Protein AF-0000000068180148 (afdb_homodimer)

Organism: Echinococcus granulosus (NCBI:txid6210)

InterPro domains:
  IPR002638 Quinolinate phosphoribosyl transferase, C-terminal [PF01729] (108-275)
  IPR013785 Aldolase-type TIM barrel [G3DSA:3.20.20.70] (124-267)
  IPR022412 Quinolinate phosphoribosyl transferase, N-terminal [PF02749] (31-106)
  IPR027277 Nicotinate-nucleotide pyrophosphorylase/Putative pyrophosphorylase ModD [PTHR32179] (8-281)
  IPR036068 Nicotinate phosphoribosyltransferase-like, C-terminal [SSF51690] (108-275)
  IPR037128 Quinolinate phosphoribosyl transferase, N-terminal domain superfamily [G3DSA:3.90.1170.20] (30-275)

Nearest PDB structures (foldseek):
  5ayy-assembly1_C  TM=9.003E-01  e=1.060E-29  Homo sapiens
  4kwv-assembly1_F  TM=8.923E-01  e=3.154E-29  Homo sapiens
  4i9a-assembly1_A  TM=8.970E-01  e=5.779E-29  Sus scrofa
  2b7n-assembly1_A  TM=8.563E-01  e=5.736E-23  Helicobacter pylori
  1x1o-assemb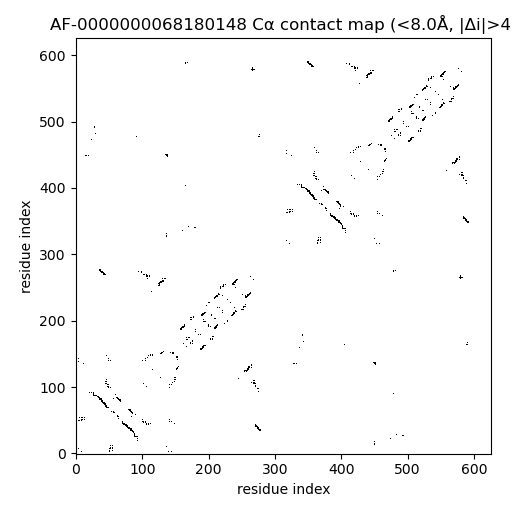ly1_A  TM=8.245E-01  e=3.754E-23  Thermus thermophilus HB8

Radius of gyration: 26.86 Å; Cα contacts (8 Å, |Δi|>4): 1124; chains: 2; bounding box: 80×76×71 Å

Secondary structure (DSSP, 8-state):
-----HHHHHHHHHHHHHHHHTTS-------S-EEEEEEEE-S-EE---HHHHHHHHHHHT-EEEESS-TTPEEPSS-EEEEEEEEEHHHHHHTHHHHHHHHHHHHHHHHHHHHHHHHHHTS---SEE---S---TTTHHHHHHHHHHTTPPPS--TTEEEE-HHHHHHTTSHHHHHHHHHHHH-TT-EEEEEESSHHHHHHHHHTT-SEEEEES--HHHHHHHHHHHHHH-TT-EEEEEE---TTTGGGG--TT-SEEEETHHHHBPPPPPEEEEE----------------------GGGGGGGHHHHTT-/-----HHHHHHHHHHHHHHHHTTS-------S-EEEEEEEE-S-EE---HHHHHHHHHHHT-EEEESS-TTPEEPSS-EEEEEEEEEHHHHHHTHHHHHHHHHHHHHHHHHHHHHHHHHHTS---SEE---S---TTTHHHHHHHHHHTTPPPS--TTEEEE-HHHHHHTTSHHHHHHHHHHHH-TT-EEEEEESSHHHHHHHHHHT-SEEEEES--HHHHHHHHHHHHHH-TT-EEEEEE---TTTGGGG--TT-SEEEETHHHHBPPPPPEEEEE----------------------GGGTHHHHHHHTT-

Structure (mmCIF, N/CA/C/O backbone):
data_AF-0000000068180148-model_v1
#
loop_
_entity.id
_entity.type
_entity.pdbx_description
1 polymer 'Quinolinate phosphoribosyltransferase'
#
loop_
_atom_site.group_PDB
_atom_site.id
_atom_site.type_symbol
_atom_site.label_atom_id
_atom_site.label_alt_id
_atom_site.label_comp_id
_atom_site.label_asym_id
_atom_site.label_entity_id
_atom_site.label_seq_id
_atom_site.pdbx_PDB_ins_code
_atom_site.Cartn_x
_atom_site.Cartn_y
_atom_site.Cartn_z
_atom_site.occupancy
_atom_site.B_iso_or_equiv
_atom_site.auth_seq_id
_atom_site.auth_comp_id
_atom_site.auth_asym_id
_atom_site.auth_atom_id
_atom_site.pdbx_PDB_model_num
ATOM 1 N N . MET A 1 1 ? -16.594 -16.625 0.988 1 28.77 1 MET A N 1
ATOM 2 C CA . MET A 1 1 ? -17.062 -15.328 1.458 1 28.77 1 MET A CA 1
ATOM 3 C C . MET A 1 1 ? -16.078 -14.727 2.465 1 28.77 1 MET A C 1
ATOM 5 O O . MET A 1 1 ? -15.93 -15.25 3.57 1 28.77 1 MET A O 1
ATOM 9 N N . HIS A 1 2 ? -15.008 -14.328 2.004 1 41.16 2 HIS A N 1
ATOM 10 C CA . HIS A 1 2 ? -13.922 -13.906 2.887 1 41.16 2 HIS A CA 1
ATOM 11 C C . HIS A 1 2 ? -14.391 -12.82 3.852 1 41.16 2 HIS A C 1
ATOM 13 O O . HIS A 1 2 ? -14.414 -11.641 3.5 1 41.16 2 HIS A O 1
ATOM 19 N N . SER A 1 3 ? -15.477 -13.25 4.66 1 44.41 3 SER A N 1
ATOM 20 C CA . SER A 1 3 ? -15.961 -12.375 5.719 1 44.41 3 SER A CA 1
ATOM 21 C C . SER A 1 3 ? -14.828 -11.953 6.648 1 44.41 3 SER A C 1
ATOM 23 O O . SER A 1 3 ? -14.008 -12.781 7.043 1 44.41 3 SER A O 1
ATOM 25 N N . VAL A 1 4 ? -14.477 -10.758 6.52 1 52.22 4 VAL A N 1
ATOM 26 C CA . VAL A 1 4 ? -13.547 -10.227 7.512 1 52.22 4 VAL A CA 1
ATOM 27 C C . VAL A 1 4 ? -14.102 -10.453 8.914 1 52.22 4 VAL A C 1
ATOM 29 O O . VAL A 1 4 ? -15.172 -9.93 9.258 1 52.22 4 VAL A O 1
ATOM 32 N N . SER A 1 5 ? -13.516 -11.477 9.578 1 56.56 5 SER A N 1
ATOM 33 C CA . SER A 1 5 ? -13.953 -11.711 10.945 1 56.56 5 SER A CA 1
ATOM 34 C C . SER A 1 5 ? -13.758 -10.477 11.812 1 56.56 5 SER A C 1
ATOM 36 O O . SER A 1 5 ? -12.789 -9.727 11.625 1 56.56 5 SER A O 1
ATOM 38 N N . ARG A 1 6 ? -14.711 -10.125 12.562 1 57.47 6 ARG A N 1
ATOM 39 C CA . ARG A 1 6 ? -14.617 -9.023 13.516 1 57.47 6 ARG A CA 1
ATOM 40 C C . ARG A 1 6 ? -13.344 -9.125 14.344 1 57.47 6 ARG A C 1
ATOM 42 O O . ARG A 1 6 ? -12.688 -8.117 14.609 1 57.47 6 ARG A O 1
ATOM 49 N N . ARG A 1 7 ? -12.977 -10.352 14.672 1 51.38 7 ARG A N 1
ATOM 50 C CA . ARG A 1 7 ? -11.789 -10.586 15.484 1 51.38 7 ARG A CA 1
ATOM 51 C C . ARG A 1 7 ? -10.523 -10.18 14.742 1 51.38 7 ARG A C 1
ATOM 53 O O . ARG A 1 7 ? -9.648 -9.516 15.305 1 51.38 7 ARG A O 1
ATOM 60 N N . SER A 1 8 ? -10.492 -10.57 13.547 1 57.91 8 SER A N 1
ATOM 61 C CA . SER A 1 8 ? -9.32 -10.234 12.742 1 57.91 8 SER A CA 1
ATOM 62 C C . SER A 1 8 ? -9.195 -8.727 12.547 1 57.91 8 SER A C 1
ATOM 64 O O . SER A 1 8 ? -8.102 -8.172 12.641 1 57.91 8 SER A O 1
ATOM 66 N N . ALA A 1 9 ? -10.227 -8.125 12.336 1 61.62 9 ALA A N 1
ATOM 67 C CA . ALA A 1 9 ? -10.227 -6.676 12.164 1 61.62 9 ALA A CA 1
ATOM 68 C C . ALA A 1 9 ? -9.789 -5.973 13.453 1 61.62 9 ALA A C 1
ATOM 70 O O . ALA A 1 9 ? -9.008 -5.02 13.406 1 61.62 9 ALA A O 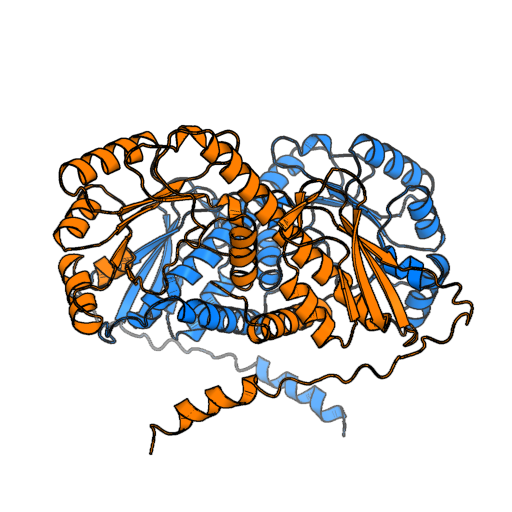1
ATOM 71 N N . LYS A 1 10 ? -10.273 -6.453 14.5 1 61.66 10 LYS A N 1
ATOM 72 C CA . LYS A 1 10 ? -9.938 -5.855 15.789 1 61.66 10 LYS A CA 1
ATOM 73 C C . LYS A 1 10 ? -8.438 -5.965 16.062 1 61.66 10 LYS A C 1
ATOM 75 O O . LYS A 1 10 ? -7.82 -5.016 16.547 1 61.66 10 LYS A O 1
ATOM 80 N N . LEU A 1 11 ? -7.875 -7.121 15.742 1 62.56 11 LEU A N 1
ATOM 81 C CA . LEU A 1 11 ? -6.449 -7.332 15.977 1 62.56 11 LEU A CA 1
ATOM 82 C C . LEU A 1 11 ? -5.617 -6.395 15.109 1 62.56 11 LEU A C 1
ATOM 84 O O . LEU A 1 11 ? -4.633 -5.82 15.57 1 62.56 11 LEU A O 1
ATOM 88 N N . LEU A 1 12 ? -6.047 -6.27 13.992 1 65.69 12 LEU A N 1
ATOM 89 C CA . LEU A 1 12 ? -5.332 -5.398 13.062 1 65.69 12 LEU A CA 1
ATOM 90 C C . LEU A 1 12 ? -5.379 -3.949 13.539 1 65.69 12 LEU A C 1
ATOM 92 O O . LEU A 1 12 ? -4.34 -3.295 13.648 1 65.69 12 LEU A O 1
ATOM 96 N N . VAL A 1 13 ? -6.527 -3.529 13.836 1 63.94 13 VAL A N 1
ATOM 97 C CA . VAL A 1 13 ? -6.715 -2.123 14.172 1 63.94 13 VAL A CA 1
ATOM 98 C C . VAL A 1 13 ? -5.965 -1.796 15.461 1 63.94 13 VAL A C 1
ATOM 100 O O . VAL A 1 13 ? -5.371 -0.722 15.586 1 63.94 13 VAL A O 1
ATOM 103 N N . SER A 1 14 ? -5.988 -2.717 16.328 1 65.06 14 SER A N 1
ATOM 104 C CA . SER A 1 14 ? -5.246 -2.516 17.562 1 65.06 14 SER A CA 1
ATOM 105 C C . SER A 1 14 ? -3.752 -2.363 17.297 1 65.06 14 SER A C 1
ATOM 107 O O . SER A 1 14 ? -3.096 -1.499 17.891 1 65.06 14 SER A O 1
ATOM 109 N N . SER A 1 15 ? -3.283 -3.223 16.406 1 68.12 15 SER A N 1
ATOM 110 C CA . SER A 1 15 ? -1.87 -3.158 16.047 1 68.12 15 SER A CA 1
ATOM 111 C C . SER A 1 15 ? -1.536 -1.847 15.344 1 68.12 15 SER A C 1
ATOM 113 O O . SER A 1 15 ? -0.503 -1.233 15.617 1 68.12 15 SER A O 1
ATOM 115 N N . TRP A 1 16 ? -2.439 -1.418 14.578 1 69.5 16 TRP A N 1
ATOM 116 C CA . TRP A 1 16 ? -2.215 -0.183 13.836 1 69.5 16 TRP A CA 1
ATOM 117 C C . TRP A 1 16 ? -2.234 1.024 14.766 1 69.5 16 TRP A C 1
ATOM 119 O O . TRP A 1 16 ? -1.429 1.946 14.617 1 69.5 16 TRP A O 1
ATOM 129 N N . LEU A 1 17 ? -3.205 1.048 15.625 1 61.81 17 LEU A N 1
ATOM 130 C CA . LEU A 1 17 ? -3.322 2.146 16.578 1 61.81 17 LEU A CA 1
ATOM 131 C C . LEU A 1 17 ? -2.055 2.275 17.422 1 61.81 17 LEU A C 1
ATOM 133 O O . LEU A 1 17 ? -1.61 3.389 17.719 1 61.81 17 LEU A O 1
ATOM 137 N N . SER A 1 18 ? -1.496 1.146 17.781 1 61.34 18 SER A N 1
ATOM 138 C CA . SER A 1 18 ? -0.261 1.151 18.562 1 61.34 18 SER A CA 1
ATOM 139 C C . SER A 1 18 ? 0.893 1.747 17.766 1 61.34 18 SER A C 1
ATOM 141 O O . SER A 1 18 ? 1.741 2.449 18.312 1 61.34 18 SER A O 1
ATOM 143 N N . GLU A 1 19 ? 0.891 1.524 16.516 1 61.91 19 GLU A N 1
ATOM 144 C CA . GLU A 1 19 ? 1.896 2.082 15.617 1 61.91 19 GLU A CA 1
ATOM 145 C C . GLU A 1 19 ? 1.751 3.596 15.5 1 61.91 19 GLU A C 1
ATOM 147 O O . GLU A 1 19 ? 2.746 4.324 15.508 1 61.91 19 GLU A O 1
ATOM 152 N N . GLU A 1 20 ? 0.456 4.078 15.359 1 57.66 20 GLU A N 1
ATOM 153 C CA . GLU A 1 20 ? 0.168 5.496 15.172 1 57.66 20 GLU A CA 1
ATOM 154 C C . GLU A 1 20 ? 0.479 6.293 16.438 1 57.66 20 GLU A C 1
ATOM 156 O O . GLU A 1 20 ? 0.904 7.445 16.359 1 57.66 20 GLU A O 1
ATOM 161 N N . SER A 1 21 ? 0.155 5.809 17.531 1 52.34 21 SER A N 1
ATOM 162 C CA . SER A 1 21 ? 0.35 6.504 18.797 1 52.34 21 SER A CA 1
ATOM 163 C C . SER A 1 21 ? 1.815 6.863 19.016 1 52.34 21 SER A C 1
ATOM 165 O O . SER A 1 21 ? 2.129 7.797 19.75 1 52.34 21 SER A O 1
ATOM 167 N N . SER A 1 22 ? 2.607 6.141 18.344 1 47.41 22 SER A N 1
ATOM 168 C CA . SER A 1 22 ? 4.023 6.449 18.5 1 47.41 22 SER A CA 1
ATOM 169 C C . SER A 1 22 ? 4.375 7.781 17.828 1 47.41 22 SER A C 1
ATOM 171 O O . SER A 1 22 ? 5.406 8.383 18.141 1 47.41 22 SER A O 1
ATOM 173 N N . TYR A 1 23 ? 3.52 8.195 17 1 46.44 23 TYR A N 1
ATOM 174 C CA . TYR A 1 23 ? 3.871 9.367 16.203 1 46.44 23 TYR A CA 1
ATOM 175 C C . TYR A 1 23 ? 3.127 10.609 16.688 1 46.44 23 TYR A C 1
ATOM 177 O O . TYR A 1 23 ? 3.441 11.727 16.297 1 46.44 23 TYR A O 1
ATOM 185 N N . SER A 1 24 ? 2.029 10.422 17.312 1 48.5 24 SER A N 1
ATOM 186 C CA . SER A 1 24 ? 1.194 11.578 17.625 1 48.5 24 SER A CA 1
ATOM 187 C C . SER A 1 24 ? 1.222 11.883 19.125 1 48.5 24 SER A C 1
ATOM 189 O O . SER A 1 24 ? 1.42 10.992 19.938 1 48.5 24 SER A O 1
ATOM 191 N N . LEU A 1 25 ? 1.755 13.055 19.516 1 44.69 25 LEU A N 1
ATOM 192 C CA . LEU A 1 25 ? 1.568 13.477 20.891 1 44.69 25 LEU A CA 1
ATOM 193 C C . LEU A 1 25 ? 0.153 13.164 21.375 1 44.69 25 LEU A C 1
ATOM 195 O O . LEU A 1 25 ? -0.81 13.328 20.625 1 44.69 25 LEU A O 1
ATOM 199 N N . PRO A 1 26 ? 0.18 12.336 22.453 1 41.97 26 PRO A N 1
ATOM 200 C CA . PRO A 1 26 ? -1.104 12.086 23.109 1 41.97 26 PRO A CA 1
ATOM 201 C C . PRO A 1 26 ? -2.014 13.312 23.109 1 41.97 26 PRO A C 1
ATOM 203 O O . PRO A 1 26 ? -1.528 14.445 23.078 1 41.97 26 PRO A O 1
ATOM 206 N N . GLY A 1 27 ? -3.264 13.102 22.469 1 45.19 27 GLY A N 1
ATOM 207 C CA . GLY A 1 27 ? -4.344 14.047 22.703 1 45.19 27 GLY A CA 1
ATOM 208 C C . GLY A 1 27 ? -4.16 14.875 23.953 1 45.19 27 GLY A C 1
ATOM 209 O O . GLY A 1 27 ? -3.861 14.328 25.031 1 45.19 27 GLY A O 1
ATOM 210 N N . TYR A 1 28 ? -3.539 16.016 23.766 1 46.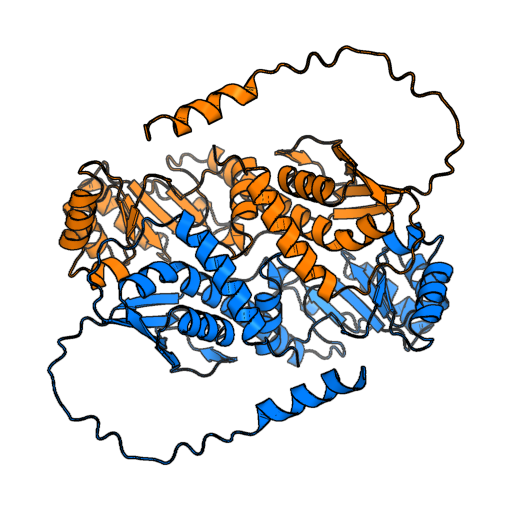84 28 TYR A N 1
ATOM 211 C CA . TYR A 1 28 ? -3.662 16.922 24.891 1 46.84 28 TYR A CA 1
ATOM 212 C C . TYR A 1 28 ? -4.945 16.672 25.672 1 46.84 28 TYR A C 1
ATOM 214 O O . TYR A 1 28 ? -5.875 16.031 25.156 1 46.84 28 TYR A O 1
ATOM 222 N N . ASP A 1 29 ? -4.793 16.922 26.906 1 50.12 29 ASP A N 1
ATOM 223 C CA . ASP A 1 29 ? -5.879 16.859 27.875 1 50.12 29 ASP A CA 1
ATOM 224 C C . ASP A 1 29 ? -7.176 17.406 27.297 1 50.12 29 ASP A C 1
ATOM 226 O O . ASP A 1 29 ? -7.586 18.531 27.609 1 50.12 29 ASP A O 1
ATOM 230 N N . LEU A 1 30 ? -7.406 17.047 25.984 1 53.75 30 LEU A N 1
ATOM 231 C CA . LEU A 1 30 ? -8.766 17.438 25.625 1 53.75 30 LEU A CA 1
ATOM 232 C C . LEU A 1 30 ? -9.781 16.812 26.578 1 53.75 30 LEU A C 1
ATOM 234 O O . LEU A 1 30 ? -9.625 15.672 27 1 53.75 30 LEU A O 1
ATOM 238 N N . GLU A 1 31 ? -10.25 17.625 27.359 1 54.91 31 GLU A N 1
ATOM 239 C CA . GLU A 1 31 ? -11.281 17.203 28.312 1 54.91 31 GLU A CA 1
ATOM 240 C C . GLU A 1 31 ? -12.086 16.031 27.75 1 54.91 31 GLU A C 1
ATOM 242 O O . GLU A 1 31 ? -12.281 15.922 26.547 1 54.91 31 GLU A O 1
ATOM 247 N N . SER A 1 32 ? -12.109 14.961 28.5 1 60.25 32 SER A N 1
ATOM 248 C CA . SER A 1 32 ? -12.844 13.719 28.297 1 60.25 32 SER A CA 1
ATOM 249 C C . SER A 1 32 ? -14.281 13.992 27.859 1 60.25 32 SER A C 1
ATOM 251 O O . SER A 1 32 ? -15.156 13.141 28.031 1 60.25 32 SER A O 1
ATOM 253 N N . SER A 1 33 ? -14.555 15.156 27.141 1 76.31 33 SER A N 1
ATOM 254 C CA . SER A 1 33 ? -15.914 15.375 26.656 1 76.31 33 SER A CA 1
ATOM 255 C C . SER A 1 33 ? -16.188 14.555 25.391 1 76.31 33 SER A C 1
ATOM 257 O O . SER A 1 33 ? -15.258 14.125 24.703 1 76.31 33 SER A O 1
ATOM 259 N N . LYS A 1 34 ? -17.469 14.148 25.375 1 85.44 34 LYS A N 1
ATOM 260 C CA . LYS A 1 34 ? -17.906 13.43 24.188 1 85.44 34 LYS A CA 1
ATOM 261 C C . LYS A 1 34 ? -18.156 14.391 23.031 1 85.44 34 LYS A C 1
ATOM 263 O O . LYS A 1 34 ? -18.656 15.5 23.234 1 85.44 34 LYS A O 1
ATOM 268 N N . THR A 1 35 ? -17.734 14.008 21.906 1 87.12 35 THR A N 1
ATOM 269 C CA . THR A 1 35 ? -18 14.797 20.703 1 87.12 35 THR A CA 1
ATOM 270 C C . THR A 1 35 ? -18.344 13.891 19.516 1 87.12 35 THR A C 1
ATOM 272 O O . THR A 1 35 ? -18.375 12.664 19.656 1 87.12 35 THR A O 1
ATOM 275 N N . VAL A 1 36 ? -18.781 14.547 18.453 1 92.06 36 VAL A N 1
ATOM 276 C CA . VAL A 1 36 ? -19.156 13.812 17.234 1 92.06 36 VAL A CA 1
ATOM 277 C C . VAL A 1 36 ? -18.188 14.141 16.109 1 92.06 36 VAL A C 1
ATOM 279 O O . VAL A 1 36 ? -18 15.312 15.766 1 92.06 36 VAL A O 1
ATOM 282 N N . LEU A 1 37 ? -17.578 13.117 15.609 1 92.12 37 LEU A N 1
ATOM 283 C CA . LEU A 1 37 ? -16.719 13.219 14.43 1 92.12 37 LEU A CA 1
ATOM 284 C C . LEU A 1 37 ? -17.5 12.875 13.164 1 92.12 37 LEU A C 1
ATOM 286 O O . LEU A 1 37 ? -18.109 11.812 13.078 1 92.12 37 LEU A O 1
ATOM 290 N N . VAL A 1 38 ? -17.469 13.773 12.266 1 94.12 38 VAL A N 1
ATOM 291 C CA . VAL A 1 38 ? -18.141 13.57 10.992 1 94.12 38 VAL A CA 1
ATOM 292 C C . VAL A 1 38 ? -17.109 13.203 9.914 1 94.12 38 VAL A C 1
ATOM 294 O O . VAL A 1 38 ? -16.094 13.875 9.773 1 94.12 38 VAL A O 1
ATOM 297 N N . ILE A 1 39 ? -17.438 12.172 9.195 1 94.94 39 ILE A N 1
ATOM 298 C CA . ILE A 1 39 ? -16.578 11.695 8.109 1 94.94 39 ILE A CA 1
ATOM 299 C C . ILE A 1 39 ? -17.25 11.977 6.77 1 94.94 39 ILE A C 1
ATOM 301 O O . ILE A 1 39 ? -18.344 11.5 6.504 1 94.94 39 ILE A O 1
ATOM 305 N N . THR A 1 40 ? -16.516 12.68 5.945 1 94.69 40 THR A N 1
ATOM 306 C CA . THR A 1 40 ? -17.062 13.117 4.668 1 94.69 40 THR A CA 1
ATOM 307 C C . THR A 1 40 ? -16.156 12.703 3.514 1 94.69 40 THR A C 1
ATOM 309 O O . THR A 1 40 ? -14.938 12.852 3.592 1 94.69 40 THR A O 1
ATOM 312 N N . MET A 1 41 ? -16.766 12.156 2.52 1 93.44 41 MET A N 1
ATOM 313 C CA . MET A 1 41 ? -16.031 11.836 1.294 1 93.44 41 MET A CA 1
ATOM 314 C C . MET A 1 41 ? -16.188 12.953 0.262 1 93.44 41 MET A C 1
ATOM 316 O O . MET A 1 41 ? -17.312 13.383 -0.027 1 93.44 41 MET A O 1
ATOM 320 N N . LYS A 1 42 ? -15.078 13.344 -0.322 1 87.62 42 LYS A N 1
ATOM 321 C CA . LYS A 1 42 ? -15.094 14.5 -1.215 1 87.62 42 LYS A CA 1
ATOM 322 C C . LYS A 1 42 ? -15 14.07 -2.676 1 87.62 42 LYS A C 1
ATOM 324 O O . LYS A 1 42 ? -15.438 14.789 -3.572 1 87.62 42 LYS A O 1
ATOM 329 N N . THR A 1 43 ? -14.414 13.008 -2.943 1 87.25 43 THR A N 1
ATOM 330 C CA . THR A 1 43 ? -14.172 12.531 -4.301 1 87.25 43 THR A CA 1
ATOM 331 C C . THR A 1 43 ? -15.133 11.398 -4.656 1 87.25 43 THR A C 1
ATOM 333 O O . THR A 1 43 ? -15.516 10.609 -3.795 1 87.25 43 THR A O 1
ATOM 336 N N . SER A 1 44 ? -15.516 11.391 -5.891 1 93.12 44 SER A N 1
ATOM 337 C CA . SER A 1 44 ? -16.391 10.312 -6.359 1 93.12 44 SER A CA 1
ATOM 338 C C . SER A 1 44 ? -15.703 8.953 -6.242 1 93.12 44 SER A C 1
ATOM 340 O O . SER A 1 44 ? -14.508 8.828 -6.52 1 93.12 44 SER A O 1
ATOM 342 N N . GLY A 1 45 ? -16.531 7.996 -5.758 1 95.56 45 GLY A N 1
ATOM 343 C CA . GLY A 1 45 ? -15.992 6.648 -5.66 1 95.56 45 GLY A CA 1
ATOM 344 C C . GLY A 1 45 ? -16.844 5.715 -4.832 1 95.56 45 GLY A C 1
ATOM 345 O O . GLY A 1 45 ? -17.984 6.059 -4.465 1 95.56 45 GLY A O 1
ATOM 346 N N . VAL A 1 46 ? -16.375 4.516 -4.648 1 96.62 46 VAL A N 1
ATOM 347 C CA . VAL A 1 46 ? -17.062 3.467 -3.906 1 96.62 46 VAL A CA 1
ATOM 348 C C . VAL A 1 46 ? -16.609 3.486 -2.447 1 96.62 46 VAL A C 1
ATOM 350 O O . VAL A 1 46 ? -15.414 3.516 -2.162 1 96.62 46 VAL A O 1
ATOM 353 N N . LEU A 1 47 ? -17.562 3.529 -1.538 1 96.44 47 LEU A N 1
ATOM 354 C CA . LEU A 1 47 ? -17.219 3.447 -0.124 1 96.44 47 LEU A CA 1
ATOM 355 C C . LEU A 1 47 ? -16.844 2.018 0.265 1 96.44 47 LEU A C 1
ATOM 357 O O . LEU A 1 47 ? -17.609 1.084 -0.008 1 96.44 47 LEU A O 1
ATOM 361 N N . ALA A 1 48 ? -15.703 1.85 0.874 1 94.88 48 ALA A N 1
ATOM 362 C CA . ALA A 1 48 ? -15.266 0.551 1.378 1 94.88 48 ALA A CA 1
ATOM 363 C C . ALA A 1 48 ? -14.445 0.706 2.658 1 94.88 48 ALA A C 1
ATOM 365 O O . ALA A 1 48 ? -13.883 1.772 2.918 1 94.88 48 ALA A O 1
ATOM 366 N N . GLY A 1 49 ? -14.422 -0.389 3.471 1 93 49 GLY A N 1
ATOM 367 C CA . GLY A 1 49 ? -13.633 -0.396 4.695 1 93 49 GLY A CA 1
ATOM 368 C C . GLY A 1 49 ? -14.484 -0.317 5.949 1 93 49 GLY A C 1
ATOM 369 O O . GLY A 1 49 ? -13.961 -0.169 7.055 1 93 49 GLY A O 1
ATOM 370 N N . VAL A 1 50 ? -15.719 -0.435 5.824 1 90.88 50 VAL A N 1
ATOM 371 C CA . VAL A 1 50 ? -16.719 -0.243 6.875 1 90.88 50 VAL A CA 1
ATOM 372 C C . VAL A 1 50 ? -16.438 -1.198 8.031 1 90.88 50 VAL A C 1
ATOM 374 O O . VAL A 1 50 ? -16.391 -0.781 9.195 1 90.88 50 VAL A O 1
ATOM 377 N N . PRO A 1 51 ? -16.172 -2.51 7.77 1 87.25 51 PRO A N 1
ATOM 378 C CA . PRO A 1 51 ? -15.953 -3.43 8.891 1 87.25 51 PRO A CA 1
ATOM 379 C C . PRO A 1 51 ? -14.75 -3.055 9.75 1 87.25 51 PRO A C 1
ATOM 381 O O . PRO A 1 51 ? -14.758 -3.273 10.961 1 87.25 51 PRO A O 1
ATOM 384 N N . PHE A 1 52 ? -13.773 -2.494 9.148 1 88.44 52 PHE A N 1
ATOM 385 C CA . PHE A 1 52 ? -12.562 -2.135 9.875 1 88.44 52 PHE A CA 1
ATOM 386 C C . PHE A 1 52 ? -12.797 -0.914 10.75 1 88.44 52 PHE A C 1
ATOM 388 O O . PHE A 1 52 ? -12.273 -0.834 11.867 1 88.44 52 PHE A O 1
ATOM 395 N N . LEU A 1 53 ? -13.516 0.032 10.211 1 91.5 53 LEU A N 1
ATOM 396 C CA . LEU A 1 53 ? -13.852 1.187 11.031 1 91.5 53 LEU A CA 1
ATOM 397 C C . LEU A 1 53 ? -14.812 0.794 12.156 1 91.5 53 LEU A C 1
ATOM 399 O O . LEU A 1 53 ? -14.758 1.354 13.25 1 91.5 53 LEU A O 1
ATOM 403 N N . ASP A 1 54 ? -15.734 -0.132 11.859 1 88.31 54 ASP A N 1
ATOM 404 C CA . ASP A 1 54 ? -16.594 -0.669 12.914 1 88.31 54 ASP A CA 1
ATOM 405 C C . ASP A 1 54 ? -15.758 -1.267 14.039 1 88.31 54 ASP A C 1
ATOM 407 O O . ASP A 1 54 ? -16.031 -1.016 15.219 1 88.31 54 ASP A O 1
ATOM 411 N N . ALA A 1 55 ? -14.812 -2.025 13.664 1 85.38 55 ALA A N 1
ATOM 412 C CA . ALA A 1 55 ? -13.93 -2.646 14.648 1 85.38 55 ALA A CA 1
ATOM 413 C C . ALA A 1 55 ? -13.164 -1.591 15.445 1 85.38 55 ALA A C 1
ATOM 415 O O . ALA A 1 55 ? -12.969 -1.739 16.656 1 85.38 55 ALA A O 1
ATOM 416 N N . LEU A 1 56 ? -12.727 -0.569 14.742 1 87.38 56 LEU A N 1
ATOM 417 C CA . LEU A 1 56 ? -12.023 0.521 15.414 1 87.38 56 LEU A CA 1
ATOM 418 C C . LEU A 1 56 ? -12.922 1.213 16.422 1 87.38 56 LEU A C 1
ATOM 420 O O . LEU A 1 56 ? -12.508 1.476 17.562 1 87.38 56 LEU A O 1
ATOM 424 N N . ALA A 1 57 ? -14.102 1.517 16.016 1 89.12 57 ALA A N 1
ATOM 425 C CA . ALA A 1 57 ? -15.07 2.146 16.906 1 89.12 57 ALA A CA 1
ATOM 426 C C . ALA A 1 57 ? -15.312 1.287 18.141 1 89.12 57 ALA A C 1
ATOM 428 O O . ALA A 1 57 ? -15.336 1.797 19.266 1 89.12 57 ALA A O 1
ATOM 429 N N . GLU A 1 58 ? -15.492 0.049 17.906 1 84.75 58 GLU A N 1
ATOM 430 C CA . GLU A 1 58 ? -15.695 -0.881 19.016 1 84.75 58 GLU A CA 1
ATOM 431 C C . GLU A 1 58 ? -14.5 -0.877 19.969 1 84.75 58 GLU A C 1
ATOM 433 O O . GLU A 1 58 ? -14.672 -0.834 21.188 1 84.75 58 GLU A O 1
ATOM 438 N N . HIS A 1 59 ? -13.352 -0.898 19.438 1 81.88 59 HIS A N 1
ATOM 439 C CA . HIS A 1 59 ? -12.125 -0.906 20.219 1 81.88 59 HIS A CA 1
ATOM 440 C C . HIS A 1 59 ? -12.023 0.348 21.094 1 81.88 59 HIS A C 1
ATOM 442 O O . HIS A 1 59 ? -11.555 0.286 22.219 1 81.88 59 HIS A O 1
ATOM 448 N N . LEU A 1 60 ? -12.469 1.421 20.562 1 82.44 60 LEU A N 1
ATOM 449 C CA . LEU A 1 60 ? -12.336 2.709 21.234 1 82.44 60 LEU A CA 1
ATOM 450 C C . LEU A 1 60 ? -13.531 2.973 22.141 1 82.44 60 LEU A C 1
ATOM 452 O O . LEU A 1 60 ? -13.531 3.945 22.891 1 82.44 60 LEU A O 1
ATOM 456 N N . GLY A 1 61 ? -14.461 2.113 22.078 1 86.81 61 GLY A N 1
ATOM 457 C CA . GLY A 1 61 ? -15.688 2.357 22.828 1 86.81 61 GLY A CA 1
ATOM 458 C C . GLY A 1 61 ? -16.516 3.484 22.234 1 86.81 61 GLY A C 1
ATOM 459 O O . GLY A 1 61 ? -17.219 4.195 22.969 1 86.81 61 GLY A O 1
ATOM 460 N N . CYS A 1 62 ? -16.422 3.701 20.984 1 89.88 62 CYS A N 1
ATOM 461 C CA . CYS A 1 62 ? -17.172 4.727 20.281 1 89.88 62 CYS A CA 1
ATOM 462 C C . CYS A 1 62 ? -18.359 4.113 19.547 1 89.88 62 CYS A C 1
ATOM 464 O O . CYS A 1 62 ? -18.406 2.902 19.328 1 89.88 62 CYS A O 1
ATOM 466 N N . ALA A 1 63 ? -19.312 4.988 19.281 1 94.19 63 ALA A N 1
ATOM 467 C CA . ALA A 1 63 ? -20.438 4.598 18.438 1 94.19 63 ALA A CA 1
ATOM 468 C C . ALA A 1 63 ? -20.281 5.16 17.031 1 94.19 63 ALA A C 1
ATOM 470 O O . ALA A 1 63 ? -19.875 6.312 16.844 1 94.19 63 ALA A O 1
ATOM 471 N N . ILE A 1 64 ? -20.594 4.34 16.047 1 95.5 64 ILE A N 1
ATOM 472 C CA . ILE A 1 64 ? -20.484 4.805 14.672 1 95.5 64 ILE A CA 1
ATOM 473 C C . ILE A 1 64 ? -21.812 4.602 13.945 1 95.5 64 ILE A C 1
ATOM 475 O O . ILE A 1 64 ? -22.453 3.566 14.109 1 95.5 64 ILE A O 1
ATOM 479 N N . GLU A 1 65 ? -22.203 5.617 13.273 1 97.06 65 GLU A N 1
ATOM 480 C CA . GLU A 1 65 ? -23.391 5.582 12.414 1 97.06 65 GLU A CA 1
ATOM 481 C C . GLU A 1 65 ? -23.016 5.824 10.953 1 97.06 65 GLU A C 1
ATOM 483 O O . GLU A 1 65 ? -22.438 6.859 10.617 1 97.06 65 GLU A O 1
ATOM 488 N N . TRP A 1 66 ? -23.359 4.863 10.133 1 96.44 66 TRP A N 1
ATOM 489 C CA . TRP A 1 66 ? -23.109 5 8.703 1 96.44 66 TRP A CA 1
ATOM 490 C C . TRP A 1 66 ? -24.312 5.621 7.992 1 96.44 66 TRP A C 1
ATOM 492 O O . TRP A 1 66 ? -25.453 5.23 8.234 1 96.44 66 TRP A O 1
ATOM 502 N N . HIS A 1 67 ? -24.078 6.52 7.117 1 97.5 67 HIS A N 1
ATOM 503 C CA . HIS A 1 67 ? -25.125 7.23 6.387 1 97.5 67 HIS A CA 1
ATOM 504 C C . HIS A 1 67 ? -25.188 6.773 4.934 1 97.5 67 HIS A C 1
ATOM 506 O O . HIS A 1 67 ? -26.078 7.191 4.188 1 97.5 67 HIS A O 1
ATOM 512 N N . VAL A 1 68 ? -24.234 6.059 4.508 1 95.94 68 VAL A N 1
ATOM 513 C CA . VAL A 1 68 ? -24.141 5.477 3.172 1 95.94 68 VAL A CA 1
ATOM 514 C C . VAL A 1 68 ? -23.844 3.98 3.277 1 95.94 68 VAL A C 1
ATOM 516 O O . VAL A 1 68 ? -23.141 3.545 4.195 1 95.94 68 VAL A O 1
ATOM 519 N N . LYS A 1 69 ? -24.406 3.223 2.371 1 93.62 69 LYS A N 1
ATOM 520 C CA . LYS A 1 69 ? -24.156 1.786 2.352 1 93.62 69 LYS A CA 1
ATOM 521 C C . LYS A 1 69 ? -22.812 1.478 1.694 1 93.62 69 LYS A C 1
ATOM 523 O O . LYS A 1 69 ? -22.453 2.094 0.69 1 93.62 69 LYS A O 1
ATOM 528 N N . GLU A 1 70 ? -22.156 0.626 2.27 1 93.94 70 GLU A N 1
ATOM 529 C CA . GLU A 1 70 ? -20.906 0.203 1.665 1 93.94 70 GLU A CA 1
ATOM 530 C C . GLU A 1 70 ? -21.125 -0.35 0.26 1 93.94 70 GLU A C 1
ATOM 532 O O . GLU A 1 70 ? -22.094 -1.061 0.014 1 93.94 70 GLU A O 1
ATOM 537 N N . GLY A 1 71 ? -20.141 -0.115 -0.61 1 94 71 GLY A N 1
ATOM 538 C CA . GLY A 1 71 ? -20.234 -0.59 -1.98 1 94 71 GLY A CA 1
ATOM 539 C C . GLY A 1 71 ? -20.969 0.376 -2.896 1 94 71 GLY A C 1
ATOM 540 O O . GLY A 1 71 ? -20.969 0.206 -4.117 1 94 71 GLY A O 1
ATOM 541 N N . GLU A 1 72 ? -21.531 1.383 -2.34 1 92.25 72 GLU A N 1
ATOM 542 C CA . GLU A 1 72 ? -22.25 2.387 -3.123 1 92.25 72 GLU A CA 1
ATOM 543 C C . GLU A 1 72 ? -21.266 3.344 -3.809 1 92.25 72 GLU A C 1
ATOM 545 O O . GLU A 1 72 ? -20.281 3.76 -3.211 1 92.25 72 GLU A O 1
ATOM 550 N N . MET A 1 73 ? -21.562 3.604 -5.066 1 93.88 73 MET A N 1
ATOM 551 C CA . MET A 1 73 ? -20.828 4.641 -5.793 1 93.88 73 MET A CA 1
ATOM 552 C C . MET A 1 73 ? -21.344 6.027 -5.422 1 93.88 73 MET A C 1
ATOM 554 O O . MET A 1 73 ? -22.531 6.324 -5.617 1 93.88 73 MET A O 1
ATOM 558 N N . LEU A 1 74 ? -20.469 6.816 -4.914 1 94.5 74 LEU A N 1
ATOM 559 C CA . LEU A 1 74 ? -20.844 8.156 -4.484 1 94.5 74 LEU A CA 1
ATOM 560 C C . LEU A 1 74 ? -20.406 9.203 -5.5 1 94.5 74 LEU A C 1
ATOM 562 O O . LEU A 1 74 ? -19.328 9.07 -6.109 1 94.5 74 LEU A O 1
ATOM 566 N N . PRO A 1 75 ? -21.188 10.18 -5.66 1 92 75 PRO A N 1
ATOM 567 C CA . PRO A 1 75 ? -20.844 11.242 -6.609 1 92 75 PRO A CA 1
ATOM 568 C C . PRO A 1 75 ? -19.766 12.195 -6.07 1 92 75 PRO A C 1
ATOM 570 O O . PRO A 1 75 ? -19.375 12.094 -4.906 1 92 75 PRO A O 1
ATOM 573 N N . ASN A 1 76 ? -19.297 12.938 -7.082 1 88.44 76 ASN A N 1
ATOM 574 C CA . ASN A 1 76 ? -18.391 13.992 -6.664 1 88.44 76 ASN A CA 1
ATOM 575 C C . ASN A 1 76 ? -19.078 15.023 -5.777 1 88.44 76 ASN A C 1
ATOM 577 O O . ASN A 1 76 ? -20.234 15.359 -6.012 1 88.44 76 ASN A O 1
ATOM 581 N N . GLY A 1 77 ? -18.438 15.438 -4.781 1 84.31 77 GLY A N 1
ATOM 582 C CA . GLY A 1 77 ? -18.984 16.391 -3.824 1 84.31 77 GLY A CA 1
ATOM 583 C C . GLY A 1 77 ? -18.875 15.914 -2.387 1 84.31 77 GLY A C 1
ATOM 584 O O . GLY A 1 77 ? -18.5 14.773 -2.131 1 84.31 77 GLY A O 1
ATOM 585 N N . SER A 1 78 ? -19.141 16.719 -1.489 1 88.19 78 SER A N 1
ATOM 586 C CA . SER A 1 78 ? -19.062 16.406 -0.067 1 88.19 78 SER A CA 1
ATOM 587 C C . SER A 1 78 ? -20.25 15.57 0.381 1 88.19 78 SER A C 1
ATOM 589 O O . SER A 1 78 ? -21.375 16.062 0.44 1 88.19 78 SER A O 1
ATOM 591 N N . VAL A 1 79 ? -20.016 14.297 0.605 1 94.56 79 VAL A N 1
ATOM 592 C CA . VAL A 1 79 ? -21.047 13.391 1.085 1 94.56 79 VAL A CA 1
ATOM 593 C C . VAL A 1 79 ? -20.688 12.891 2.48 1 94.56 79 VAL A C 1
ATOM 595 O O . VAL A 1 79 ? -19.625 12.305 2.68 1 94.56 79 VAL A O 1
ATOM 598 N N . ARG A 1 80 ? -21.578 13.156 3.367 1 96 80 ARG A N 1
ATOM 599 C CA . ARG A 1 80 ? -21.422 12.594 4.703 1 96 80 ARG A CA 1
ATOM 600 C C . ARG A 1 80 ? -21.609 11.078 4.684 1 96 80 ARG A C 1
ATOM 602 O O . ARG A 1 80 ? -22.703 10.586 4.426 1 96 80 ARG A O 1
ATOM 609 N N . VAL A 1 81 ? -20.5 10.359 5.059 1 97.06 81 VAL A N 1
ATOM 610 C CA . VAL A 1 81 ? -20.609 8.914 4.914 1 97.06 81 VAL A CA 1
ATOM 611 C C . VAL A 1 81 ? -20.812 8.273 6.285 1 97.06 81 VAL A C 1
ATOM 613 O O . VAL A 1 81 ? -21.375 7.18 6.387 1 97.06 81 VAL A O 1
ATOM 616 N N . ALA A 1 82 ? -20.297 8.906 7.316 1 97.25 82 ALA A N 1
ATOM 617 C CA . ALA A 1 82 ? -20.453 8.336 8.656 1 97.25 82 ALA A CA 1
ATOM 618 C C . ALA A 1 82 ? -20.266 9.414 9.727 1 97.25 82 ALA A C 1
ATOM 620 O O . ALA A 1 82 ? -19.75 10.5 9.445 1 97.25 82 ALA A O 1
ATOM 621 N N . SER A 1 83 ? -20.766 9.078 10.906 1 96.88 83 SER A N 1
ATOM 622 C CA . SER A 1 83 ? -20.531 9.844 12.125 1 96.88 83 SER A CA 1
ATOM 623 C C . SER A 1 83 ? -20.109 8.938 13.273 1 96.88 83 SER A C 1
ATOM 625 O O . SER A 1 83 ? -20.656 7.848 13.453 1 96.88 83 SER A O 1
ATOM 627 N N . MET A 1 84 ? -19.125 9.391 13.938 1 94.25 84 MET A N 1
ATOM 628 C CA . MET A 1 84 ? -18.625 8.641 15.086 1 94.25 84 MET A CA 1
ATOM 629 C C . MET A 1 84 ? -18.734 9.469 16.359 1 94.25 84 MET A C 1
ATOM 631 O O . MET A 1 84 ? -18.328 10.633 16.391 1 94.25 84 MET A O 1
ATOM 635 N N . THR A 1 85 ? -19.297 8.867 17.391 1 94.62 85 THR A N 1
ATOM 636 C CA . THR A 1 85 ? -19.469 9.539 18.688 1 94.62 85 THR A CA 1
ATOM 637 C C . THR A 1 85 ? -18.641 8.852 19.766 1 94.62 85 THR A C 1
ATOM 639 O O . THR A 1 85 ? -18.641 7.629 19.875 1 94.62 85 THR A O 1
ATOM 642 N N . GLY A 1 86 ? -17.922 9.656 20.484 1 89.75 86 GLY A N 1
ATOM 643 C CA . GLY A 1 86 ? -17.109 9.125 21.562 1 89.75 86 GLY A CA 1
ATOM 644 C C . GLY A 1 86 ? -16.219 10.172 22.219 1 89.75 86 GLY A C 1
ATOM 645 O O . GLY A 1 86 ? -16.438 11.375 22.031 1 89.75 86 GLY A O 1
ATOM 646 N N . ALA A 1 87 ? -15.328 9.703 23.125 1 84.44 87 ALA A N 1
ATOM 647 C CA . ALA A 1 87 ? -14.406 10.609 23.797 1 84.44 87 ALA A CA 1
ATOM 648 C C . ALA A 1 87 ? -13.555 11.383 22.797 1 84.44 87 ALA A C 1
ATOM 650 O O . ALA A 1 87 ? -12.984 10.797 21.875 1 84.44 87 ALA A O 1
ATOM 651 N N . THR A 1 88 ? -13.469 12.68 22.984 1 80.94 88 THR A N 1
ATOM 652 C CA . THR A 1 88 ? -12.773 13.562 22.047 1 80.94 88 THR A CA 1
ATOM 653 C C . THR A 1 88 ? -11.32 13.117 21.859 1 80.94 88 THR A C 1
ATOM 655 O O . THR A 1 88 ? -10.82 13.078 20.734 1 80.94 88 THR A O 1
ATOM 658 N N . ALA A 1 89 ? -10.711 12.766 22.922 1 76.69 89 ALA A N 1
ATOM 659 C CA . ALA A 1 89 ? -9.312 12.359 22.875 1 76.69 89 ALA A CA 1
ATOM 660 C C . ALA A 1 89 ? -9.133 11.133 21.984 1 76.69 89 ALA A C 1
ATOM 662 O O . ALA A 1 89 ? -8.203 11.07 21.172 1 76.69 89 ALA A O 1
ATOM 663 N N . ASP A 1 90 ? -10.031 10.172 22.094 1 80.75 90 ASP A N 1
ATOM 664 C CA . ASP A 1 90 ? -9.961 8.945 21.312 1 80.75 90 ASP A CA 1
ATOM 665 C C . ASP A 1 90 ? -10.203 9.219 19.828 1 80.75 90 ASP A C 1
ATOM 667 O O . ASP A 1 90 ? -9.531 8.656 18.969 1 80.75 90 ASP A O 1
ATOM 671 N N . LEU A 1 91 ? -11.141 10.062 19.609 1 83.94 91 LEU A N 1
ATOM 672 C CA . LEU A 1 91 ? -11.469 10.398 18.219 1 83.94 91 LEU A CA 1
ATOM 673 C C . LEU A 1 91 ? -10.312 11.117 17.547 1 83.94 91 LEU A C 1
ATOM 675 O O . LEU A 1 91 ? -9.914 10.758 16.438 1 83.94 91 LEU A O 1
ATOM 679 N N . VAL A 1 92 ? -9.734 12 18.219 1 77.75 92 VAL A N 1
ATOM 680 C CA . VAL A 1 92 ? -8.633 12.781 17.672 1 77.75 92 VAL A CA 1
ATOM 681 C C . VAL A 1 92 ? -7.43 11.875 17.406 1 77.75 92 VAL A C 1
ATOM 683 O O . VAL A 1 92 ? -6.793 11.969 16.359 1 77.75 92 VAL A O 1
ATOM 686 N N . HIS A 1 93 ? -7.238 10.992 18.266 1 75.88 93 HIS A N 1
ATOM 687 C CA . HIS A 1 93 ? -6.09 10.094 18.156 1 75.88 93 HIS A CA 1
ATOM 688 C C . HIS A 1 93 ? -6.266 9.109 17 1 75.88 93 HIS A C 1
ATOM 690 O O . HIS A 1 93 ? -5.281 8.586 16.484 1 75.88 93 HIS A O 1
ATOM 696 N N . SER A 1 94 ? -7.438 8.906 16.594 1 83.44 94 SER A N 1
ATOM 697 C CA . SER A 1 94 ? -7.695 7.867 15.594 1 83.44 94 SER A CA 1
ATOM 698 C C . SER A 1 94 ? -7.961 8.469 14.227 1 83.44 94 SER A C 1
ATOM 700 O O . SER A 1 94 ? -8.25 7.75 13.266 1 83.44 94 SER A O 1
ATOM 702 N N . GLU A 1 95 ? -7.863 9.727 14.07 1 84.62 95 GLU A N 1
ATOM 703 C CA . GLU A 1 95 ? -8.227 10.414 12.836 1 84.62 95 GLU A CA 1
ATOM 704 C C . GLU A 1 95 ? -7.402 9.906 11.656 1 84.62 95 GLU A C 1
ATOM 706 O O . GLU A 1 95 ? -7.953 9.57 10.609 1 84.62 95 GLU A O 1
ATOM 711 N N . LEU A 1 96 ? -6.133 9.922 11.906 1 82.69 96 LEU A N 1
ATOM 712 C CA . LEU A 1 96 ? -5.254 9.523 10.812 1 82.69 96 LEU A CA 1
ATOM 713 C C . LEU A 1 96 ? -5.531 8.086 10.383 1 82.69 96 LEU A C 1
ATOM 715 O O . LEU A 1 96 ? -5.555 7.781 9.188 1 82.69 96 LEU A O 1
ATOM 719 N N . LEU A 1 97 ? -5.711 7.25 11.32 1 86.31 97 LEU A N 1
ATOM 720 C CA . LEU A 1 97 ? -5.992 5.852 11.008 1 86.31 97 LEU A CA 1
ATOM 721 C C . LEU A 1 97 ? -7.312 5.719 10.258 1 86.31 97 LEU A C 1
ATOM 723 O O . LEU A 1 97 ? -7.41 4.953 9.297 1 86.31 97 LEU A O 1
ATOM 727 N N . ILE A 1 98 ? -8.336 6.449 10.742 1 89.88 98 ILE A N 1
ATOM 728 C CA . ILE A 1 98 ? -9.633 6.465 10.07 1 89.88 98 ILE A CA 1
ATOM 729 C C . ILE A 1 98 ? -9.461 6.875 8.617 1 89.88 98 ILE A C 1
ATOM 731 O O . ILE A 1 98 ? -9.938 6.188 7.707 1 89.88 98 ILE A O 1
ATOM 735 N N . LYS A 1 99 ? -8.758 7.867 8.453 1 89.81 99 LYS A N 1
ATOM 736 C CA . LYS A 1 99 ? -8.516 8.391 7.109 1 89.81 99 LYS A CA 1
ATOM 737 C C . LYS A 1 99 ? -7.766 7.379 6.25 1 89.81 99 LYS A C 1
ATOM 739 O O . LYS A 1 99 ? -8.141 7.129 5.105 1 89.81 99 LYS A O 1
ATOM 744 N N . ASN A 1 100 ? -6.758 6.82 6.781 1 89.38 100 ASN A N 1
ATOM 745 C CA . ASN A 1 100 ? -5.918 5.891 6.031 1 89.38 100 ASN A CA 1
ATOM 746 C C . ASN A 1 100 ? -6.695 4.645 5.613 1 89.38 100 ASN A C 1
ATOM 748 O O . ASN A 1 100 ? -6.562 4.176 4.48 1 89.38 100 ASN A O 1
ATOM 752 N N . ILE A 1 101 ? -7.445 4.148 6.469 1 90.75 101 ILE A N 1
ATOM 753 C CA . ILE A 1 101 ? -8.219 2.947 6.18 1 90.75 101 ILE A CA 1
ATOM 754 C C . ILE A 1 101 ? -9.227 3.236 5.066 1 90.75 101 ILE A C 1
ATOM 756 O O . ILE A 1 101 ? -9.266 2.529 4.059 1 90.75 101 ILE A O 1
ATOM 760 N N . LEU A 1 102 ? -9.961 4.281 5.234 1 94 102 LEU A N 1
ATOM 761 C CA . LEU A 1 102 ? -11.039 4.57 4.301 1 94 102 LEU A CA 1
ATOM 762 C C . LEU A 1 102 ? -10.484 5.012 2.949 1 94 102 LEU A C 1
ATOM 764 O O . LEU A 1 102 ? -10.984 4.598 1.901 1 94 102 LEU A O 1
ATOM 768 N N . SER A 1 103 ? -9.508 5.848 3.027 1 93.19 103 SER A N 1
ATOM 769 C CA . SER A 1 103 ? -8.922 6.355 1.792 1 93.19 103 SER A CA 1
ATOM 770 C C . SER A 1 103 ? -8.359 5.223 0.938 1 93.19 103 SER A C 1
ATOM 772 O O . SER A 1 103 ? -8.609 5.168 -0.269 1 93.19 103 SER A O 1
ATOM 774 N N . ARG A 1 104 ? -7.723 4.336 1.529 1 92.31 104 ARG A N 1
ATOM 775 C CA . ARG A 1 104 ? -7.105 3.227 0.811 1 92.31 104 ARG A CA 1
ATOM 776 C C . ARG A 1 104 ? -8.156 2.217 0.355 1 92.31 104 ARG A C 1
ATOM 778 O O . ARG A 1 104 ? -8.18 1.828 -0.814 1 92.31 104 ARG A O 1
ATOM 785 N N . ALA A 1 105 ? -8.961 1.818 1.278 1 92.94 105 ALA A N 1
ATOM 786 C CA . ALA A 1 105 ? -9.977 0.825 0.944 1 92.94 105 ALA A CA 1
ATOM 787 C C . ALA A 1 105 ? -10.891 1.326 -0.172 1 92.94 105 ALA A C 1
ATOM 789 O O . ALA A 1 105 ? -11.125 0.617 -1.152 1 92.94 105 ALA A O 1
ATOM 790 N N . SER A 1 106 ? -11.344 2.531 -0.016 1 96 106 SER A N 1
ATOM 791 C CA . SER A 1 106 ? -12.25 3.092 -1.012 1 96 106 SER A CA 1
ATOM 792 C C . SER A 1 106 ? -11.531 3.352 -2.332 1 96 106 SER A C 1
ATOM 794 O O . SER A 1 106 ? -12.125 3.225 -3.404 1 96 106 SER A O 1
ATOM 796 N N . GLY A 1 107 ? -10.258 3.721 -2.213 1 94.88 107 GLY A N 1
ATOM 797 C CA . GLY A 1 107 ? -9.469 3.873 -3.426 1 94.88 107 GLY A CA 1
ATOM 798 C C . GLY A 1 107 ? -9.352 2.592 -4.227 1 94.88 107 GLY A C 1
ATOM 799 O O . GLY A 1 107 ? -9.578 2.59 -5.441 1 94.88 107 GLY A O 1
ATOM 800 N N . ILE A 1 108 ? -9.07 1.568 -3.586 1 95.38 108 ILE A N 1
ATOM 801 C CA . ILE A 1 108 ? -8.938 0.258 -4.215 1 95.38 108 ILE A CA 1
ATOM 802 C C . ILE A 1 108 ? -10.281 -0.167 -4.805 1 95.38 108 ILE A C 1
ATOM 804 O O . ILE A 1 108 ? -10.352 -0.593 -5.961 1 95.38 108 ILE A O 1
ATOM 808 N N . ALA A 1 109 ? -11.336 -0.048 -4.031 1 95.69 109 ALA A N 1
ATOM 809 C CA . ALA A 1 109 ? -12.664 -0.46 -4.473 1 95.69 109 ALA A CA 1
ATOM 810 C C . ALA A 1 109 ? -13.102 0.324 -5.707 1 95.69 109 ALA A C 1
ATOM 812 O O . ALA A 1 109 ? -13.672 -0.243 -6.637 1 95.69 109 ALA A O 1
ATOM 813 N N . THR A 1 110 ? -12.82 1.592 -5.688 1 96.62 110 THR A N 1
ATOM 814 C CA . THR A 1 110 ? -13.195 2.441 -6.812 1 96.62 110 THR A CA 1
ATOM 815 C C . THR A 1 110 ? -12.453 2.014 -8.078 1 96.62 110 THR A C 1
ATOM 817 O O . THR A 1 110 ? -13.07 1.839 -9.133 1 96.62 110 THR A O 1
ATOM 820 N N . PHE A 1 111 ? -11.156 1.861 -7.992 1 96 111 PHE A N 1
ATOM 821 C CA . PHE A 1 111 ? -10.336 1.456 -9.125 1 96 111 PHE A CA 1
ATOM 822 C C . PHE A 1 111 ? -10.781 0.102 -9.664 1 96 111 PHE A C 1
ATOM 824 O O . PHE A 1 111 ? -10.969 -0.061 -10.867 1 96 111 PHE A O 1
ATOM 831 N N . ALA A 1 112 ? -10.992 -0.842 -8.805 1 96 112 ALA A N 1
ATOM 832 C CA . ALA A 1 112 ? -11.445 -2.18 -9.18 1 96 112 ALA A CA 1
ATOM 833 C C . ALA A 1 112 ? -12.812 -2.127 -9.859 1 96 112 ALA A C 1
ATOM 835 O O . ALA A 1 112 ? -13.047 -2.832 -10.844 1 96 112 ALA A O 1
ATOM 836 N N . SER A 1 113 ? -13.68 -1.352 -9.305 1 95.94 113 SER A N 1
ATOM 837 C CA . SER A 1 113 ? -15.016 -1.211 -9.875 1 95.94 113 SER A CA 1
ATOM 838 C C . SER A 1 113 ? -14.953 -0.663 -11.297 1 95.94 113 SER A C 1
ATOM 840 O O . SER A 1 113 ? -15.711 -1.088 -12.172 1 95.94 113 SER A O 1
ATOM 842 N N . ARG A 1 114 ? -14.062 0.24 -11.516 1 95.38 114 ARG A N 1
ATOM 843 C CA . ARG A 1 114 ? -13.891 0.801 -12.852 1 95.38 114 ARG A CA 1
ATOM 844 C C . ARG A 1 114 ? -13.391 -0.258 -13.828 1 95.38 114 ARG A C 1
ATOM 846 O O . ARG A 1 114 ? -13.859 -0.325 -14.969 1 95.38 114 ARG A O 1
ATOM 853 N N . LEU A 1 115 ? -12.461 -1.023 -13.398 1 96.19 115 LEU A N 1
ATOM 854 C CA . LEU A 1 115 ? -11.961 -2.107 -14.242 1 96.19 115 LEU A CA 1
ATOM 855 C C . LEU A 1 115 ? -13.078 -3.1 -14.562 1 96.19 115 LEU A C 1
ATOM 857 O O . LEU A 1 115 ? -13.211 -3.535 -15.711 1 96.19 115 LEU A O 1
ATOM 861 N N . LYS A 1 116 ? -13.836 -3.432 -13.594 1 94.56 116 LYS A N 1
ATOM 862 C CA . LYS A 1 116 ? -14.938 -4.375 -13.781 1 94.56 116 LYS A CA 1
ATOM 863 C C . LYS A 1 116 ? -15.953 -3.844 -14.789 1 94.56 116 LYS A C 1
ATOM 865 O O . LYS A 1 116 ? -16.469 -4.602 -15.609 1 94.56 116 LYS A O 1
ATOM 870 N N . ARG A 1 117 ? -16.266 -2.623 -14.664 1 93.81 117 ARG A N 1
ATOM 871 C CA . ARG A 1 117 ? -17.203 -2.012 -15.594 1 93.81 117 ARG A CA 1
ATOM 872 C C . ARG A 1 117 ? -16.703 -2.102 -17.031 1 93.81 117 ARG A C 1
ATOM 874 O O . ARG A 1 117 ? -17.469 -2.422 -17.953 1 93.81 117 ARG A O 1
ATOM 881 N N . LEU A 1 118 ? -15.453 -1.841 -17.188 1 94.69 118 LEU A N 1
ATOM 882 C CA . LEU A 1 118 ? -14.852 -1.917 -18.516 1 94.69 118 LEU A CA 1
ATOM 883 C C . LEU A 1 118 ? -14.875 -3.348 -19.047 1 94.69 118 LEU A C 1
ATOM 885 O O . LEU A 1 118 ? -15.102 -3.568 -20.234 1 94.69 118 LEU A O 1
ATOM 889 N N . LEU A 1 119 ? -14.664 -4.27 -18.188 1 94.56 119 LEU A N 1
ATOM 890 C CA . LEU A 1 119 ? -14.664 -5.68 -18.562 1 94.56 119 LEU A CA 1
ATOM 891 C C . LEU A 1 119 ? -16.062 -6.129 -18.969 1 94.56 119 LEU A C 1
ATOM 893 O O . LEU A 1 119 ? -16.219 -6.949 -19.875 1 94.56 119 LEU A O 1
ATOM 897 N N . ALA A 1 120 ? -17.031 -5.621 -18.281 1 91.25 120 ALA A N 1
ATOM 898 C CA . ALA A 1 120 ? -18.422 -5.977 -18.594 1 91.25 120 ALA A CA 1
ATOM 899 C C . ALA A 1 120 ? -18.781 -5.566 -20.016 1 91.25 120 ALA A C 1
ATOM 901 O O . ALA A 1 120 ? -19.625 -6.199 -20.656 1 91.25 120 ALA A O 1
ATOM 902 N N . ASP A 1 121 ? -18.047 -4.641 -20.469 1 91.12 121 ASP A N 1
ATOM 903 C CA . ASP A 1 121 ? -18.297 -4.133 -21.812 1 91.12 121 ASP A CA 1
ATOM 904 C C . ASP A 1 121 ? -17.469 -4.883 -22.844 1 91.12 121 ASP A C 1
ATOM 906 O O . ASP A 1 121 ? -17.531 -4.59 -24.047 1 91.12 121 ASP A O 1
ATOM 910 N N . SER A 1 122 ? -16.734 -5.793 -22.344 1 90.69 122 SER A N 1
ATOM 911 C CA . SER A 1 122 ? -15.875 -6.555 -23.234 1 90.69 122 SER A CA 1
ATOM 912 C C . SER A 1 122 ? -16.422 -7.957 -23.469 1 90.69 122 SER A C 1
ATOM 914 O O . SER A 1 122 ? -17.359 -8.391 -22.797 1 90.69 122 SER A O 1
ATOM 916 N N . SER A 1 123 ? -15.945 -8.602 -24.469 1 90.88 123 SER A N 1
ATOM 917 C CA . SER A 1 123 ? -16.359 -9.969 -24.797 1 90.88 123 SER A CA 1
ATOM 918 C C . SER A 1 123 ? -15.391 -10.992 -24.219 1 90.88 123 SER A C 1
ATOM 920 O O . SER A 1 123 ? -15.469 -12.18 -24.531 1 90.88 123 SER A O 1
ATOM 922 N N . TRP A 1 124 ? -14.602 -10.492 -23.375 1 92.94 124 TRP A N 1
ATOM 923 C CA . TRP A 1 124 ? -13.609 -11.383 -22.781 1 92.94 124 TRP A CA 1
ATOM 924 C C . TRP A 1 124 ? -14.266 -12.352 -21.812 1 92.94 124 TRP A C 1
ATOM 926 O O . TRP A 1 124 ? -15.094 -11.945 -20.984 1 92.94 124 TRP A O 1
ATOM 936 N N . GLY A 1 125 ? -13.93 -13.609 -21.906 1 92.62 125 GLY A N 1
ATOM 937 C CA . GLY A 1 125 ? -14.578 -14.664 -21.141 1 92.62 125 GLY A CA 1
ATOM 938 C C . GLY A 1 125 ? -13.898 -14.938 -19.812 1 92.62 125 GLY A C 1
ATOM 939 O O . GLY A 1 125 ? -14.367 -15.766 -19.031 1 92.62 125 GLY A O 1
ATOM 940 N N . GLY A 1 126 ? -12.828 -14.273 -19.484 1 94.12 126 GLY A N 1
ATOM 941 C CA . GLY A 1 126 ? -12.117 -14.508 -18.234 1 94.12 126 GLY A CA 1
ATOM 942 C C . GLY A 1 126 ? -12.641 -13.664 -17.094 1 94.12 126 GLY A C 1
ATOM 943 O O . GLY A 1 126 ? -13.742 -13.117 -17.172 1 94.12 126 GLY A O 1
ATOM 944 N N . GLU A 1 127 ? -11.875 -13.695 -15.992 1 94.19 127 GLU A N 1
ATOM 945 C CA . GLU A 1 127 ? -12.273 -12.961 -14.797 1 94.19 127 GLU A CA 1
ATOM 946 C C . GLU A 1 127 ? -11.109 -12.148 -14.234 1 94.19 127 GLU A C 1
ATOM 948 O O . GLU A 1 127 ? -9.953 -12.586 -14.297 1 94.19 127 GLU A O 1
ATOM 953 N N . LEU A 1 128 ? -11.516 -11 -13.75 1 95.5 128 LEU A N 1
ATOM 954 C CA . LEU A 1 128 ? -10.562 -10.211 -12.977 1 95.5 128 LEU A CA 1
ATOM 955 C C . LEU A 1 128 ? -10.484 -10.711 -11.539 1 95.5 128 LEU A C 1
ATOM 957 O O . LEU A 1 128 ? -11.516 -10.914 -10.891 1 95.5 128 LEU A O 1
ATOM 961 N N . VAL A 1 129 ? -9.242 -10.938 -11.094 1 93.69 129 VAL A N 1
ATOM 962 C CA . VAL A 1 129 ? -9.055 -11.43 -9.734 1 93.69 129 VAL A CA 1
ATOM 963 C C . VAL A 1 129 ? -8.086 -10.523 -8.984 1 93.69 129 VAL A C 1
ATOM 965 O O . VAL A 1 129 ? -7.465 -9.641 -9.578 1 93.69 129 VAL A O 1
ATOM 968 N N . SER A 1 130 ? -8 -10.703 -7.648 1 92 130 SER A N 1
ATOM 969 C CA . SER A 1 130 ? -7.059 -9.914 -6.852 1 92 130 SER A CA 1
ATOM 970 C C . SER A 1 130 ? -5.617 -10.242 -7.219 1 92 130 SER A C 1
ATOM 972 O O . SER A 1 130 ? -5.336 -11.32 -7.75 1 92 130 SER A O 1
ATOM 974 N N . PRO A 1 131 ? -4.758 -9.273 -7 1 91.25 131 PRO A N 1
ATOM 975 C CA . PRO A 1 131 ? -3.346 -9.516 -7.312 1 91.25 131 PRO A CA 1
ATOM 976 C C . PRO A 1 131 ? -2.758 -10.688 -6.527 1 91.25 131 PRO A C 1
ATOM 978 O O . PRO A 1 131 ? -3.271 -11.039 -5.461 1 91.25 131 PRO A O 1
ATOM 981 N N . PHE A 1 132 ? -1.632 -11.172 -7.102 1 84.56 132 PHE A N 1
ATOM 982 C CA . PHE A 1 132 ? -0.974 -12.328 -6.5 1 84.56 132 PHE A CA 1
ATOM 983 C C . PHE A 1 132 ? -0.107 -11.906 -5.32 1 84.56 132 PHE A C 1
ATOM 985 O O . PHE A 1 132 ? 0.4 -12.75 -4.578 1 84.56 132 PHE A O 1
ATOM 992 N N . THR A 1 133 ? 0.051 -10.602 -5.219 1 82.12 133 THR A N 1
ATOM 993 C CA . THR A 1 133 ? 0.821 -10.016 -4.129 1 82.12 133 THR A CA 1
ATOM 994 C C . THR A 1 133 ? -0.026 -9.023 -3.342 1 82.12 133 THR A C 1
ATOM 996 O O . THR A 1 133 ? -1.122 -8.656 -3.771 1 82.12 133 THR A O 1
ATOM 999 N N . HIS A 1 134 ? 0.425 -8.711 -2.178 1 83.94 134 HIS A N 1
ATOM 1000 C CA . HIS A 1 134 ? -0.305 -7.793 -1.31 1 83.94 134 HIS A CA 1
ATOM 1001 C C . HIS A 1 134 ? 0.647 -6.996 -0.425 1 83.94 134 HIS A C 1
ATOM 1003 O O . HIS A 1 134 ? 1.859 -7.227 -0.446 1 83.94 134 HIS A O 1
ATOM 1009 N N . THR A 1 135 ? 0.071 -6.074 0.267 1 86.5 135 THR A N 1
ATOM 1010 C CA . THR A 1 135 ? 0.849 -5.293 1.222 1 86.5 135 THR A CA 1
ATOM 1011 C C . THR A 1 135 ? 0.87 -5.973 2.588 1 86.5 135 THR A C 1
ATOM 1013 O O . THR A 1 135 ? -0.177 -6.16 3.211 1 86.5 135 THR A O 1
ATOM 1016 N N . PRO A 1 136 ? 2.109 -6.301 3.035 1 83.56 136 PRO A N 1
ATOM 1017 C CA . PRO A 1 136 ? 2.17 -6.898 4.371 1 83.56 136 PRO A CA 1
ATOM 1018 C C . PRO A 1 136 ? 1.525 -6.016 5.441 1 83.56 136 PRO A C 1
ATOM 1020 O O . PRO A 1 136 ? 1.77 -4.809 5.477 1 83.56 136 PRO A O 1
ATOM 1023 N N . GLY A 1 137 ? 0.658 -6.668 6.277 1 82.12 137 GLY A N 1
ATOM 1024 C CA . GLY A 1 137 ? -0.012 -5.938 7.344 1 82.12 137 GLY A CA 1
ATOM 1025 C C . GLY A 1 137 ? -1.299 -5.273 6.895 1 82.12 137 GLY A C 1
ATOM 1026 O O . GLY A 1 137 ? -2.061 -4.762 7.719 1 82.12 137 GLY A O 1
ATOM 1027 N N . PHE A 1 138 ? -1.544 -5.32 5.613 1 87.75 138 PHE A N 1
ATOM 1028 C CA . PHE A 1 138 ? -2.695 -4.602 5.086 1 87.75 138 PHE A CA 1
ATOM 1029 C C . PHE A 1 138 ? -3.451 -5.453 4.074 1 87.75 138 PHE A C 1
ATOM 1031 O O . PHE A 1 138 ? -4.359 -4.969 3.4 1 87.75 138 PHE A O 1
ATOM 1038 N N . ALA A 1 139 ? -3.133 -6.688 3.988 1 83.69 139 ALA A N 1
ATOM 1039 C CA . ALA A 1 139 ? -3.654 -7.602 2.977 1 83.69 139 ALA A CA 1
ATOM 1040 C C . ALA A 1 139 ? -5.164 -7.773 3.117 1 83.69 139 ALA A C 1
ATOM 1042 O O . ALA A 1 139 ? -5.891 -7.789 2.121 1 83.69 139 ALA A O 1
ATOM 1043 N N . LEU A 1 140 ? -5.574 -7.898 4.312 1 82.81 140 LEU A N 1
ATOM 1044 C CA . LEU A 1 140 ? -6.988 -8.156 4.551 1 82.81 140 LEU A CA 1
ATOM 1045 C C . LEU A 1 140 ? -7.848 -6.992 4.062 1 82.81 140 LEU A C 1
ATOM 1047 O O . LEU A 1 140 ? -8.906 -7.203 3.477 1 82.81 140 LEU A O 1
ATOM 1051 N N . VAL A 1 141 ? -7.438 -5.773 4.305 1 87.81 141 VAL A N 1
ATOM 1052 C CA . VAL A 1 141 ? -8.164 -4.594 3.854 1 87.81 141 VAL A CA 1
ATOM 1053 C C . VAL A 1 141 ? -8.188 -4.551 2.328 1 87.81 141 VAL A C 1
ATOM 1055 O O . VAL A 1 141 ? -9.227 -4.27 1.726 1 87.81 141 VAL A O 1
ATOM 1058 N N . GLU A 1 142 ? -7.035 -4.84 1.743 1 89.25 142 GLU A N 1
ATOM 1059 C CA . GLU A 1 142 ? -6.934 -4.824 0.287 1 89.25 142 GLU A CA 1
ATOM 1060 C C . GLU A 1 142 ? -7.867 -5.855 -0.341 1 89.25 142 GLU A C 1
ATOM 1062 O O . GLU A 1 142 ? -8.625 -5.535 -1.26 1 89.25 142 GLU A O 1
ATOM 1067 N N . GLU A 1 143 ? -7.82 -7.031 0.161 1 86.06 143 GLU A N 1
ATOM 1068 C CA . GLU A 1 143 ? -8.672 -8.102 -0.354 1 86.06 143 GLU A CA 1
ATOM 1069 C C . GLU A 1 143 ? -10.148 -7.762 -0.177 1 86.06 143 GLU A C 1
ATOM 1071 O O . GLU A 1 143 ? -10.953 -7.973 -1.087 1 86.06 143 GLU A O 1
ATOM 1076 N N . TYR A 1 144 ? -10.484 -7.254 0.935 1 86.81 144 TYR A N 1
ATOM 1077 C CA . TYR A 1 144 ? -11.867 -6.902 1.223 1 86.81 144 TYR A CA 1
ATOM 1078 C C . TYR A 1 144 ? -12.359 -5.809 0.281 1 86.81 144 TYR A C 1
ATOM 1080 O O . TYR A 1 144 ? -13.484 -5.879 -0.229 1 86.81 144 TYR A O 1
ATOM 1088 N N . ALA A 1 145 ? -11.57 -4.797 0.145 1 92.56 145 ALA A N 1
ATOM 1089 C CA . ALA A 1 145 ? -11.938 -3.689 -0.736 1 92.56 145 ALA A CA 1
ATOM 1090 C C . ALA A 1 145 ? -12.234 -4.188 -2.148 1 92.56 145 ALA A C 1
ATOM 1092 O O . ALA A 1 145 ? -13.195 -3.75 -2.779 1 92.56 145 ALA A O 1
ATOM 1093 N N . MET A 1 146 ? -11.422 -5.055 -2.668 1 92.69 146 MET A N 1
ATOM 1094 C CA . MET A 1 146 ? -11.641 -5.633 -3.992 1 92.69 146 MET A CA 1
ATOM 1095 C C . MET A 1 146 ? -12.914 -6.465 -4.02 1 92.69 146 MET A C 1
ATOM 1097 O O . MET A 1 146 ? -13.656 -6.441 -5.008 1 92.69 146 MET A O 1
ATOM 1101 N N . PHE A 1 147 ? -13.164 -7.156 -3.016 1 89.19 147 PHE A N 1
ATOM 1102 C CA . PHE A 1 147 ? -14.391 -7.934 -2.893 1 89.19 147 PHE A CA 1
ATOM 1103 C C . PHE A 1 147 ? -15.617 -7.027 -2.947 1 89.19 147 PHE A C 1
ATOM 1105 O O . PHE A 1 147 ? -16.609 -7.355 -3.604 1 89.19 147 PHE A O 1
ATOM 1112 N N . VAL A 1 148 ? -15.555 -5.938 -2.225 1 91.62 148 VAL A N 1
ATOM 1113 C CA . VAL A 1 148 ? -16.641 -4.961 -2.229 1 91.62 148 VAL A CA 1
ATOM 1114 C C . VAL A 1 148 ? -16.953 -4.531 -3.662 1 91.62 148 VAL A C 1
ATOM 1116 O O . VAL A 1 148 ? -18.109 -4.297 -4.016 1 91.62 148 VAL A O 1
ATOM 1119 N N . ALA A 1 149 ? -15.93 -4.5 -4.48 1 93.94 149 ALA A N 1
ATOM 1120 C CA . ALA A 1 149 ? -16.078 -4.09 -5.875 1 93.94 149 ALA A CA 1
ATOM 1121 C C . ALA A 1 149 ? -16.484 -5.27 -6.754 1 93.94 149 ALA A C 1
ATOM 1123 O O . ALA A 1 149 ? -16.641 -5.121 -7.969 1 93.94 149 ALA A O 1
ATOM 1124 N N . GLY A 1 150 ? -16.562 -6.441 -6.176 1 91.31 150 GLY A N 1
ATOM 1125 C CA . GLY A 1 150 ? -16.969 -7.629 -6.91 1 91.31 150 GLY A CA 1
ATOM 1126 C C . GLY A 1 150 ? -15.805 -8.375 -7.527 1 91.31 150 GLY A C 1
ATOM 1127 O O . GLY A 1 150 ? -15.992 -9.195 -8.43 1 91.31 150 GLY A O 1
ATOM 1128 N N . VAL A 1 151 ? -14.648 -8.07 -7.152 1 92.94 151 VAL A N 1
ATOM 1129 C CA . VAL A 1 151 ? -13.469 -8.773 -7.637 1 92.94 151 VAL A CA 1
ATOM 1130 C C . VAL A 1 151 ? -13.141 -9.938 -6.699 1 92.94 151 VAL A C 1
ATOM 1132 O O . VAL A 1 151 ? -12.836 -9.719 -5.52 1 92.94 151 VAL A O 1
ATOM 1135 N N . PRO A 1 152 ? -13.117 -11.109 -7.227 1 88.88 152 PRO A N 1
ATOM 1136 C CA . PRO A 1 152 ? -12.844 -12.25 -6.359 1 88.88 152 PRO A CA 1
ATOM 1137 C C . PRO A 1 152 ? -11.359 -12.406 -6.039 1 88.88 152 PRO A C 1
ATOM 1139 O O . PRO A 1 152 ? -10.508 -11.859 -6.746 1 88.88 152 PRO A O 1
ATOM 1142 N N . SER A 1 153 ? -11.133 -13.094 -4.969 1 84.81 153 SER A N 1
ATOM 1143 C CA . SER A 1 153 ? -9.766 -13.383 -4.562 1 84.81 153 SER A CA 1
ATOM 1144 C C . SER A 1 153 ? -9.086 -14.328 -5.543 1 84.81 153 SER A C 1
ATOM 1146 O O . SER A 1 153 ? -9.719 -15.25 -6.066 1 84.81 153 SER A O 1
ATOM 1148 N N . SER A 1 154 ? -7.82 -14.086 -5.797 1 81.88 154 SER A N 1
ATOM 1149 C CA . SER A 1 154 ? -7.016 -15.008 -6.586 1 81.88 154 SER A CA 1
ATOM 1150 C C . SER A 1 154 ? -6.66 -16.266 -5.781 1 81.88 154 SER A C 1
ATOM 1152 O O . SER A 1 154 ? -6.23 -17.266 -6.348 1 81.88 154 SER A O 1
ATOM 1154 N N . ARG A 1 155 ? -6.797 -16.109 -4.582 1 66.44 155 ARG A N 1
ATOM 1155 C CA . ARG A 1 155 ? -6.375 -17.172 -3.68 1 66.44 155 ARG A CA 1
ATOM 1156 C C . ARG A 1 155 ? -7.539 -18.109 -3.355 1 66.44 155 ARG A C 1
ATOM 1158 O O . ARG A 1 155 ? -8.609 -17.656 -2.949 1 66.44 155 ARG A O 1
ATOM 1165 N N . ASN A 1 156 ? -7.512 -19.156 -3.998 1 58.34 156 ASN A N 1
ATOM 1166 C CA . ASN A 1 156 ? -8.492 -20.172 -3.613 1 58.34 156 ASN A CA 1
ATOM 1167 C C . ASN A 1 156 ? -8.023 -20.969 -2.398 1 58.34 156 ASN A C 1
ATOM 1169 O O . ASN A 1 156 ? -6.906 -21.484 -2.383 1 58.34 156 ASN A O 1
ATOM 1173 N N . LEU A 1 157 ? -8.758 -20.812 -1.38 1 49.5 157 LEU A N 1
ATOM 1174 C CA . LEU A 1 157 ? -8.422 -21.438 -0.109 1 49.5 157 LEU A CA 1
ATOM 1175 C C . LEU A 1 157 ? -8.047 -22.906 -0.312 1 49.5 157 LEU A C 1
ATOM 1177 O O . LEU A 1 157 ? -7.23 -23.453 0.434 1 49.5 157 LEU A O 1
ATOM 1181 N N . SER A 1 158 ? -8.539 -23.422 -1.287 1 51.5 158 SER A N 1
ATOM 1182 C CA . SER A 1 158 ? -8.297 -24.859 -1.451 1 51.5 158 SER A CA 1
ATOM 1183 C C . SER A 1 158 ? -7.223 -25.125 -2.5 1 51.5 158 SER A C 1
ATOM 1185 O O . SER A 1 158 ? -6.961 -26.266 -2.855 1 51.5 158 SER A O 1
ATOM 1187 N N . SER A 1 159 ? -6.562 -24.062 -2.783 1 67.5 159 SER A N 1
ATOM 1188 C CA . SER A 1 159 ? -5.57 -24.234 -3.838 1 67.5 159 SER A CA 1
ATOM 1189 C C . SER A 1 159 ? -4.156 -24.031 -3.309 1 67.5 159 SER A C 1
ATOM 1191 O O . SER A 1 159 ? -3.947 -23.266 -2.359 1 67.5 159 SER A O 1
ATOM 1193 N N . VAL A 1 160 ? -3.32 -24.953 -3.832 1 72 160 VAL A N 1
ATOM 1194 C CA . VAL A 1 160 ? -1.906 -24.859 -3.49 1 72 160 VAL A CA 1
ATOM 1195 C C . VAL A 1 160 ? -1.159 -24.109 -4.598 1 72 160 VAL A C 1
ATOM 1197 O O . VAL A 1 160 ? -1.271 -24.469 -5.773 1 72 160 VAL A O 1
ATOM 1200 N N . LEU A 1 161 ? -0.529 -23.078 -4.145 1 77.06 161 LEU A N 1
ATOM 1201 C CA . LEU A 1 161 ? 0.322 -22.359 -5.094 1 77.06 161 LEU A CA 1
ATOM 1202 C C . LEU A 1 161 ? 1.759 -22.875 -5.02 1 77.06 161 LEU A C 1
ATOM 1204 O O . LEU A 1 161 ? 2.342 -22.938 -3.938 1 77.06 161 LEU A O 1
ATOM 1208 N N . LEU A 1 162 ? 2.264 -23.281 -6.141 1 78.25 162 LEU A N 1
ATOM 1209 C CA . LEU A 1 162 ? 3.643 -23.75 -6.25 1 78.25 162 LEU A CA 1
ATOM 1210 C C . LEU A 1 162 ? 4.496 -22.734 -7.016 1 78.25 162 LEU A C 1
ATOM 1212 O O . LEU A 1 162 ? 4.484 -22.719 -8.25 1 78.25 162 LEU A O 1
ATOM 1216 N N . PRO A 1 163 ? 5.223 -22.016 -6.227 1 75.94 163 PRO A N 1
ATOM 1217 C CA . PRO A 1 163 ? 6.172 -21.141 -6.93 1 75.94 163 PRO A CA 1
ATOM 1218 C C . PRO A 1 163 ? 7.246 -21.922 -7.68 1 75.94 163 PRO A C 1
ATOM 1220 O O . PRO A 1 163 ? 7.512 -23.078 -7.352 1 75.94 163 PRO A O 1
ATOM 1223 N N . MET A 1 164 ? 7.801 -21.25 -8.625 1 73.5 164 MET A N 1
ATOM 1224 C CA . MET A 1 164 ? 8.852 -21.891 -9.414 1 73.5 164 MET A CA 1
ATOM 1225 C C . MET A 1 164 ? 10.008 -22.328 -8.516 1 73.5 164 MET A C 1
ATOM 1227 O O . MET A 1 164 ? 10.625 -23.375 -8.758 1 73.5 164 MET A O 1
ATOM 1231 N N . SER A 1 165 ? 10.219 -21.578 -7.562 1 72.56 165 SER A N 1
ATOM 1232 C CA . SER A 1 165 ? 11.312 -21.875 -6.652 1 72.56 165 SER A CA 1
ATOM 1233 C C . SER A 1 165 ? 11.07 -23.188 -5.902 1 72.56 165 SER A C 1
ATOM 1235 O O . SER A 1 165 ? 11.992 -23.969 -5.695 1 72.56 165 SER A O 1
ATOM 1237 N N . HIS A 1 166 ? 9.875 -23.344 -5.574 1 74.69 166 HIS A N 1
ATOM 1238 C CA . HIS A 1 166 ? 9.5 -24.594 -4.91 1 74.69 166 HIS A CA 1
ATOM 1239 C C . HIS A 1 166 ? 9.656 -25.781 -5.848 1 74.69 166 HIS A C 1
ATOM 1241 O O . HIS A 1 166 ? 10.102 -26.859 -5.43 1 74.69 166 HIS A O 1
ATOM 1247 N N . VAL A 1 167 ? 9.234 -25.594 -7.035 1 79.31 167 VAL A N 1
ATOM 1248 C CA . VAL A 1 167 ? 9.359 -26.641 -8.047 1 79.31 167 VAL A CA 1
ATOM 1249 C C . VAL A 1 167 ? 10.828 -27.062 -8.18 1 79.31 167 VAL A C 1
ATOM 1251 O O . VAL A 1 167 ? 11.133 -28.25 -8.195 1 79.31 167 VAL A O 1
ATOM 1254 N N . GLU A 1 168 ? 11.633 -26.062 -8.195 1 76.06 168 GLU A N 1
ATOM 1255 C CA . GLU A 1 168 ? 13.062 -26.328 -8.289 1 76.06 168 GLU A CA 1
ATOM 1256 C C . GLU A 1 168 ? 13.57 -27.062 -7.059 1 76.06 168 GLU A C 1
ATOM 1258 O O . GLU A 1 168 ? 14.305 -28.047 -7.18 1 76.06 168 GLU A O 1
ATOM 1263 N N . ALA A 1 169 ? 13.18 -26.703 -5.926 1 73.06 169 ALA A N 1
ATOM 1264 C CA . ALA A 1 169 ? 13.609 -27.297 -4.664 1 73.06 169 ALA A CA 1
ATOM 1265 C C . ALA A 1 169 ? 13.141 -28.75 -4.551 1 73.06 169 ALA A C 1
ATOM 1267 O O . ALA A 1 169 ? 13.805 -29.578 -3.936 1 73.06 169 ALA A O 1
ATOM 1268 N N . ALA A 1 170 ? 12.047 -29.031 -5.219 1 76.38 170 ALA A N 1
ATOM 1269 C CA . ALA A 1 170 ? 11.445 -30.359 -5.133 1 76.38 170 ALA A CA 1
ATOM 1270 C C . ALA A 1 170 ? 12.039 -31.297 -6.172 1 76.38 170 ALA A C 1
ATOM 1272 O O . ALA A 1 170 ? 11.711 -32.5 -6.199 1 76.38 170 ALA A O 1
ATOM 1273 N N . GLY A 1 171 ? 12.914 -30.828 -6.992 1 77.88 171 GLY A N 1
ATOM 1274 C CA . GLY A 1 171 ? 13.516 -31.672 -8.016 1 77.88 171 GLY A CA 1
ATOM 1275 C C . GLY A 1 171 ? 12.688 -31.734 -9.289 1 77.88 171 GLY A C 1
ATOM 1276 O O . GLY A 1 171 ? 12.727 -32.75 -10.008 1 77.88 171 GLY A O 1
ATOM 1277 N N . GLY A 1 172 ? 11.82 -30.781 -9.438 1 84.19 172 GLY A N 1
ATOM 1278 C CA . GLY A 1 172 ? 11.023 -30.719 -10.648 1 84.19 172 GLY A CA 1
ATOM 1279 C C . GLY A 1 172 ? 9.531 -30.641 -10.383 1 84.19 172 GLY A C 1
ATOM 1280 O O . GLY A 1 172 ? 9.078 -30.953 -9.281 1 84.19 172 GLY A O 1
ATOM 1281 N N . VAL A 1 173 ? 8.812 -30.297 -11.422 1 88.94 173 VAL A N 1
ATOM 1282 C CA . VAL A 1 173 ? 7.391 -30 -11.273 1 88.94 173 VAL A CA 1
ATOM 1283 C C . VAL A 1 173 ? 6.602 -31.281 -11.039 1 88.94 173 VAL A C 1
ATOM 1285 O O . VAL A 1 173 ? 5.633 -31.297 -10.281 1 88.94 173 VAL A O 1
ATOM 1288 N N . VAL A 1 174 ? 6.996 -32.375 -11.656 1 88.94 174 VAL A N 1
ATOM 1289 C CA . VAL A 1 174 ? 6.312 -33.656 -11.484 1 88.94 174 VAL A CA 1
ATOM 1290 C C . VAL A 1 174 ? 6.426 -34.125 -10.039 1 88.94 174 VAL A C 1
ATOM 1292 O O . VAL A 1 174 ? 5.426 -34.5 -9.422 1 88.94 174 VAL A O 1
ATOM 1295 N N . ASN A 1 175 ? 7.609 -34.031 -9.57 1 86.81 175 ASN A N 1
ATOM 1296 C CA . ASN A 1 175 ? 7.848 -34.438 -8.188 1 86.81 175 ASN A CA 1
ATOM 1297 C C . ASN A 1 175 ? 7.062 -33.562 -7.215 1 86.81 175 ASN A C 1
ATOM 1299 O O . ASN A 1 175 ? 6.461 -34.062 -6.266 1 86.81 175 ASN A O 1
ATOM 1303 N N . ALA A 1 176 ? 7.148 -32.344 -7.484 1 85.38 176 ALA A N 1
ATOM 1304 C CA . ALA A 1 176 ? 6.473 -31.375 -6.598 1 85.38 176 ALA A CA 1
ATOM 1305 C C . ALA A 1 176 ? 4.973 -31.641 -6.559 1 85.38 176 ALA A C 1
ATOM 1307 O O . ALA A 1 176 ? 4.379 -31.75 -5.48 1 85.38 176 ALA A O 1
ATOM 1308 N N . ILE A 1 177 ? 4.375 -31.797 -7.68 1 88.31 177 ILE A N 1
ATOM 1309 C CA . ILE A 1 177 ? 2.93 -31.984 -7.773 1 88.31 177 ILE A CA 1
ATOM 1310 C C . ILE A 1 177 ? 2.549 -33.344 -7.168 1 88.31 177 ILE A C 1
ATOM 1312 O O . ILE A 1 177 ? 1.577 -33.438 -6.418 1 88.31 177 ILE A O 1
ATOM 1316 N N . SER A 1 178 ? 3.301 -34.312 -7.461 1 87.38 178 SER A N 1
ATOM 1317 C CA . SER A 1 178 ? 3.033 -35.656 -6.926 1 87.38 178 SER A CA 1
ATOM 1318 C C . SER A 1 178 ? 3.076 -35.656 -5.398 1 87.38 178 SER A C 1
ATOM 1320 O O . SER A 1 178 ? 2.225 -36.25 -4.75 1 87.38 178 SER A O 1
ATOM 1322 N N . ALA A 1 179 ? 4.062 -35.031 -4.98 1 81.81 179 ALA A N 1
ATOM 1323 C CA . ALA A 1 179 ? 4.219 -34.969 -3.529 1 81.81 179 ALA A CA 1
ATOM 1324 C C . ALA A 1 179 ? 3.025 -34.281 -2.877 1 81.81 179 ALA A C 1
ATOM 1326 O O . ALA A 1 179 ? 2.533 -34.719 -1.838 1 81.81 179 ALA A O 1
ATOM 1327 N N . ILE A 1 180 ? 2.586 -33.219 -3.457 1 82.12 180 ILE A N 1
ATOM 1328 C CA . ILE A 1 180 ? 1.463 -32.469 -2.918 1 82.12 180 ILE A CA 1
ATOM 1329 C C . ILE A 1 180 ? 0.186 -33.281 -3.008 1 82.12 180 ILE A C 1
ATOM 1331 O O . ILE A 1 180 ? -0.575 -33.375 -2.041 1 82.12 180 ILE A O 1
ATOM 1335 N N . LYS A 1 181 ? 0.004 -33.906 -4.078 1 84.62 181 LYS A N 1
ATOM 1336 C CA . LYS A 1 181 ? -1.213 -34.688 -4.273 1 84.62 181 LYS A CA 1
ATOM 1337 C C . LYS A 1 181 ? -1.229 -35.906 -3.361 1 84.62 181 LYS A C 1
ATOM 1339 O O . LYS A 1 181 ? -2.291 -36.312 -2.9 1 84.62 181 LYS A O 1
ATOM 1344 N N . ALA A 1 182 ? -0.098 -36.469 -3.098 1 83.12 182 ALA A N 1
ATOM 1345 C CA . ALA A 1 182 ? 0.001 -37.594 -2.195 1 83.12 182 ALA A CA 1
ATOM 1346 C C . ALA A 1 182 ? -0.426 -37.219 -0.78 1 83.12 182 ALA A C 1
ATOM 1348 O O . ALA A 1 182 ? -0.985 -38.062 -0.054 1 83.12 182 ALA A O 1
ATOM 1349 N N . LYS A 1 183 ? -0.256 -36.062 -0.49 1 77 183 LYS A N 1
ATOM 1350 C CA . LYS A 1 183 ? -0.526 -35.625 0.873 1 77 183 LYS A CA 1
ATOM 1351 C C . LYS A 1 183 ? -1.887 -34.938 0.967 1 77 183 LYS A C 1
ATOM 1353 O O . LYS A 1 183 ? -2.629 -35.156 1.929 1 77 183 LYS A O 1
ATOM 1358 N N . ALA A 1 184 ? -2.209 -34.156 -0.016 1 76.06 184 ALA A N 1
ATOM 1359 C CA . ALA A 1 184 ? -3.391 -33.312 0.059 1 76.06 184 ALA A CA 1
ATOM 1360 C C . ALA A 1 184 ? -4.562 -33.906 -0.703 1 76.06 184 ALA A C 1
ATOM 1362 O O . ALA A 1 184 ? -5.699 -33.438 -0.589 1 76.06 184 ALA A O 1
ATOM 1363 N N . GLY A 1 185 ? -4.258 -34.938 -1.422 1 78.44 185 GLY A N 1
ATOM 1364 C CA . GLY A 1 185 ? -5.309 -35.562 -2.189 1 78.44 185 GLY A CA 1
ATOM 1365 C C . GLY A 1 185 ? -5.141 -35.406 -3.688 1 78.44 185 GLY A C 1
ATOM 1366 O O . GLY A 1 185 ? -4.652 -34.375 -4.152 1 78.44 185 GLY A O 1
ATOM 1367 N N . LYS A 1 186 ? -5.57 -36.312 -4.359 1 82.69 186 LYS A N 1
ATOM 1368 C CA . LYS A 1 186 ? -5.379 -36.375 -5.805 1 82.69 186 LYS A CA 1
ATOM 1369 C C . LYS A 1 186 ? -6.129 -35.25 -6.516 1 82.69 186 LYS A C 1
ATOM 1371 O O . LYS A 1 186 ? -5.715 -34.812 -7.586 1 82.69 186 LYS A O 1
ATOM 1376 N N . ASN A 1 187 ? -7.16 -34.719 -5.875 1 82.56 187 ASN A N 1
ATOM 1377 C CA . ASN A 1 187 ? -7.996 -33.719 -6.527 1 82.56 187 ASN A CA 1
ATOM 1378 C C . ASN A 1 187 ? -7.652 -32.312 -6.062 1 82.56 187 ASN A C 1
ATOM 1380 O O . ASN A 1 187 ? -8.367 -31.359 -6.367 1 82.56 187 ASN A O 1
ATOM 1384 N N . THR A 1 188 ? -6.539 -32.25 -5.41 1 82.31 188 THR A N 1
ATOM 1385 C CA . THR A 1 188 ? -6.105 -30.938 -4.934 1 82.31 188 THR A CA 1
ATOM 1386 C C . THR A 1 188 ? -5.824 -30 -6.102 1 82.31 188 THR A C 1
ATOM 1388 O O . THR A 1 188 ? -5.191 -30.391 -7.082 1 82.31 188 THR A O 1
ATOM 1391 N N . HIS A 1 189 ? -6.387 -28.828 -6.016 1 86.69 189 HIS A N 1
ATOM 1392 C CA . HIS A 1 189 ? -6.113 -27.812 -7.023 1 86.69 189 HIS A CA 1
ATOM 1393 C C . HIS A 1 189 ? -4.723 -27.219 -6.84 1 86.69 189 HIS A C 1
ATOM 1395 O O . HIS A 1 189 ? -4.426 -26.641 -5.789 1 86.69 189 HIS A O 1
ATOM 1401 N N . ILE A 1 190 ? -3.928 -27.422 -7.84 1 87.06 190 ILE A N 1
ATOM 1402 C CA . ILE A 1 190 ? -2.555 -26.938 -7.762 1 87.06 190 ILE A CA 1
ATOM 1403 C C . ILE A 1 190 ? -2.311 -25.891 -8.844 1 87.06 190 ILE A C 1
ATOM 1405 O O . ILE A 1 190 ? -2.586 -26.141 -10.023 1 87.06 190 ILE A O 1
ATOM 1409 N N . THR A 1 191 ? -1.897 -24.75 -8.398 1 90.62 191 THR A N 1
ATOM 1410 C CA . THR A 1 191 ? -1.465 -23.703 -9.312 1 90.62 191 THR A CA 1
ATOM 1411 C C . THR A 1 191 ? 0.057 -23.609 -9.352 1 90.62 191 THR A C 1
ATOM 1413 O O . THR A 1 191 ? 0.705 -23.531 -8.305 1 90.62 191 THR A O 1
ATOM 1416 N N . VAL A 1 192 ? 0.643 -23.656 -10.555 1 90 192 VAL A N 1
ATOM 1417 C CA . VAL A 1 192 ? 2.094 -23.578 -10.695 1 90 192 VAL A CA 1
ATOM 1418 C C . VAL A 1 192 ? 2.484 -22.25 -11.352 1 90 192 VAL A C 1
ATOM 1420 O O . VAL A 1 192 ? 1.941 -21.891 -12.398 1 90 192 VAL A O 1
ATOM 1423 N N . GLU A 1 193 ? 3.381 -21.562 -10.672 1 90.56 193 GLU A N 1
ATOM 1424 C CA . GLU A 1 193 ? 3.953 -20.375 -11.297 1 90.56 193 GLU A CA 1
ATOM 1425 C C . GLU A 1 193 ? 5.004 -20.75 -12.336 1 90.56 193 GLU A C 1
ATOM 1427 O O . GLU A 1 193 ? 5.902 -21.547 -12.062 1 90.56 193 GLU A O 1
ATOM 1432 N N . CYS A 1 194 ? 4.859 -20.172 -13.547 1 90.94 194 CYS A N 1
ATOM 1433 C CA . CYS A 1 194 ? 5.75 -20.531 -14.648 1 90.94 194 CYS A CA 1
ATOM 1434 C C . CYS A 1 194 ? 6.344 -19.281 -15.289 1 90.94 194 CYS A C 1
ATOM 1436 O O . CYS A 1 194 ? 5.668 -18.25 -15.406 1 90.94 194 CYS A O 1
ATOM 1438 N N . GLY A 1 195 ? 7.574 -19.438 -15.648 1 86 195 GLY A N 1
ATOM 1439 C CA . GLY A 1 195 ? 8.227 -18.344 -16.344 1 86 195 GLY A CA 1
ATOM 1440 C C . GLY A 1 195 ? 8.352 -18.562 -17.828 1 86 195 GLY A C 1
ATOM 1441 O O . GLY A 1 195 ? 8.75 -17.656 -18.562 1 86 195 GLY A O 1
ATOM 1442 N N . SER A 1 196 ? 7.988 -19.797 -18.281 1 90.44 196 SER A N 1
ATOM 1443 C CA . SER A 1 196 ? 8.117 -20.125 -19.703 1 90.44 196 SER A CA 1
ATOM 1444 C C . SER A 1 196 ? 7.02 -21.094 -20.141 1 90.44 196 SER A C 1
ATOM 1446 O O . SER A 1 196 ? 6.332 -21.672 -19.297 1 90.44 196 SER A O 1
ATOM 1448 N N . LEU A 1 197 ? 6.93 -21.094 -21.453 1 95.62 197 LEU A N 1
ATOM 1449 C CA . LEU A 1 197 ? 5.953 -22.016 -22.031 1 95.62 197 LEU A CA 1
ATOM 1450 C C . LEU A 1 197 ? 6.301 -23.469 -21.688 1 95.62 197 LEU A C 1
ATOM 1452 O O . LEU A 1 197 ? 5.414 -24.25 -21.359 1 95.62 197 LEU A O 1
ATOM 1456 N N . ASP A 1 198 ? 7.539 -23.781 -21.766 1 94.5 198 ASP A N 1
ATOM 1457 C CA . ASP A 1 198 ? 7.98 -25.156 -21.484 1 94.5 198 ASP A CA 1
ATOM 1458 C C . ASP A 1 198 ? 7.656 -25.547 -20.047 1 94.5 198 ASP A C 1
ATOM 1460 O O . ASP A 1 198 ? 7.203 -26.656 -19.797 1 94.5 198 ASP A O 1
ATOM 1464 N N . GLU A 1 199 ? 7.871 -24.688 -19.188 1 91.75 199 GLU A N 1
ATOM 1465 C CA . GLU A 1 199 ? 7.539 -24.922 -17.781 1 91.75 199 GLU A CA 1
ATOM 1466 C C . GLU A 1 199 ? 6.039 -25.141 -17.609 1 91.75 199 GLU A C 1
ATOM 1468 O O . GLU A 1 199 ? 5.617 -26 -16.828 1 91.75 199 GLU A O 1
ATOM 1473 N N . ALA A 1 200 ? 5.293 -24.328 -18.297 1 95.75 200 ALA A N 1
ATOM 1474 C CA . ALA A 1 200 ? 3.838 -24.422 -18.203 1 95.75 200 ALA A CA 1
ATOM 1475 C C . ALA A 1 200 ? 3.336 -25.75 -18.766 1 95.75 200 ALA A C 1
ATOM 1477 O O . ALA A 1 200 ? 2.451 -26.375 -18.188 1 95.75 200 ALA A O 1
ATOM 1478 N N . LYS A 1 201 ? 3.906 -26.141 -19.812 1 96.38 201 LYS A N 1
ATOM 1479 C CA . LYS A 1 201 ? 3.543 -27.422 -20.406 1 96.38 201 LYS A CA 1
ATOM 1480 C C . LYS A 1 201 ? 3.877 -28.578 -19.469 1 96.38 201 LYS A C 1
ATOM 1482 O O . LYS A 1 201 ? 3.07 -29.484 -19.281 1 96.38 201 LYS A O 1
ATOM 1487 N N . ALA A 1 202 ? 5.016 -28.484 -18.938 1 94.5 202 ALA A N 1
ATOM 1488 C CA . ALA A 1 202 ? 5.434 -29.516 -18 1 94.5 202 ALA A CA 1
ATOM 1489 C C . ALA A 1 202 ? 4.488 -29.594 -16.797 1 94.5 202 ALA A C 1
ATOM 1491 O O . ALA A 1 202 ? 4.137 -30.672 -16.344 1 94.5 202 ALA A O 1
ATOM 1492 N N . ALA A 1 203 ? 4.113 -28.469 -16.312 1 94.75 203 ALA A N 1
ATOM 1493 C CA . ALA A 1 203 ? 3.191 -28.406 -15.188 1 94.75 203 ALA A CA 1
ATOM 1494 C C . ALA A 1 203 ? 1.839 -29 -15.547 1 94.75 203 ALA A C 1
ATOM 1496 O O . ALA A 1 203 ? 1.271 -29.781 -14.773 1 94.75 203 ALA A O 1
ATOM 1497 N N . ALA A 1 204 ? 1.359 -28.641 -16.656 1 95.88 204 ALA A N 1
ATOM 1498 C CA . ALA A 1 204 ? 0.081 -29.172 -17.125 1 95.88 204 ALA A CA 1
ATOM 1499 C C . ALA A 1 204 ? 0.134 -30.688 -17.266 1 95.88 204 ALA A C 1
ATOM 1501 O O . ALA A 1 204 ? -0.781 -31.391 -16.828 1 95.88 204 ALA A O 1
ATOM 1502 N N . GLU A 1 205 ? 1.198 -31.125 -17.844 1 95 205 GLU A N 1
ATOM 1503 C CA . GLU A 1 205 ? 1.387 -32.562 -18.031 1 95 205 GLU A CA 1
ATOM 1504 C C . GLU A 1 205 ? 1.437 -33.281 -16.688 1 95 205 GLU A C 1
ATOM 1506 O O . GLU A 1 205 ? 0.963 -34.406 -16.578 1 95 205 GLU A O 1
ATOM 1511 N N . ALA A 1 206 ? 1.995 -32.625 -15.734 1 93.56 206 ALA A N 1
ATOM 1512 C CA . ALA A 1 206 ? 2.146 -33.219 -14.406 1 93.56 206 ALA A CA 1
ATOM 1513 C C . ALA A 1 206 ? 0.83 -33.188 -13.633 1 93.56 206 ALA A C 1
ATOM 1515 O O . ALA A 1 206 ? 0.727 -33.75 -12.547 1 93.56 206 ALA A O 1
ATOM 1516 N N . GLY A 1 207 ? -0.172 -32.469 -14.172 1 92.44 207 GLY A N 1
ATOM 1517 C CA . GLY A 1 207 ? -1.494 -32.531 -13.57 1 92.44 207 GLY A CA 1
ATOM 1518 C C . GLY A 1 207 ? -1.849 -31.234 -12.836 1 92.44 207 GLY A C 1
ATOM 1519 O O . GLY A 1 207 ? -2.75 -31.234 -11.992 1 92.44 207 GLY A O 1
ATOM 1520 N N . ALA A 1 208 ? -1.188 -30.203 -13.086 1 93.06 208 ALA A N 1
ATOM 1521 C CA . ALA A 1 208 ? -1.559 -28.906 -12.5 1 93.06 208 ALA A CA 1
ATOM 1522 C C . ALA A 1 208 ? -2.951 -28.484 -12.953 1 93.06 208 ALA A C 1
ATOM 1524 O O . ALA A 1 208 ? -3.322 -28.688 -14.117 1 93.06 208 ALA A O 1
ATOM 1525 N N . SER A 1 209 ? -3.689 -27.891 -12.023 1 92.31 209 SER A N 1
ATOM 1526 C CA . SER A 1 209 ? -5.016 -27.375 -12.344 1 92.31 209 SER A CA 1
ATOM 1527 C C . SER A 1 209 ? -4.93 -26 -13.016 1 92.31 209 SER A C 1
ATOM 1529 O O . SER A 1 209 ? -5.789 -25.656 -13.828 1 92.31 209 SER A O 1
ATOM 1531 N N . SER A 1 210 ? -3.902 -25.266 -12.695 1 94 210 SER A N 1
ATOM 1532 C CA . SER A 1 210 ? -3.719 -23.906 -13.203 1 94 210 SER A CA 1
ATOM 1533 C C . SER A 1 210 ? -2.24 -23.562 -13.328 1 94 210 SER A C 1
ATOM 1535 O O . SER A 1 210 ? -1.405 -24.109 -12.602 1 94 210 SER A O 1
ATOM 1537 N N . VAL A 1 211 ? -1.967 -22.719 -14.297 1 94.69 211 VAL A N 1
ATOM 1538 C CA . VAL A 1 211 ? -0.637 -22.125 -14.422 1 94.69 211 VAL A CA 1
ATOM 1539 C C . VAL A 1 211 ? -0.735 -20.609 -14.344 1 94.69 211 VAL A C 1
ATOM 1541 O O . VAL A 1 211 ? -1.695 -20.016 -14.844 1 94.69 211 VAL A O 1
ATOM 1544 N N . ARG A 1 212 ? 0.252 -20.047 -13.695 1 94 212 ARG A N 1
ATOM 1545 C CA . ARG A 1 212 ? 0.263 -18.609 -13.469 1 94 212 ARG A CA 1
ATOM 1546 C C . ARG A 1 212 ? 1.487 -17.953 -14.109 1 94 212 ARG A C 1
ATOM 1548 O O . ARG A 1 212 ? 2.611 -18.422 -13.93 1 94 212 ARG A O 1
ATOM 1555 N N . PHE A 1 213 ? 1.194 -16.938 -14.898 1 92.69 213 PHE A N 1
ATOM 1556 C CA . PHE A 1 213 ? 2.264 -16.172 -15.531 1 92.69 213 PHE A CA 1
ATOM 1557 C C . PHE A 1 213 ? 2.328 -14.758 -14.953 1 92.69 213 PHE A C 1
ATOM 1559 O O . PHE A 1 213 ? 1.295 -14.125 -14.734 1 92.69 213 PHE A O 1
ATOM 1566 N N . GLU A 1 214 ? 3.631 -14.422 -14.641 1 87.12 214 GLU A N 1
ATOM 1567 C CA . GLU A 1 214 ? 3.852 -13.039 -14.211 1 87.12 214 GLU A CA 1
ATOM 1568 C C . G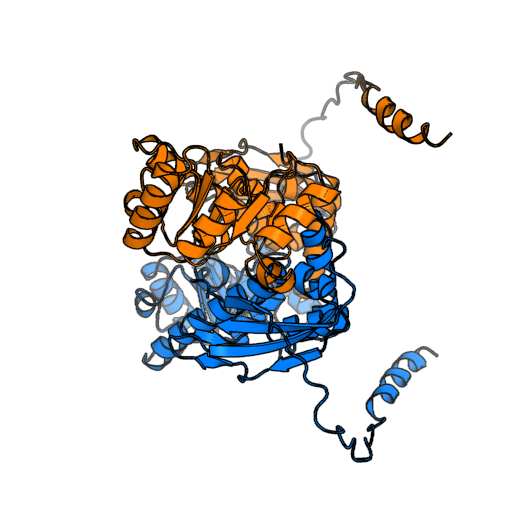LU A 1 214 ? 4.82 -12.32 -15.141 1 87.12 214 GLU A C 1
ATOM 1570 O O . GLU A 1 214 ? 5.785 -12.914 -15.625 1 87.12 214 GLU A O 1
ATOM 1575 N N . SER A 1 215 ? 4.539 -11.133 -15.594 1 79.31 215 SER A N 1
ATOM 1576 C CA . SER A 1 215 ? 5.453 -10.227 -16.281 1 79.31 215 SER A CA 1
ATOM 1577 C C . SER A 1 215 ? 5.656 -10.633 -17.734 1 79.31 215 SER A C 1
ATOM 1579 O O . SER A 1 215 ? 6.75 -10.477 -18.281 1 79.31 215 SER A O 1
ATOM 1581 N N . LEU A 1 216 ? 4.727 -11.344 -18.281 1 87.38 216 LEU A N 1
ATOM 1582 C CA . LEU A 1 216 ? 4.77 -11.617 -19.703 1 87.38 216 LEU A CA 1
ATOM 1583 C C . LEU A 1 216 ? 4.211 -10.445 -20.5 1 87.38 216 LEU A C 1
ATOM 1585 O O . LEU A 1 216 ? 3.303 -9.75 -20.031 1 87.38 216 LEU A O 1
ATOM 1589 N N . THR A 1 217 ? 4.773 -10.273 -21.672 1 89.81 217 THR A N 1
ATOM 1590 C CA . THR A 1 217 ? 4.156 -9.328 -22.594 1 89.81 217 THR A CA 1
ATOM 1591 C C . THR A 1 217 ? 2.814 -9.859 -23.094 1 89.81 217 THR A C 1
ATOM 1593 O O . THR A 1 217 ? 2.547 -11.062 -23.016 1 89.81 217 THR A O 1
ATOM 1596 N N . VAL A 1 218 ? 2.047 -8.953 -23.625 1 93.56 218 VAL A N 1
ATOM 1597 C CA . VAL A 1 218 ? 0.745 -9.328 -24.172 1 93.56 218 VAL A CA 1
ATOM 1598 C C . VAL A 1 218 ? 0.924 -10.352 -25.281 1 93.56 218 VAL A C 1
ATOM 1600 O O . VAL A 1 218 ? 0.165 -11.32 -25.375 1 93.56 218 VAL A O 1
ATOM 1603 N N . LYS A 1 219 ? 1.905 -10.141 -26.094 1 94.44 219 LYS A N 1
ATOM 1604 C CA . LYS A 1 219 ? 2.195 -11.047 -27.203 1 94.44 219 LYS A CA 1
ATOM 1605 C C . LYS A 1 219 ? 2.572 -12.438 -26.688 1 94.44 219 LYS A C 1
ATOM 1607 O O . LYS A 1 219 ? 2.055 -13.445 -27.172 1 94.44 219 LYS A O 1
ATOM 1612 N N . GLU A 1 220 ? 3.445 -12.477 -25.75 1 94.75 220 GLU A N 1
ATOM 1613 C CA . GLU A 1 220 ? 3.848 -13.75 -25.156 1 94.75 220 GLU A CA 1
ATOM 1614 C C . GLU A 1 220 ? 2.664 -14.453 -24.5 1 94.75 220 GLU A C 1
ATOM 1616 O O . GLU A 1 220 ? 2.479 -15.656 -24.656 1 94.75 220 GLU A O 1
ATOM 1621 N N . LEU A 1 221 ? 1.932 -13.703 -23.828 1 94.69 221 LEU A N 1
ATOM 1622 C CA . LEU A 1 221 ? 0.775 -14.25 -23.125 1 94.69 221 LEU A CA 1
ATOM 1623 C C . LEU A 1 221 ? -0.212 -14.867 -24.109 1 94.69 221 LEU A C 1
ATOM 1625 O O . LEU A 1 221 ? -0.744 -15.953 -23.859 1 94.69 221 LEU A O 1
ATOM 1629 N N . GLY A 1 222 ? -0.442 -14.188 -25.141 1 95.75 222 GLY A N 1
ATOM 1630 C CA . GLY A 1 222 ? -1.313 -14.711 -26.188 1 95.75 222 GLY A CA 1
ATOM 1631 C C . GLY A 1 222 ? -0.809 -16.016 -26.781 1 95.75 222 GLY A C 1
ATOM 1632 O O . GLY A 1 222 ? -1.563 -16.969 -26.922 1 95.75 222 GLY A O 1
ATOM 1633 N N . SER A 1 223 ? 0.409 -16.031 -27.078 1 96.81 223 SER A N 1
ATOM 1634 C CA . SER A 1 223 ? 1.021 -17.203 -27.688 1 96.81 223 SER A CA 1
ATOM 1635 C C . SER A 1 223 ? 1.031 -18.391 -26.719 1 96.81 223 SER A C 1
ATOM 1637 O O . SER A 1 223 ? 0.664 -19.5 -27.094 1 96.81 223 SER A O 1
ATOM 1639 N N . PHE A 1 224 ? 1.462 -18.109 -25.516 1 97.12 224 PHE A N 1
ATOM 1640 C CA . PHE A 1 224 ? 1.553 -19.172 -24.516 1 97.12 224 PHE A CA 1
ATOM 1641 C C . PHE A 1 224 ? 0.177 -19.75 -24.219 1 97.12 224 PHE A C 1
ATOM 1643 O O . PHE A 1 224 ? 0.01 -20.969 -24.188 1 97.12 224 PHE A O 1
ATOM 1650 N N . SER A 1 225 ? -0.769 -18.875 -24.031 1 97.25 225 SER A N 1
ATOM 1651 C CA . SER A 1 225 ? -2.098 -19.344 -23.641 1 97.25 225 SER A CA 1
ATOM 1652 C C . SER A 1 225 ? -2.754 -20.156 -24.75 1 97.25 225 SER A C 1
ATOM 1654 O O . SER A 1 225 ? -3.385 -21.172 -24.5 1 97.25 225 SER A O 1
ATOM 1656 N N . ALA A 1 226 ? -2.623 -19.703 -25.953 1 97.31 226 ALA A N 1
ATOM 1657 C CA . ALA A 1 226 ? -3.176 -20.438 -27.094 1 97.31 226 ALA A CA 1
ATOM 1658 C C . ALA A 1 226 ? -2.553 -21.828 -27.203 1 97.31 226 ALA A C 1
ATOM 1660 O O . ALA A 1 226 ? -3.26 -22.812 -27.406 1 97.31 226 ALA A O 1
ATOM 1661 N N . ALA A 1 227 ? -1.295 -21.844 -27.094 1 97.69 227 ALA A N 1
ATOM 1662 C CA . ALA A 1 227 ? -0.573 -23.109 -27.188 1 97.69 227 ALA A CA 1
ATOM 1663 C C . ALA A 1 227 ? -1.013 -24.078 -26.094 1 97.69 227 ALA A C 1
ATOM 1665 O O . ALA A 1 227 ? -1.22 -25.266 -26.344 1 97.69 227 ALA A O 1
ATOM 1666 N N . LEU A 1 228 ? -1.122 -23.609 -24.969 1 97.81 228 LEU A N 1
ATOM 1667 C CA . LEU A 1 228 ? -1.487 -24.438 -23.812 1 97.81 228 LEU A CA 1
ATOM 1668 C C . LEU A 1 228 ? -2.918 -24.938 -23.953 1 97.81 228 LEU A C 1
ATOM 1670 O O . LEU A 1 228 ? -3.178 -26.141 -23.766 1 97.81 228 LEU A O 1
ATOM 1674 N N . LYS A 1 229 ? -3.838 -24.094 -24.312 1 96.88 229 LYS A N 1
ATOM 1675 C CA . LYS A 1 229 ? -5.25 -24.469 -24.375 1 96.88 229 LYS A CA 1
ATOM 1676 C C . LYS A 1 229 ? -5.508 -25.438 -25.516 1 96.88 229 LYS A C 1
ATOM 1678 O O . LYS A 1 229 ? -6.426 -26.266 -25.453 1 96.88 229 LYS A O 1
ATOM 1683 N N . SER A 1 230 ? -4.715 -25.344 -26.531 1 96.94 230 SER A N 1
ATOM 1684 C CA . SER A 1 230 ? -4.875 -26.25 -27.656 1 96.94 230 SER A CA 1
ATOM 1685 C C . SER A 1 230 ? -4.625 -27.703 -27.25 1 96.94 230 SER A C 1
ATOM 1687 O O . SER A 1 230 ? -5.168 -28.625 -27.875 1 96.94 230 SER A O 1
ATOM 1689 N N . VAL A 1 231 ? -3.877 -27.906 -26.281 1 96.75 231 VAL A N 1
ATOM 1690 C CA . VAL A 1 231 ? -3.527 -29.25 -25.844 1 96.75 231 VAL A CA 1
ATOM 1691 C C . VAL A 1 231 ? -4.266 -29.578 -24.547 1 96.75 231 VAL A C 1
ATOM 1693 O O . VAL A 1 231 ? -4.754 -30.688 -24.359 1 96.75 231 VAL A O 1
ATOM 1696 N N . TYR A 1 232 ? -4.277 -28.594 -23.641 1 96.56 232 TYR A N 1
ATOM 1697 C CA . TYR A 1 232 ? -4.891 -28.75 -22.328 1 96.56 232 TYR A CA 1
ATOM 1698 C C . TYR A 1 232 ? -6.074 -27.797 -22.156 1 96.56 232 TYR A C 1
ATOM 1700 O O . TYR A 1 232 ? -5.977 -26.797 -21.453 1 96.56 232 TYR A O 1
ATOM 1708 N N . SER A 1 233 ? -7.207 -28.141 -22.578 1 94.69 233 SER A N 1
ATOM 1709 C CA . SER A 1 233 ? -8.367 -27.25 -22.672 1 94.69 233 SER A CA 1
ATOM 1710 C C . SER A 1 233 ? -8.906 -26.906 -21.281 1 94.69 233 SER A C 1
ATOM 1712 O O . SER A 1 233 ? -9.492 -25.844 -21.094 1 94.69 233 SER A O 1
ATOM 1714 N N . SER A 1 234 ? -8.672 -27.734 -20.391 1 94.75 234 SER A N 1
ATOM 1715 C CA . SER A 1 234 ? -9.234 -27.531 -19.062 1 94.75 234 SER A CA 1
ATOM 1716 C C . SER A 1 234 ? -8.273 -26.766 -18.156 1 94.75 234 SER A C 1
ATOM 1718 O O . SER A 1 234 ? -8.633 -26.375 -17.047 1 94.75 234 SER A O 1
ATOM 1720 N N . LEU A 1 235 ? -7.109 -26.578 -18.594 1 95.75 235 LEU A N 1
ATOM 1721 C CA . LEU A 1 235 ? -6.102 -25.875 -17.812 1 95.75 235 LEU A CA 1
ATOM 1722 C C . LEU A 1 235 ? -6.508 -24.422 -17.578 1 95.75 235 LEU A C 1
ATOM 1724 O O . LEU A 1 235 ? -6.879 -23.719 -18.531 1 95.75 235 LEU A O 1
ATOM 1728 N N . ILE A 1 236 ? -6.516 -24.016 -16.375 1 95.06 236 ILE A N 1
ATOM 1729 C CA . ILE A 1 236 ? -6.793 -22.609 -16.062 1 95.06 236 ILE A CA 1
ATOM 1730 C C . ILE A 1 236 ? -5.516 -21.781 -16.219 1 95.06 236 ILE A C 1
ATOM 1732 O O . ILE A 1 236 ? -4.469 -22.141 -15.688 1 95.06 236 ILE A O 1
ATOM 1736 N N . ILE A 1 237 ? -5.594 -20.719 -16.938 1 96.5 237 ILE A N 1
ATOM 1737 C CA . ILE A 1 237 ? -4.438 -19.859 -17.172 1 96.5 237 ILE A CA 1
ATOM 1738 C C . ILE A 1 237 ? -4.645 -18.516 -16.469 1 96.5 237 ILE A C 1
ATOM 1740 O O . ILE A 1 237 ? -5.59 -17.781 -16.797 1 96.5 237 ILE A O 1
ATOM 1744 N N . GLU A 1 238 ? -3.775 -18.203 -15.562 1 95.31 238 GLU A N 1
ATOM 1745 C CA . GLU A 1 238 ? -3.775 -16.953 -14.82 1 95.31 238 GLU A CA 1
ATOM 1746 C C . GLU A 1 238 ? -2.6 -16.062 -15.227 1 95.31 238 GLU A C 1
ATOM 1748 O O . GLU A 1 238 ? -1.505 -16.562 -15.492 1 95.31 238 GLU A O 1
ATOM 1753 N N . ALA A 1 239 ? -2.832 -14.797 -15.203 1 94.88 239 ALA A N 1
ATOM 1754 C CA . ALA A 1 239 ? -1.746 -13.898 -15.578 1 94.88 239 ALA A CA 1
ATOM 1755 C C . ALA A 1 239 ? -1.84 -12.57 -14.82 1 94.88 239 ALA A C 1
ATOM 1757 O O . ALA A 1 239 ? -2.938 -12.102 -14.523 1 94.88 239 ALA A O 1
ATOM 1758 N N . SER A 1 240 ? -0.712 -12.078 -14.508 1 93.06 240 SER A N 1
ATOM 1759 C CA . SER A 1 240 ? -0.595 -10.734 -13.953 1 93.06 240 SER A CA 1
ATOM 1760 C C . SER A 1 240 ? 0.039 -9.773 -14.945 1 93.06 240 SER A C 1
ATOM 1762 O O . SER A 1 240 ? 1.072 -10.078 -15.547 1 93.06 240 SER A O 1
ATOM 1764 N N . GLY A 1 241 ? -0.62 -8.641 -15.188 1 89.25 241 GLY A N 1
ATOM 1765 C CA . GLY A 1 241 ? -0.106 -7.594 -16.062 1 89.25 241 GLY A CA 1
ATOM 1766 C C . GLY A 1 241 ? -0.127 -6.219 -15.422 1 89.25 241 GLY A C 1
ATOM 1767 O O . GLY A 1 241 ? -0.75 -6.027 -14.375 1 89.25 241 GLY A O 1
ATOM 1768 N N . ASN A 1 242 ? 0.654 -5.359 -15.977 1 87.81 242 ASN A N 1
ATOM 1769 C CA . ASN A 1 242 ? 0.655 -3.963 -15.555 1 87.81 242 ASN A CA 1
ATOM 1770 C C . ASN A 1 242 ? -0.304 -3.119 -16.391 1 87.81 242 ASN A C 1
ATOM 1772 O O . ASN A 1 242 ? 0.1 -2.508 -17.375 1 87.81 242 ASN A O 1
ATOM 1776 N N . PHE A 1 243 ? -1.506 -3.061 -15.969 1 91.38 243 PHE A N 1
ATOM 1777 C CA . PHE A 1 243 ? -2.5 -2.322 -16.734 1 91.38 243 PHE A CA 1
ATOM 1778 C C . PHE A 1 243 ? -3.418 -1.53 -15.82 1 91.38 243 PHE A C 1
ATOM 1780 O O . PHE A 1 243 ? -3.479 -1.795 -14.617 1 91.38 243 PHE A O 1
ATOM 1787 N N . ASP A 1 244 ? -3.982 -0.525 -16.391 1 92.5 244 ASP A N 1
ATOM 1788 C CA . ASP A 1 244 ? -5.047 0.261 -15.773 1 92.5 244 ASP A CA 1
ATOM 1789 C C . ASP A 1 244 ? -6.23 0.422 -16.719 1 92.5 244 ASP A C 1
ATOM 1791 O O . ASP A 1 244 ? -6.387 -0.354 -17.672 1 92.5 244 ASP A O 1
ATOM 1795 N N . GLU A 1 245 ? -7.098 1.368 -16.453 1 93.19 245 GLU A N 1
ATOM 1796 C CA . GLU A 1 245 ? -8.312 1.55 -17.25 1 93.19 245 GLU A CA 1
ATOM 1797 C C . GLU A 1 245 ? -7.977 1.85 -18.703 1 93.19 245 GLU A C 1
ATOM 1799 O O . GLU A 1 245 ? -8.711 1.454 -19.609 1 93.19 245 GLU A O 1
ATOM 1804 N N . THR A 1 246 ? -6.871 2.406 -18.891 1 92.06 246 THR A N 1
ATOM 1805 C CA . THR A 1 246 ? -6.531 2.871 -20.234 1 92.06 246 THR A CA 1
ATOM 1806 C C . THR A 1 246 ? -5.906 1.749 -21.062 1 92.06 246 THR A C 1
ATOM 1808 O O . THR A 1 246 ? -5.957 1.77 -22.297 1 92.06 246 THR A O 1
ATOM 1811 N N . THR A 1 247 ? -5.355 0.761 -20.422 1 93.06 247 THR A N 1
ATOM 1812 C CA . THR A 1 247 ? -4.598 -0.241 -21.172 1 93.06 247 THR A CA 1
ATOM 1813 C C . THR A 1 247 ? -5.184 -1.633 -20.953 1 93.06 247 THR A C 1
ATOM 1815 O O . THR A 1 247 ? -4.723 -2.607 -21.547 1 93.06 247 THR A O 1
ATOM 1818 N N . LEU A 1 248 ? -6.203 -1.746 -20.234 1 94.5 248 LEU A N 1
ATOM 1819 C CA . LEU A 1 248 ? -6.809 -3.021 -19.859 1 94.5 248 LEU A CA 1
ATOM 1820 C C . LEU A 1 248 ? -7.148 -3.838 -21.109 1 94.5 248 LEU A C 1
ATOM 1822 O O . LEU A 1 248 ? -6.887 -5.043 -21.156 1 94.5 248 LEU A O 1
ATOM 1826 N N . ARG A 1 249 ? -7.664 -3.262 -22.094 1 93 249 ARG A N 1
ATOM 1827 C CA . ARG A 1 249 ? -8.172 -3.953 -23.281 1 93 249 ARG A CA 1
ATOM 1828 C C . ARG A 1 249 ? -7.062 -4.727 -23.984 1 93 249 ARG A C 1
ATOM 1830 O O . ARG A 1 249 ? -7.305 -5.797 -24.547 1 93 249 ARG A O 1
ATOM 1837 N N . GLN A 1 250 ? -5.887 -4.207 -23.875 1 92.44 250 GLN A N 1
ATOM 1838 C CA . GLN A 1 250 ? -4.742 -4.848 -24.516 1 92.44 250 GLN A CA 1
ATOM 1839 C C . GLN A 1 250 ? -4.41 -6.176 -23.844 1 92.44 250 GLN A C 1
ATOM 1841 O O . GLN A 1 250 ? -3.785 -7.047 -24.453 1 92.44 250 GLN A O 1
ATOM 1846 N N . PHE A 1 251 ? -4.879 -6.348 -22.703 1 92.56 251 PHE A N 1
ATOM 1847 C CA . PHE A 1 251 ? -4.492 -7.52 -21.938 1 92.56 251 PHE A CA 1
ATOM 1848 C C . PHE A 1 251 ? -5.582 -8.586 -21.984 1 92.56 251 PHE A C 1
ATOM 1850 O O . PHE A 1 251 ? -5.418 -9.672 -21.422 1 92.56 251 PHE A O 1
ATOM 1857 N N . LEU A 1 252 ? -6.641 -8.258 -22.625 1 94.56 252 LEU A N 1
ATOM 1858 C CA . LEU A 1 252 ? -7.746 -9.203 -22.703 1 94.56 252 LEU A CA 1
ATOM 1859 C C . LEU A 1 252 ? -7.492 -10.25 -23.781 1 94.56 252 LEU A C 1
ATOM 1861 O O . LEU A 1 252 ? -8.164 -10.258 -24.812 1 94.56 252 LEU A O 1
ATOM 1865 N N . VAL A 1 253 ? -6.711 -11.18 -23.438 1 93.06 253 VAL A N 1
ATOM 1866 C CA . VAL A 1 253 ? -6.309 -12.258 -24.344 1 93.06 253 VAL A CA 1
ATOM 1867 C C . VAL A 1 253 ? -7.297 -13.414 -24.234 1 93.06 253 VAL A C 1
ATOM 1869 O O . VAL A 1 253 ? -7.633 -13.852 -23.125 1 93.06 253 VAL A O 1
ATOM 1872 N N . PRO A 1 254 ? -7.891 -13.969 -25.234 1 90.38 254 PRO A N 1
ATOM 1873 C CA . PRO A 1 254 ? -8.992 -14.938 -25.219 1 90.38 254 PRO A CA 1
ATOM 1874 C C . PRO A 1 254 ? -8.688 -16.172 -24.359 1 90.38 254 PRO A C 1
ATOM 1876 O O . PRO A 1 254 ? -9.586 -16.688 -23.688 1 90.38 254 PRO A O 1
ATOM 1879 N N . ASN A 1 255 ? -7.48 -16.688 -24.312 1 95.06 255 ASN A N 1
ATOM 1880 C CA . ASN A 1 255 ? -7.172 -17.953 -23.672 1 95.06 255 ASN A CA 1
ATOM 1881 C C . ASN A 1 255 ? -6.668 -17.75 -22.234 1 95.06 255 ASN A C 1
ATOM 1883 O O . ASN A 1 255 ? -6.277 -18.719 -21.578 1 95.06 255 ASN A O 1
ATOM 1887 N N . VAL A 1 256 ? -6.871 -16.641 -21.766 1 96 256 VAL A N 1
ATOM 1888 C CA . VAL A 1 256 ? -6.523 -16.344 -20.391 1 96 256 VAL A CA 1
ATOM 1889 C C . VAL A 1 256 ? -7.781 -16.359 -19.516 1 96 256 VAL A C 1
ATOM 1891 O O . VAL A 1 256 ? -8.766 -15.695 -19.828 1 96 256 VAL A O 1
ATOM 1894 N N . ASP A 1 257 ? -7.742 -17.125 -18.453 1 95.81 257 ASP A N 1
ATOM 1895 C CA . ASP A 1 257 ? -8.945 -17.359 -17.656 1 95.81 257 ASP A CA 1
ATOM 1896 C C . ASP A 1 257 ? -9.039 -16.359 -16.5 1 95.81 257 ASP A C 1
ATOM 1898 O O . ASP A 1 257 ? -10.141 -16.031 -16.047 1 95.81 257 ASP A O 1
ATOM 1902 N N . ALA A 1 258 ? -7.977 -15.953 -15.961 1 95.31 258 ALA A N 1
ATOM 1903 C CA . ALA A 1 258 ? -7.918 -15 -14.852 1 95.31 258 ALA A CA 1
ATOM 1904 C C . ALA A 1 258 ? -6.816 -13.969 -15.07 1 95.31 258 ALA A C 1
ATOM 1906 O O . ALA A 1 258 ? -5.68 -14.32 -15.398 1 95.31 258 ALA A O 1
ATOM 1907 N N . LEU A 1 259 ? -7.191 -12.773 -14.906 1 95.62 259 LEU A N 1
ATOM 1908 C CA . LEU A 1 259 ? -6.266 -11.664 -15.094 1 95.62 259 LEU A CA 1
ATOM 1909 C C . LEU A 1 259 ? -6.234 -10.766 -13.867 1 95.62 259 LEU A C 1
ATOM 1911 O O . LEU A 1 259 ? -7.266 -10.539 -13.227 1 95.62 259 LEU A O 1
ATOM 1915 N N . THR A 1 260 ? -5.043 -10.258 -13.555 1 95.31 260 THR A N 1
ATOM 1916 C CA . THR A 1 260 ? -4.922 -9.32 -12.445 1 95.31 260 THR A CA 1
ATOM 1917 C C . THR A 1 260 ? -3.879 -8.25 -12.758 1 95.31 260 THR A C 1
ATOM 1919 O O . THR A 1 260 ? -3.119 -8.375 -13.719 1 95.31 260 THR A O 1
ATOM 1922 N N . THR A 1 261 ? -3.967 -7.172 -12.008 1 94 261 THR A N 1
ATOM 1923 C CA . THR A 1 261 ? -2.967 -6.113 -12.102 1 94 261 THR A CA 1
ATOM 1924 C C . THR A 1 261 ? -2.484 -5.711 -10.711 1 94 261 THR A C 1
ATOM 1926 O O . THR A 1 261 ? -3.281 -5.617 -9.773 1 94 261 THR A O 1
ATOM 1929 N N . ARG A 1 262 ? -1.236 -5.438 -10.609 1 90.06 262 ARG A N 1
ATOM 1930 C CA . ARG A 1 262 ? -0.646 -5.023 -9.344 1 90.06 262 ARG A CA 1
ATOM 1931 C C . ARG A 1 262 ? -1.095 -3.613 -8.961 1 90.06 262 ARG A C 1
ATOM 1933 O O . ARG A 1 262 ? -0.952 -3.199 -7.812 1 90.06 262 ARG A O 1
ATOM 1940 N N . LYS A 1 263 ? -1.643 -2.908 -9.859 1 90.75 263 LYS A N 1
ATOM 1941 C CA . LYS A 1 263 ? -2.084 -1.542 -9.594 1 90.75 263 LYS A CA 1
ATOM 1942 C C . LYS A 1 263 ? -3.246 -1.52 -8.602 1 90.75 263 LYS A C 1
ATOM 1944 O O . LYS A 1 263 ? -3.574 -0.47 -8.047 1 90.75 263 LYS A O 1
ATOM 1949 N N . MET A 1 264 ? -3.822 -2.646 -8.375 1 91.88 264 MET A N 1
ATOM 1950 C CA . MET A 1 264 ? -4.91 -2.709 -7.402 1 91.88 264 MET A CA 1
ATOM 1951 C C . MET A 1 264 ? -4.371 -2.707 -5.977 1 91.88 264 MET A C 1
ATOM 1953 O O . MET A 1 264 ? -5.133 -2.559 -5.02 1 91.88 264 MET A O 1
ATOM 1957 N N . PHE A 1 265 ? -3.082 -2.799 -5.809 1 87.25 265 PHE A N 1
ATOM 1958 C CA . PHE A 1 265 ? -2.559 -2.639 -4.457 1 87.25 265 PHE A CA 1
ATOM 1959 C C . PHE A 1 265 ? -1.533 -1.512 -4.406 1 87.25 265 PHE A C 1
ATOM 1961 O O . PHE A 1 265 ? -1.196 -1.021 -3.326 1 87.25 265 PHE A O 1
ATOM 1968 N N . SER A 1 266 ? -1.008 -1.062 -5.52 1 84.81 266 SER A N 1
ATOM 1969 C CA . SER A 1 266 ? 0.048 -0.056 -5.465 1 84.81 266 SER A CA 1
ATOM 1970 C C . SER A 1 266 ? -0.167 1.028 -6.516 1 84.81 266 SER A C 1
ATOM 1972 O O . SER A 1 266 ? 0.688 1.896 -6.703 1 84.81 266 SER A O 1
ATOM 1974 N N . GLY A 1 267 ? -1.137 1.14 -7.164 1 82.88 267 GLY A N 1
ATOM 1975 C CA . GLY A 1 267 ? -1.271 2.08 -8.266 1 82.88 267 GLY A CA 1
ATOM 1976 C C . GLY A 1 267 ? -2.66 2.684 -8.367 1 82.88 267 GLY A C 1
ATOM 1977 O O . GLY A 1 267 ? -3.07 3.129 -9.445 1 82.88 267 GLY A O 1
ATOM 1978 N N . TYR A 1 268 ? -3.385 2.689 -7.395 1 82.31 268 TYR A N 1
ATOM 1979 C CA . TYR A 1 268 ? -4.738 3.234 -7.395 1 82.31 268 TYR A CA 1
ATOM 1980 C C . TYR A 1 268 ? -4.762 4.648 -6.824 1 82.31 268 TYR A C 1
ATOM 1982 O O . TYR A 1 268 ? -3.941 4.992 -5.969 1 82.31 268 TYR A O 1
ATOM 1990 N N . PRO A 1 269 ? -5.645 5.43 -7.355 1 80.56 269 PRO A N 1
ATOM 1991 C CA . PRO A 1 269 ? -5.812 6.734 -6.711 1 80.56 269 PRO A CA 1
ATOM 1992 C C . PRO A 1 269 ? -6.5 6.641 -5.352 1 80.56 269 PRO A C 1
ATOM 1994 O O . PRO A 1 269 ? -7.465 5.891 -5.195 1 80.56 269 PRO A O 1
ATOM 1997 N N . VAL A 1 270 ? -5.969 7.32 -4.457 1 82.38 270 VAL A N 1
ATOM 1998 C CA . VAL A 1 270 ? -6.598 7.324 -3.141 1 82.38 270 VAL A CA 1
ATOM 1999 C C . VAL A 1 270 ? -7.715 8.367 -3.105 1 82.38 270 VAL A C 1
ATOM 2001 O O . VAL A 1 270 ? -7.672 9.359 -3.842 1 82.38 270 VAL A O 1
ATOM 2004 N N . LEU A 1 271 ? -8.68 8.047 -2.275 1 88.38 271 LEU A N 1
ATOM 2005 C CA . LEU A 1 271 ? -9.805 8.961 -2.15 1 88.38 271 LEU A CA 1
ATOM 2006 C C . LEU A 1 271 ? -9.656 9.844 -0.917 1 88.38 271 LEU A C 1
ATOM 2008 O O . LEU A 1 271 ? -9.172 9.391 0.123 1 88.38 271 LEU A O 1
ATOM 2012 N N . ASP A 1 272 ? -10.18 11.023 -1.021 1 85.69 272 ASP A N 1
ATOM 2013 C CA . ASP A 1 272 ? -10.023 12 0.05 1 85.69 272 ASP A CA 1
ATOM 2014 C C . ASP A 1 272 ? -11.211 11.969 1.005 1 85.69 272 ASP A C 1
ATOM 2016 O O . ASP A 1 272 ? -12.359 12.078 0.575 1 85.69 272 ASP A O 1
ATOM 2020 N N . PHE A 1 273 ? -10.867 11.805 2.182 1 90.12 273 PHE A N 1
ATOM 2021 C CA . PHE A 1 273 ? -11.852 11.922 3.254 1 90.12 273 PHE A CA 1
ATOM 2022 C C . PHE A 1 273 ? -11.516 13.102 4.164 1 90.12 273 PHE A C 1
ATOM 2024 O O . PHE A 1 273 ? -10.352 13.344 4.477 1 90.12 273 PHE A O 1
ATOM 2031 N N . ILE A 1 274 ? -12.539 13.773 4.527 1 87.06 274 ILE A N 1
ATOM 2032 C CA . ILE A 1 274 ? -12.391 14.891 5.453 1 87.06 274 ILE A CA 1
ATOM 2033 C C . ILE A 1 274 ? -13.07 14.555 6.781 1 87.06 274 ILE A C 1
ATOM 2035 O O . ILE A 1 274 ? -14.18 14.031 6.797 1 87.06 274 ILE A O 1
ATOM 2039 N N . LEU A 1 275 ? -12.359 14.812 7.781 1 88.44 275 LEU A N 1
ATOM 2040 C CA . LEU A 1 275 ? -12.891 14.633 9.125 1 88.44 275 LEU A CA 1
ATOM 2041 C C . LEU A 1 275 ? -13.141 15.977 9.797 1 88.44 275 LEU A C 1
ATOM 2043 O O . LEU A 1 275 ? -12.289 16.875 9.742 1 88.44 275 LEU A O 1
ATOM 2047 N N . SER A 1 276 ? -14.32 16.062 10.352 1 87.06 276 SER A N 1
ATOM 2048 C CA . SER A 1 276 ? -14.672 17.297 11.039 1 87.06 276 SER A CA 1
ATOM 2049 C C . SER A 1 276 ? -15.469 17.016 12.305 1 87.06 276 SER A C 1
ATOM 2051 O O . SER A 1 276 ? -16.062 15.945 12.445 1 87.06 276 SER A O 1
ATOM 2053 N N . TYR A 1 277 ? -15.438 17.953 13.258 1 86 277 TYR A N 1
ATOM 2054 C CA . TYR A 1 277 ? -16.156 17.781 14.508 1 86 277 TYR A CA 1
ATOM 2055 C C . TYR A 1 277 ? -17.406 18.656 14.547 1 86 277 TYR A C 1
ATOM 2057 O O . TYR A 1 277 ? -17.391 19.797 14.086 1 86 277 TYR A O 1
ATOM 2065 N N . GLU A 1 278 ? -18.547 18.078 15.023 1 80.12 278 GLU A N 1
ATOM 2066 C CA . GLU A 1 278 ? -19.75 18.859 15.242 1 80.12 278 GLU A CA 1
ATOM 2067 C C . GLU A 1 278 ? -19.641 19.719 16.5 1 80.12 278 GLU A C 1
ATOM 2069 O O . GLU A 1 278 ? -19.125 19.266 17.516 1 80.12 278 GLU A O 1
ATOM 2074 N N . THR A 1 279 ? -19.578 21.062 16.5 1 63.19 279 THR A N 1
ATOM 2075 C CA . THR A 1 279 ? -19.594 21.969 17.656 1 63.19 279 THR A CA 1
ATOM 2076 C C . THR A 1 279 ? -20.953 21.953 18.344 1 63.19 279 THR A C 1
ATOM 2078 O O . THR A 1 279 ? -21.969 22.203 17.703 1 63.19 279 THR A O 1
ATOM 2081 N N . GLY A 1 280 ? -21.438 21 19.047 1 47.25 280 GLY A N 1
ATOM 2082 C CA . GLY A 1 280 ? -22.703 21 19.766 1 47.25 280 GLY A CA 1
ATOM 2083 C C . GLY A 1 280 ? -22.984 22.297 20.484 1 47.25 280 GLY A C 1
ATOM 2084 O O . GLY A 1 280 ? -22.125 22.797 21.234 1 47.25 280 GLY A O 1
ATOM 2085 N N . SER A 1 281 ? -23.609 23.406 20.078 1 38.91 281 SER A N 1
ATOM 2086 C CA . SER A 1 281 ? -24.578 23.906 21.047 1 38.91 281 SER A CA 1
ATOM 2087 C C . SER A 1 281 ? -25.5 22.781 21.531 1 38.91 281 SER A C 1
ATOM 2089 O O . SER A 1 281 ? -26.359 22.328 20.797 1 38.91 281 SER A O 1
ATOM 2091 N N . LEU A 1 282 ? -25.078 21.734 22.156 1 36.09 282 LEU A N 1
ATOM 2092 C CA . LEU A 1 282 ? -26.047 20.875 22.828 1 36.09 282 LEU A CA 1
ATOM 2093 C C . LEU A 1 282 ? -27.109 21.703 23.547 1 36.09 282 LEU A C 1
ATOM 2095 O O . LEU A 1 282 ? -26.812 22.359 24.547 1 36.09 282 LEU A O 1
ATOM 2099 N N . THR A 1 283 ? -28.031 22.375 22.969 1 31.8 283 THR A N 1
ATOM 2100 C CA . THR A 1 283 ? -29.25 22.516 23.75 1 31.8 283 THR A CA 1
ATOM 2101 C C . THR A 1 283 ? -29.75 21.172 24.234 1 31.8 283 THR A C 1
ATOM 2103 O O . THR A 1 283 ? -29.766 20.203 23.469 1 31.8 283 THR A O 1
ATOM 2106 N N . PRO A 1 284 ? -30.047 20.938 25.625 1 33.12 284 PRO A N 1
ATOM 2107 C CA . PRO A 1 284 ? -30.688 19.797 26.281 1 33.12 284 PRO A CA 1
ATOM 2108 C C . PRO A 1 284 ? -31.984 19.375 25.594 1 33.12 284 PRO A C 1
ATOM 2110 O O . PRO A 1 284 ? -32.812 18.672 26.203 1 33.12 284 PRO A O 1
ATOM 2113 N N . SER A 1 285 ? -32.344 19.578 24.438 1 29.91 285 SER A N 1
ATOM 2114 C CA . SER A 1 285 ? -33.781 19.312 24.203 1 29.91 285 SER A CA 1
ATOM 2115 C C . SER A 1 285 ? -34.156 17.938 24.719 1 29.91 285 SER A C 1
ATOM 2117 O O . SER A 1 285 ? -35.031 17.812 25.578 1 29.91 285 SER A O 1
ATOM 2119 N N . THR A 1 286 ? -35.062 17.094 23.797 1 28.89 286 THR A N 1
ATOM 2120 C CA . THR A 1 286 ? -36.094 16.094 24 1 28.89 286 THR A CA 1
ATOM 2121 C C . THR A 1 286 ? -35.5 14.797 24.547 1 28.89 286 THR A C 1
ATOM 2123 O O . THR A 1 286 ? -34.438 14.383 24.125 1 28.89 286 THR A O 1
ATOM 2126 N N . SER A 1 287 ? -36.219 14.109 25.625 1 27.34 287 SER A N 1
ATOM 2127 C CA . SER A 1 287 ? -36.281 12.836 26.344 1 27.34 287 SER A CA 1
ATOM 2128 C C . SER A 1 287 ? -36.188 11.656 25.375 1 27.34 287 SER A C 1
ATOM 2130 O O . SER A 1 287 ? -37.062 11.5 24.516 1 27.34 287 SER A O 1
ATOM 2132 N N . LEU A 1 288 ? -35.094 11.312 25 1 27.97 288 LEU A N 1
ATOM 2133 C CA . LEU A 1 288 ? -35.062 10.039 24.297 1 27.97 288 LEU A CA 1
ATOM 2134 C C . LEU A 1 288 ? -35.938 9.008 25 1 27.97 288 LEU A C 1
ATOM 2136 O O . LEU A 1 288 ? -35.656 8.648 26.156 1 27.97 288 LEU A O 1
ATOM 2140 N N . HIS A 1 289 ? -37.281 9.078 24.828 1 25.94 289 HIS A N 1
ATOM 2141 C CA . HIS A 1 289 ? -38.094 7.93 25.219 1 25.94 289 HIS A CA 1
ATOM 2142 C C . HIS A 1 289 ? -37.5 6.629 24.688 1 25.94 289 HIS A C 1
ATOM 2144 O O . HIS A 1 289 ? -37.375 6.441 23.469 1 25.94 289 HIS A O 1
ATOM 2150 N N . VAL A 1 290 ? -36.688 6.113 25.453 1 27.17 290 VAL A N 1
ATOM 2151 C CA . VAL A 1 290 ? -36.188 4.754 25.328 1 27.17 290 VAL A CA 1
ATOM 2152 C C . VAL A 1 290 ? -37.344 3.764 25.344 1 27.17 290 VAL A C 1
ATOM 2154 O O . VAL A 1 290 ? -38 3.582 26.375 1 27.17 290 VAL A O 1
ATOM 2157 N N . GLY A 1 291 ? -38.219 3.809 24.375 1 23.84 291 GLY A N 1
ATOM 2158 C CA . GLY A 1 291 ? -39.156 2.699 24.391 1 23.84 291 GLY A CA 1
ATOM 2159 C C . GLY A 1 291 ? -38.5 1.349 24.547 1 23.84 291 GLY A C 1
ATOM 2160 O O . GLY A 1 291 ? -37.344 1.178 24.172 1 23.84 291 GLY A O 1
ATOM 2161 N N . SER A 1 292 ? -38.969 0.447 25.562 1 24.91 292 SER A N 1
ATOM 2162 C CA . SER A 1 292 ? -38.688 -0.886 26.078 1 24.91 292 SER A CA 1
ATOM 2163 C C . SER A 1 292 ? -38.562 -1.899 24.938 1 24.91 292 SER A C 1
ATOM 2165 O O . SER A 1 292 ? -38.625 -3.107 25.172 1 24.91 292 SER A O 1
ATOM 2167 N N . GLN A 1 293 ? -38.312 -1.579 23.797 1 21.78 293 GLN A N 1
ATOM 2168 C CA . GLN A 1 293 ? -38.5 -2.74 22.938 1 21.78 293 GLN A CA 1
ATOM 2169 C C . GLN A 1 293 ? -37.531 -3.867 23.328 1 21.78 293 GLN A C 1
ATOM 2171 O O . GLN A 1 293 ? -36.344 -3.627 23.578 1 21.78 293 GLN A O 1
ATOM 2176 N N . LYS A 1 294 ? -38.125 -5.047 23.719 1 25.8 294 LYS A N 1
ATOM 2177 C CA . LYS A 1 294 ? -37.625 -6.391 24.031 1 25.8 294 LYS A CA 1
ATOM 2178 C C . LYS A 1 294 ? -36.531 -6.828 23.062 1 25.8 294 LYS A C 1
ATOM 2180 O O . LYS A 1 294 ? -36.781 -6.953 21.859 1 25.8 294 LYS A O 1
ATOM 2185 N N . ARG A 1 295 ? -35.375 -6.414 23.375 1 23.47 295 ARG A N 1
ATOM 2186 C CA . ARG A 1 295 ? -34.188 -6.996 22.75 1 23.47 295 ARG A CA 1
ATOM 2187 C C . ARG A 1 295 ? -34.188 -8.516 22.875 1 23.47 295 ARG A C 1
ATOM 2189 O O . ARG A 1 295 ? -34.094 -9.055 23.984 1 23.47 295 ARG A O 1
ATOM 2196 N N . THR A 1 296 ? -35.094 -9.125 22.219 1 21.78 296 THR A N 1
ATOM 2197 C CA . THR A 1 296 ? -34.875 -10.57 22.156 1 21.78 296 THR A CA 1
ATOM 2198 C C . THR A 1 296 ? -33.469 -10.898 21.688 1 21.78 296 THR A C 1
ATOM 2200 O O . THR A 1 296 ? -33.125 -10.609 20.531 1 21.78 296 THR A O 1
ATOM 2203 N N . ILE A 1 297 ? -32.625 -10.781 22.578 1 22.17 297 ILE A N 1
ATOM 2204 C CA . ILE A 1 297 ? -31.234 -11.266 22.578 1 22.17 297 ILE A CA 1
ATOM 2205 C C . ILE A 1 297 ? -31.203 -12.742 22.172 1 22.17 297 ILE A C 1
ATOM 2207 O O . ILE A 1 297 ? -31.75 -13.586 22.891 1 22.17 297 ILE A O 1
ATOM 2211 N N . VAL A 1 298 ? -31.469 -13.031 20.922 1 22.41 298 VAL A N 1
ATOM 2212 C CA . VAL A 1 298 ? -31.297 -14.43 20.531 1 22.41 298 VAL A CA 1
ATOM 2213 C C . VAL A 1 298 ? -29.938 -14.93 21.016 1 22.41 298 VAL A C 1
ATOM 2215 O O . VAL A 1 298 ? -28.906 -14.336 20.703 1 22.41 298 VAL A O 1
ATOM 2218 N N . ALA A 1 299 ? -29.797 -15.562 22.172 1 24.62 299 ALA A N 1
ATOM 2219 C CA . ALA A 1 299 ? -28.953 -16.469 22.953 1 24.62 299 ALA A CA 1
ATOM 2220 C C . ALA A 1 299 ? -28.312 -17.516 22.047 1 24.62 299 ALA A C 1
ATOM 2222 O O . ALA A 1 299 ? -27.641 -18.422 22.547 1 24.62 299 ALA A O 1
ATOM 2223 N N . PHE A 1 300 ? -28.594 -17.5 20.812 1 21.81 300 PHE A N 1
ATOM 2224 C CA . PHE A 1 300 ? -28.344 -18.797 20.188 1 21.81 300 PHE A CA 1
ATOM 2225 C C . PHE A 1 300 ? -26.859 -19.141 20.219 1 21.81 300 PHE A C 1
ATOM 2227 O O . PHE A 1 300 ? -26.484 -20.266 20.516 1 21.81 300 PHE A O 1
ATOM 2234 N N . TRP A 1 301 ? -26.016 -18.297 19.703 1 20.58 301 TRP A N 1
ATOM 2235 C CA . TRP A 1 301 ? -24.969 -19.016 18.984 1 20.58 301 TRP A CA 1
ATOM 2236 C C . TRP A 1 301 ? -23.859 -19.469 19.922 1 20.58 301 TRP A C 1
ATOM 2238 O O . TRP A 1 301 ? -22.828 -19.984 19.484 1 20.58 301 TRP A O 1
ATOM 2248 N N . VAL A 1 302 ? -23.875 -19.078 21.188 1 22.33 302 VAL A N 1
ATOM 2249 C CA . VAL A 1 302 ? -22.719 -19.5 21.953 1 22.33 302 VAL A CA 1
ATOM 2250 C C . VAL A 1 302 ? -22.703 -21.016 22.109 1 22.33 302 VAL A C 1
ATOM 2252 O O . VAL A 1 302 ? -21.766 -21.594 22.656 1 22.33 302 VAL A O 1
ATOM 2255 N N . ARG A 1 303 ? -23.797 -21.578 22.016 1 23.03 303 ARG A N 1
ATOM 2256 C CA . ARG A 1 303 ? -23.734 -22.938 22.531 1 23.03 303 ARG A CA 1
ATOM 2257 C C . ARG A 1 303 ? -22.719 -23.781 21.75 1 23.03 303 ARG A C 1
ATOM 2259 O O . ARG A 1 303 ? -22.188 -24.75 22.266 1 23.03 303 ARG A O 1
ATOM 2266 N N . LYS A 1 304 ? -22.828 -23.703 20.484 1 22.72 304 LYS A N 1
ATOM 2267 C CA . LYS A 1 304 ? -22.297 -24.906 19.844 1 22.72 304 LYS A CA 1
ATOM 2268 C C . LYS A 1 304 ? -20.781 -24.953 19.953 1 22.72 304 LYS A C 1
ATOM 2270 O O . LYS A 1 304 ? -20.141 -25.906 19.469 1 22.72 304 LYS A O 1
ATOM 2275 N N . CYS A 1 305 ? -20.141 -23.906 20.312 1 21.64 305 CYS A N 1
ATOM 2276 C CA . CYS A 1 305 ? -18.719 -24.25 20.281 1 21.64 305 CYS A CA 1
ATOM 2277 C C . CYS A 1 305 ? -18.375 -25.219 21.406 1 21.64 305 CYS A C 1
ATOM 2279 O O . CYS A 1 305 ? -17.219 -25.562 21.609 1 21.64 305 CYS A O 1
ATOM 2281 N N . ALA A 1 306 ? -19.312 -25.328 22.359 1 24.31 306 ALA A N 1
ATOM 2282 C CA . ALA A 1 306 ? -18.953 -26.234 23.438 1 24.31 306 ALA A CA 1
ATOM 2283 C C . ALA A 1 306 ? -18.703 -27.641 22.922 1 24.31 306 ALA A C 1
ATOM 2285 O O . ALA A 1 306 ? -18 -28.438 23.547 1 24.31 306 ALA A O 1
ATOM 2286 N N . LEU A 1 307 ? -19.469 -28.062 21.953 1 23.67 307 LEU A N 1
ATOM 2287 C CA . LEU A 1 307 ? -19.406 -29.5 21.75 1 23.67 307 LEU A CA 1
ATOM 2288 C C . LEU A 1 307 ? -18.016 -29.922 21.281 1 23.67 307 LEU A C 1
ATOM 2290 O O . LEU A 1 307 ? -17.531 -31 21.656 1 23.67 307 LEU A O 1
ATOM 2294 N N . LEU A 1 308 ? -17.391 -29.141 20.438 1 22.03 308 LEU A N 1
ATOM 2295 C CA . LEU A 1 308 ? -16.312 -29.969 19.906 1 22.03 308 LEU A CA 1
ATOM 2296 C C . LEU A 1 308 ? -15.188 -30.109 20.922 1 22.03 308 LEU A C 1
ATOM 2298 O O . LEU A 1 308 ? -14.188 -30.797 20.641 1 22.03 308 LEU A O 1
ATOM 2302 N N . LEU A 1 309 ? -15.234 -29.281 22 1 23.12 309 LEU A N 1
ATOM 2303 C CA . LEU A 1 309 ? -14.141 -29.688 22.875 1 23.12 309 LEU A CA 1
ATOM 2304 C C . LEU A 1 309 ? -14.391 -31.094 23.438 1 23.12 309 LEU A C 1
ATOM 2306 O O . LEU A 1 309 ? -13.5 -31.688 24.047 1 23.12 309 LEU A O 1
ATOM 2310 N N . LYS A 1 310 ? -15.617 -31.469 23.656 1 23.52 310 LYS A N 1
ATOM 2311 C CA . LYS A 1 310 ? -15.766 -32.656 24.453 1 23.52 310 LYS A CA 1
ATOM 2312 C C . LYS A 1 310 ? -15.227 -33.906 23.719 1 23.52 310 LYS A C 1
ATOM 2314 O O . LYS A 1 310 ? -15.281 -35 24.234 1 23.52 310 LYS A O 1
ATOM 2319 N N . LEU A 1 311 ? -15.109 -33.844 22.453 1 22.3 311 LEU A N 1
ATOM 2320 C CA . LEU A 1 311 ? -14.805 -35.219 22.047 1 22.3 311 LEU A CA 1
ATOM 2321 C C . LEU A 1 311 ? -13.422 -35.625 22.516 1 22.3 311 LEU A C 1
ATOM 2323 O O . LEU A 1 311 ? -12.992 -36.75 22.266 1 22.3 311 LEU A O 1
ATOM 2327 N N . GLU A 1 312 ? -12.523 -34.688 23.016 1 21.45 312 GLU A N 1
ATOM 2328 C CA . GLU A 1 312 ? -11.406 -35.469 23.547 1 21.45 312 GLU A CA 1
ATOM 2329 C C . GLU A 1 312 ? -11.727 -36 24.938 1 21.45 312 GLU A C 1
ATOM 2331 O O . GLU A 1 312 ? -10.867 -36.625 25.578 1 21.45 312 GLU A O 1
ATOM 2336 N N . SER A 1 313 ? -12.977 -36.219 25.344 1 20.27 313 SER A N 1
ATOM 2337 C CA . SER A 1 313 ? -12.805 -37.375 26.234 1 20.27 313 SER A CA 1
ATOM 2338 C C . SER A 1 313 ? -12.594 -38.656 25.453 1 20.27 313 SER A C 1
ATOM 2340 O O . SER A 1 313 ? -13.227 -38.875 24.422 1 20.27 313 SER A O 1
ATOM 2342 N N . MET B 1 1 ? 17.516 10.234 12.398 1 28.94 1 MET B N 1
ATOM 2343 C CA . MET B 1 1 ? 17.984 9.047 11.68 1 28.94 1 MET B CA 1
ATOM 2344 C C . MET B 1 1 ? 17.047 7.871 11.914 1 28.94 1 MET B C 1
ATOM 2346 O O . MET B 1 1 ? 16.953 7.352 13.023 1 28.94 1 MET B O 1
ATOM 2350 N N . HIS B 1 2 ? 15.93 7.934 11.352 1 40.94 2 HIS B N 1
ATOM 2351 C CA . HIS B 1 2 ? 14.883 6.961 11.641 1 40.94 2 HIS B CA 1
ATOM 2352 C C . HIS B 1 2 ? 15.375 5.539 11.406 1 40.94 2 HIS B C 1
ATOM 2354 O O . HIS B 1 2 ? 15.344 5.051 10.273 1 40.94 2 HIS B O 1
ATOM 2360 N N . SER B 1 3 ? 16.516 5.219 12.195 1 44 3 SER B N 1
ATOM 2361 C CA . SER B 1 3 ? 17.031 3.854 12.172 1 44 3 SER B CA 1
ATOM 2362 C C . SER B 1 3 ? 15.938 2.844 12.492 1 44 3 SER B C 1
ATOM 2364 O O . SER B 1 3 ? 15.148 3.049 13.422 1 44 3 SER B O 1
ATOM 2366 N N . VAL B 1 4 ? 15.555 2.172 11.508 1 52.25 4 VAL B N 1
ATOM 2367 C CA . VAL B 1 4 ? 14.664 1.047 11.789 1 52.25 4 VAL B CA 1
ATOM 2368 C C . VAL B 1 4 ? 15.312 0.117 12.812 1 52.25 4 VAL B C 1
ATOM 2370 O O . VAL B 1 4 ? 16.391 -0.443 12.562 1 52.25 4 VAL B O 1
ATOM 2373 N N . SER B 1 5 ? 14.797 0.241 14.062 1 56.44 5 SER B N 1
ATOM 2374 C CA . SER B 1 5 ? 15.32 -0.659 15.086 1 56.44 5 SER B CA 1
ATOM 2375 C C . SER B 1 5 ? 15.141 -2.119 14.688 1 56.44 5 SER B C 1
ATOM 2377 O O . SER B 1 5 ? 14.148 -2.471 14.047 1 56.44 5 SER B O 1
ATOM 2379 N N . ARG B 1 6 ? 16.141 -2.883 14.836 1 58 6 ARG B N 1
ATOM 2380 C CA . ARG B 1 6 ? 16.078 -4.32 14.586 1 58 6 ARG B CA 1
ATOM 2381 C C . ARG B 1 6 ? 14.852 -4.938 15.266 1 58 6 ARG B C 1
ATOM 2383 O O . ARG B 1 6 ? 14.188 -5.801 14.688 1 58 6 ARG B O 1
ATOM 2390 N N . ARG B 1 7 ? 14.539 -4.43 16.422 1 51 7 ARG B N 1
ATOM 2391 C CA . ARG B 1 7 ? 13.414 -4.949 17.188 1 51 7 ARG B CA 1
ATOM 2392 C C . ARG B 1 7 ? 12.094 -4.664 16.484 1 51 7 ARG B C 1
ATOM 2394 O O . ARG B 1 7 ? 11.234 -5.539 16.391 1 51 7 ARG B O 1
ATOM 2401 N N . SER B 1 8 ? 12 -3.488 16.047 1 57.84 8 SER B N 1
ATOM 2402 C CA . SER B 1 8 ? 10.773 -3.111 15.352 1 57.84 8 SER B CA 1
ATOM 2403 C C . SER B 1 8 ? 10.594 -3.92 14.07 1 57.84 8 SER B C 1
ATOM 2405 O O . SER B 1 8 ? 9.484 -4.379 13.773 1 57.84 8 SER B O 1
ATOM 2407 N N . ALA B 1 9 ? 11.594 -4.105 13.414 1 61.44 9 ALA B N 1
ATOM 2408 C CA . ALA B 1 9 ? 11.531 -4.898 12.188 1 61.44 9 ALA B CA 1
ATOM 2409 C C . ALA B 1 9 ? 11.156 -6.344 12.484 1 61.44 9 ALA B C 1
ATOM 2411 O O . ALA B 1 9 ? 10.344 -6.941 11.773 1 61.44 9 ALA B O 1
ATOM 2412 N N . LYS B 1 10 ? 11.719 -6.828 13.492 1 62.09 10 LYS B N 1
ATOM 2413 C CA . LYS B 1 10 ? 11.445 -8.211 13.867 1 62.09 10 LYS B CA 1
ATOM 2414 C C . LYS B 1 10 ? 9.977 -8.406 14.219 1 62.09 10 LYS B C 1
ATOM 2416 O O . LYS B 1 10 ? 9.359 -9.398 13.82 1 62.09 10 LYS B O 1
ATOM 2421 N N . LEU B 1 11 ? 9.43 -7.453 14.945 1 62.69 11 LEU B N 1
ATOM 2422 C CA . LEU B 1 11 ? 8.031 -7.543 15.344 1 62.69 11 LEU B CA 1
ATOM 2423 C C . LEU B 1 11 ? 7.117 -7.488 14.125 1 62.69 11 LEU B C 1
ATOM 2425 O O . LEU B 1 11 ? 6.145 -8.242 14.039 1 62.69 11 LEU B O 1
ATOM 2429 N N . LEU B 1 12 ? 7.469 -6.695 13.289 1 65.88 12 LEU B N 1
ATOM 2430 C CA . LEU B 1 12 ? 6.672 -6.559 12.078 1 65.88 12 LEU B CA 1
ATOM 2431 C C . LEU B 1 12 ? 6.707 -7.844 11.258 1 65.88 12 LEU B C 1
ATOM 2433 O O . LEU B 1 12 ? 5.66 -8.383 10.891 1 65.88 12 LEU B O 1
ATOM 2437 N N . VAL B 1 13 ? 7.863 -8.305 11.055 1 64.31 13 VAL B N 1
ATOM 2438 C CA . VAL B 1 13 ? 8.031 -9.453 10.172 1 64.31 13 VAL B CA 1
ATOM 2439 C C . VAL B 1 13 ? 7.352 -10.672 10.789 1 64.31 13 VAL B C 1
ATOM 2441 O O . VAL B 1 13 ? 6.738 -11.477 10.078 1 64.31 13 VAL B O 1
ATOM 2444 N N . SER B 1 14 ? 7.457 -10.758 12.055 1 64.94 14 SER B N 1
ATOM 2445 C CA . SER B 1 14 ? 6.789 -11.867 12.734 1 64.94 14 SER B CA 1
ATOM 2446 C C . SER B 1 14 ? 5.277 -11.805 12.531 1 64.94 14 SER B C 1
ATOM 2448 O O . SER B 1 14 ? 4.637 -12.828 12.281 1 64.94 14 SER B O 1
ATOM 2450 N N . SER B 1 15 ? 4.77 -10.578 12.664 1 68 15 SER B N 1
ATOM 2451 C CA . SER B 1 15 ? 3.336 -10.383 12.477 1 68 15 SER B CA 1
ATOM 2452 C C . SER B 1 15 ? 2.922 -10.688 11.039 1 68 15 SER B C 1
ATOM 2454 O O . SER B 1 15 ? 1.894 -11.32 10.805 1 68 15 SER B O 1
ATOM 2456 N N . TRP B 1 16 ? 3.752 -10.336 10.164 1 69.19 16 TRP B N 1
ATOM 2457 C CA . TRP B 1 16 ? 3.443 -10.555 8.758 1 69.19 16 TRP B CA 1
ATOM 2458 C C . TRP B 1 16 ? 3.488 -12.039 8.414 1 69.19 16 TRP B C 1
ATOM 2460 O O . TRP B 1 16 ? 2.645 -12.531 7.66 1 69.19 16 TRP B O 1
ATOM 2470 N N . LEU B 1 17 ? 4.508 -12.688 8.883 1 62 17 LEU B N 1
ATOM 2471 C CA . LEU B 1 17 ? 4.652 -14.117 8.633 1 62 17 LEU B CA 1
ATOM 2472 C C . LEU B 1 17 ? 3.439 -14.883 9.141 1 62 17 LEU B C 1
ATOM 2474 O O . LEU B 1 17 ? 2.984 -15.828 8.5 1 62 17 LEU B O 1
ATOM 2478 N N . SER B 1 18 ? 2.939 -14.469 10.281 1 61.12 18 SER B N 1
ATOM 2479 C CA . SER B 1 18 ? 1.757 -15.109 10.852 1 61.12 18 SER B CA 1
ATOM 2480 C C . SER B 1 18 ? 0.538 -14.906 9.953 1 61.12 18 SER B C 1
ATOM 2482 O O . SER B 1 18 ? -0.296 -15.805 9.82 1 61.12 18 SER B O 1
ATOM 2484 N N . GLU B 1 19 ? 0.471 -13.797 9.344 1 61.69 19 GLU B N 1
ATOM 2485 C CA . GLU B 1 19 ? -0.606 -13.492 8.406 1 61.69 19 GLU B CA 1
ATOM 2486 C C . GLU B 1 19 ? -0.511 -14.352 7.152 1 61.69 19 GLU B C 1
ATOM 2488 O O . GLU B 1 19 ? -1.524 -14.844 6.652 1 61.69 19 GLU B O 1
ATOM 2493 N N . GLU B 1 20 ? 0.74 -14.508 6.609 1 57.62 20 GLU B N 1
ATOM 2494 C CA . GLU B 1 20 ? 0.973 -15.258 5.379 1 57.62 20 GLU B CA 1
ATOM 2495 C C . GLU B 1 20 ? 0.713 -16.75 5.586 1 57.62 20 GLU B C 1
ATOM 2497 O O . GLU B 1 20 ? 0.26 -17.438 4.668 1 57.62 20 GLU B O 1
ATOM 2502 N N . SER B 1 21 ? 1.126 -17.266 6.641 1 52.44 21 SER B N 1
ATOM 2503 C CA . SER B 1 21 ? 0.992 -18.688 6.918 1 52.44 21 SER B CA 1
ATOM 2504 C C . SER B 1 21 ? -0.467 -19.125 6.859 1 52.44 21 SER B C 1
ATOM 2506 O O . SER B 1 21 ? -0.757 -20.297 6.633 1 52.44 21 SER B O 1
ATOM 2508 N N . SER B 1 22 ? -1.276 -18.172 7.031 1 47.34 22 SER B N 1
ATOM 2509 C CA . SER B 1 22 ? -2.689 -18.531 6.973 1 47.34 22 SER B CA 1
ATOM 2510 C C . SER B 1 22 ? -3.113 -18.875 5.547 1 47.34 22 SER B C 1
ATOM 2512 O O . SER B 1 22 ? -4.148 -19.5 5.336 1 47.34 22 SER B O 1
ATOM 2514 N N . TYR B 1 23 ? -2.326 -18.453 4.652 1 46.56 23 TYR B N 1
ATOM 2515 C CA . TYR B 1 23 ? -2.756 -18.594 3.266 1 46.56 23 TYR B CA 1
ATOM 2516 C C . TYR B 1 23 ? -2.021 -19.734 2.58 1 46.56 23 TYR B C 1
ATOM 2518 O O . TYR B 1 23 ? -2.389 -20.141 1.474 1 46.56 23 TYR B O 1
ATOM 2526 N N . SER B 1 24 ? -0.897 -20.078 3.051 1 48.5 24 SER B N 1
ATOM 2527 C CA . SER B 1 24 ? -0.086 -21.031 2.311 1 48.5 24 SER B CA 1
ATOM 2528 C C . SER B 1 24 ? -0.043 -22.391 3.021 1 48.5 24 SER B C 1
ATOM 2530 O O . SER B 1 24 ? -0.169 -22.453 4.246 1 48.5 24 SER B O 1
ATOM 2532 N N . LEU B 1 25 ? -0.562 -23.438 2.389 1 44.81 25 LEU B N 1
ATOM 2533 C CA . LEU B 1 25 ? -0.326 -24.766 2.941 1 44.81 25 LEU B CA 1
ATOM 2534 C C . LEU B 1 25 ? 1.108 -24.906 3.443 1 44.81 25 LEU B C 1
ATOM 2536 O O . LEU B 1 25 ? 2.035 -24.359 2.836 1 44.81 25 LEU B O 1
ATOM 2540 N N . PRO B 1 26 ? 1.116 -25.266 4.77 1 41.81 26 PRO B N 1
ATOM 2541 C CA . PRO B 1 26 ? 2.422 -25.594 5.344 1 41.81 26 PRO B CA 1
ATOM 2542 C C . PRO B 1 26 ? 3.336 -26.312 4.352 1 41.81 26 PRO B C 1
ATOM 2544 O O . PRO B 1 26 ? 2.855 -27 3.441 1 41.81 26 PRO B O 1
ATOM 2547 N N . GLY B 1 27 ? 4.535 -25.625 4.062 1 45.31 27 GLY B N 1
ATOM 2548 C CA . GLY B 1 27 ? 5.621 -26.344 3.42 1 45.31 27 GLY B CA 1
ATOM 2549 C C . GLY B 1 27 ? 5.504 -27.844 3.553 1 45.31 27 GLY B C 1
ATOM 2550 O O . GLY B 1 27 ? 5.27 -28.359 4.648 1 45.31 27 GLY B O 1
ATOM 2551 N N . TYR B 1 28 ? 4.852 -28.438 2.576 1 47.41 28 TYR B N 1
ATOM 2552 C CA . TYR B 1 28 ? 5.039 -29.875 2.541 1 47.41 28 TYR B CA 1
ATOM 2553 C C . TYR B 1 28 ? 6.379 -30.266 3.148 1 47.41 28 TYR B C 1
ATOM 2555 O O . TYR B 1 28 ? 7.281 -29.438 3.268 1 47.41 28 TYR B O 1
ATOM 2563 N N . ASP B 1 29 ? 6.309 -31.406 3.73 1 50.44 29 ASP B N 1
ATOM 2564 C CA . ASP B 1 29 ? 7.461 -32.062 4.32 1 50.44 29 ASP B CA 1
ATOM 2565 C C . ASP B 1 29 ? 8.703 -31.922 3.441 1 50.44 29 ASP B C 1
ATOM 2567 O O . ASP B 1 29 ? 9.086 -32.844 2.732 1 50.44 29 ASP B O 1
ATOM 2571 N N . LEU B 1 30 ? 8.852 -30.672 2.873 1 54.34 30 LEU B N 1
ATOM 2572 C CA . LEU B 1 30 ? 10.172 -30.594 2.254 1 54.34 30 LEU B CA 1
ATOM 2573 C C . LEU B 1 30 ? 11.266 -30.906 3.266 1 54.34 30 LEU B C 1
ATOM 2575 O O . LEU B 1 30 ? 11.18 -30.516 4.43 1 54.34 30 LEU B O 1
ATOM 2579 N N . GLU B 1 31 ? 11.773 -32 3.111 1 55.84 31 GLU B N 1
ATOM 2580 C CA . GLU B 1 31 ? 12.875 -32.438 3.963 1 55.84 31 GLU B CA 1
ATOM 2581 C C . GLU B 1 31 ? 13.68 -31.234 4.461 1 55.84 31 GLU B C 1
ATOM 2583 O O . GLU B 1 31 ? 13.789 -30.219 3.77 1 55.84 31 GLU B O 1
ATOM 2588 N N . SER B 1 32 ? 13.773 -31.141 5.746 1 60.53 32 SER B N 1
ATOM 2589 C CA . SER B 1 32 ? 14.523 -30.156 6.516 1 60.53 32 SER B CA 1
ATOM 2590 C C . SER B 1 32 ? 15.93 -29.969 5.949 1 60.53 32 SER B C 1
ATOM 2592 O O . SER B 1 32 ? 16.828 -29.516 6.656 1 60.53 32 SER B O 1
ATOM 2594 N N . SER B 1 33 ? 16.141 -30.188 4.57 1 76.94 33 SER B N 1
ATOM 2595 C CA . SER B 1 33 ? 17.469 -29.922 4.023 1 76.94 33 SER B CA 1
ATOM 2596 C C . SER B 1 33 ? 17.703 -28.422 3.834 1 76.94 33 SER B C 1
ATOM 2598 O O . SER B 1 33 ? 16.734 -27.641 3.748 1 76.94 33 SER B O 1
ATOM 2600 N N . LYS B 1 34 ? 18.969 -28.125 4.066 1 85.62 34 LYS B N 1
ATOM 2601 C CA . LYS B 1 34 ? 19.359 -26.734 3.836 1 85.62 34 LYS B CA 1
ATOM 2602 C C . LYS B 1 34 ? 19.516 -26.438 2.344 1 85.62 34 LYS B C 1
ATOM 2604 O O . LYS B 1 34 ? 19.969 -27.297 1.586 1 85.62 34 LYS B O 1
ATOM 2609 N N . THR B 1 35 ? 19.031 -25.344 1.931 1 87.5 35 THR B N 1
ATOM 2610 C CA . THR B 1 35 ? 19.188 -24.906 0.547 1 87.5 35 THR B CA 1
ATOM 2611 C C . THR B 1 35 ? 19.484 -23.422 0.48 1 87.5 35 THR B C 1
ATOM 2613 O O . THR B 1 35 ? 19.562 -22.75 1.513 1 87.5 35 THR B O 1
ATOM 2616 N N . VAL B 1 36 ? 19.828 -23 -0.735 1 92.12 36 VAL B N 1
ATOM 2617 C CA . VAL B 1 36 ? 20.156 -21.594 -0.954 1 92.12 36 VAL B CA 1
ATOM 2618 C C . VAL B 1 36 ? 19.109 -20.953 -1.863 1 92.12 36 VAL B C 1
ATOM 2620 O O . VAL B 1 36 ? 18.859 -21.438 -2.973 1 92.12 36 VAL B O 1
ATOM 2623 N N . LEU B 1 37 ? 18.5 -19.922 -1.355 1 92.31 37 LEU B N 1
ATOM 2624 C CA . LEU B 1 37 ? 17.562 -19.109 -2.121 1 92.31 37 LEU B CA 1
ATOM 2625 C C . LEU B 1 37 ? 18.266 -17.891 -2.711 1 92.31 37 LEU B C 1
ATOM 2627 O O . LEU B 1 37 ? 18.906 -17.125 -1.983 1 92.31 37 LEU B O 1
ATOM 2631 N N . VAL B 1 38 ? 18.141 -17.75 -3.977 1 94.12 38 VAL B N 1
ATOM 2632 C CA . VAL B 1 38 ? 18.75 -16.625 -4.664 1 94.12 38 VAL B CA 1
ATOM 2633 C C . VAL B 1 38 ? 17.656 -15.594 -5 1 94.12 38 VAL B C 1
ATOM 2635 O O . VAL B 1 38 ? 16.609 -15.945 -5.543 1 94.12 38 VAL B O 1
ATOM 2638 N N . ILE B 1 39 ? 17.953 -14.383 -4.676 1 95 39 ILE B N 1
ATOM 2639 C CA . ILE B 1 39 ? 17.047 -13.273 -4.945 1 95 39 ILE B CA 1
ATOM 2640 C C . ILE B 1 39 ? 17.625 -12.391 -6.055 1 95 39 ILE B C 1
ATOM 2642 O O . ILE B 1 39 ? 18.719 -11.852 -5.922 1 95 39 ILE B O 1
ATOM 2646 N N . THR B 1 40 ? 16.812 -12.227 -7.074 1 94.69 40 THR B N 1
ATOM 2647 C CA . THR B 1 40 ? 17.281 -11.5 -8.25 1 94.69 40 THR B CA 1
ATOM 2648 C C . THR B 1 40 ? 16.312 -10.367 -8.602 1 94.69 40 THR B C 1
ATOM 2650 O O . THR B 1 40 ? 15.094 -10.562 -8.594 1 94.69 40 THR B O 1
ATOM 2653 N N . MET B 1 41 ? 16.875 -9.242 -8.852 1 93.38 41 MET B N 1
ATOM 2654 C CA . MET B 1 41 ? 16.078 -8.109 -9.336 1 93.38 41 MET B CA 1
ATOM 2655 C C . MET B 1 41 ? 16.141 -8.016 -10.859 1 93.38 41 MET B C 1
ATOM 2657 O O . MET B 1 41 ? 17.234 -8.039 -11.445 1 93.38 41 MET B O 1
ATOM 2661 N N . LYS B 1 42 ? 14.992 -7.848 -11.469 1 87.69 42 LYS B N 1
ATOM 2662 C CA . LYS B 1 42 ? 14.922 -7.887 -12.93 1 87.69 42 LYS B CA 1
ATOM 2663 C C . LYS B 1 42 ? 14.734 -6.484 -13.508 1 87.69 42 LYS B C 1
ATOM 2665 O O . LYS B 1 42 ? 15.102 -6.23 -14.656 1 87.69 42 LYS B O 1
ATOM 2670 N N . THR B 1 43 ? 14.172 -5.629 -12.82 1 87.31 43 THR B N 1
ATOM 2671 C CA . THR B 1 43 ? 13.844 -4.285 -13.297 1 87.31 43 THR B CA 1
ATOM 2672 C C . THR B 1 43 ? 14.812 -3.262 -12.711 1 87.31 43 THR B C 1
ATOM 2674 O O . THR B 1 43 ? 15.266 -3.404 -11.57 1 87.31 43 THR B O 1
ATOM 2677 N N . SER B 1 44 ? 15.133 -2.299 -13.508 1 93.12 44 SER B N 1
ATOM 2678 C CA . SER B 1 44 ? 16 -1.228 -13.031 1 93.12 44 SER B CA 1
ATOM 2679 C C . SER B 1 44 ? 15.367 -0.475 -11.867 1 93.12 44 SER B C 1
ATOM 2681 O O . SER B 1 44 ? 14.156 -0.216 -11.875 1 93.12 44 SER B O 1
ATOM 2683 N N . GLY B 1 45 ? 16.25 -0.213 -10.883 1 95.5 45 GLY B N 1
ATOM 2684 C CA . GLY B 1 45 ? 15.758 0.55 -9.75 1 95.5 45 GLY B CA 1
ATOM 2685 C C . GLY B 1 45 ? 16.703 0.532 -8.555 1 95.5 45 GLY B C 1
ATOM 2686 O O . GLY B 1 45 ? 17.828 0.064 -8.664 1 95.5 45 GLY B O 1
ATOM 2687 N N . VAL B 1 46 ? 16.281 1.145 -7.488 1 96.62 46 VAL B N 1
ATOM 2688 C CA . VAL B 1 46 ? 17.047 1.257 -6.25 1 96.62 46 VAL B CA 1
ATOM 2689 C C . VAL B 1 46 ? 16.688 0.107 -5.312 1 96.62 46 VAL B C 1
ATOM 2691 O O . VAL B 1 46 ? 15.508 -0.162 -5.074 1 96.62 46 VAL B O 1
ATOM 2694 N N . LEU B 1 47 ? 17.672 -0.595 -4.828 1 96.44 47 LEU B N 1
ATOM 2695 C CA . LEU B 1 47 ? 17.422 -1.644 -3.848 1 96.44 47 LEU B CA 1
ATOM 2696 C C . LEU B 1 47 ? 17.125 -1.045 -2.477 1 96.44 47 LEU B C 1
ATOM 2698 O O . LEU B 1 47 ? 17.891 -0.217 -1.979 1 96.44 47 LEU B O 1
ATOM 2702 N N . ALA B 1 48 ? 16.031 -1.443 -1.893 1 94.88 48 ALA B N 1
ATOM 2703 C CA . ALA B 1 48 ? 15.656 -1.019 -0.544 1 94.88 48 ALA B CA 1
ATOM 2704 C C . ALA B 1 48 ? 14.922 -2.129 0.199 1 94.88 48 ALA B C 1
ATOM 2706 O O . ALA B 1 48 ? 14.336 -3.018 -0.424 1 94.88 48 ALA B O 1
ATOM 2707 N N . GLY B 1 49 ? 14.984 -2.062 1.562 1 93 49 GLY B N 1
ATOM 2708 C CA . GLY B 1 49 ? 14.281 -3.025 2.393 1 93 49 GLY B CA 1
ATOM 2709 C C . GLY B 1 49 ? 15.203 -4.02 3.072 1 93 49 GLY B C 1
ATOM 2710 O O . GLY B 1 49 ? 14.742 -4.977 3.693 1 93 49 GLY B O 1
ATOM 2711 N N . VAL B 1 50 ? 16.422 -3.805 3.006 1 90.81 50 VAL B N 1
ATOM 2712 C CA . VAL B 1 50 ? 17.484 -4.715 3.455 1 90.81 50 VAL B CA 1
ATOM 2713 C C . VAL B 1 50 ? 17.297 -5.012 4.941 1 90.81 50 VAL B C 1
ATOM 2715 O O . VAL B 1 50 ? 17.312 -6.176 5.355 1 90.81 50 VAL B O 1
ATOM 2718 N N . PRO B 1 51 ? 17.062 -3.99 5.812 1 87.06 51 PRO B N 1
ATOM 2719 C CA . PRO B 1 51 ? 16.953 -4.281 7.246 1 87.06 51 PRO B CA 1
ATOM 2720 C C . PRO B 1 51 ? 15.789 -5.215 7.57 1 87.06 51 PRO B C 1
ATOM 2722 O O . PRO B 1 51 ? 15.875 -6.012 8.508 1 87.06 51 PRO B O 1
ATOM 2725 N N . PHE B 1 52 ? 14.766 -5.137 6.832 1 88.25 52 PHE B N 1
ATOM 2726 C CA . PHE B 1 52 ? 13.586 -5.961 7.086 1 88.25 52 PHE B CA 1
ATOM 2727 C C . PHE B 1 52 ? 13.844 -7.406 6.684 1 88.25 52 PHE B C 1
ATOM 2729 O O . PHE B 1 52 ? 13.391 -8.336 7.359 1 88.25 52 PHE B O 1
ATOM 2736 N N . LEU B 1 53 ? 14.492 -7.559 5.57 1 91.44 53 LEU B N 1
ATOM 2737 C CA . LEU B 1 53 ? 14.844 -8.922 5.18 1 91.44 53 LEU B CA 1
ATOM 2738 C C . LEU B 1 53 ? 15.883 -9.508 6.129 1 91.44 53 LEU B C 1
ATOM 2740 O O . LEU B 1 53 ? 15.883 -10.711 6.395 1 91.44 53 LEU B O 1
ATOM 2744 N N . ASP B 1 54 ? 16.828 -8.656 6.598 1 88.12 54 ASP B N 1
ATOM 2745 C CA . ASP B 1 54 ? 17.766 -9.109 7.625 1 88.12 54 ASP B CA 1
ATOM 2746 C C . ASP B 1 54 ? 17.016 -9.625 8.859 1 88.12 54 ASP B C 1
ATOM 2748 O O . ASP B 1 54 ? 17.359 -10.68 9.391 1 88.12 54 ASP B O 1
ATOM 2752 N N . ALA B 1 55 ? 16.062 -8.883 9.266 1 85.19 55 ALA B N 1
ATOM 2753 C CA . ALA B 1 55 ? 15.258 -9.273 10.422 1 85.19 55 ALA B CA 1
ATOM 2754 C C . ALA B 1 55 ? 14.523 -10.586 10.156 1 85.19 55 ALA B C 1
ATOM 2756 O O . ALA B 1 55 ? 14.398 -11.43 11.047 1 85.19 55 ALA B O 1
ATOM 2757 N N . LEU B 1 56 ? 14.008 -10.711 8.953 1 87.31 56 LEU B N 1
ATOM 2758 C CA . LEU B 1 56 ? 13.312 -11.938 8.578 1 87.31 56 LEU B CA 1
ATOM 2759 C C . LEU B 1 56 ? 14.258 -13.133 8.625 1 87.31 56 LEU B C 1
ATOM 2761 O O . LEU B 1 56 ? 13.914 -14.188 9.164 1 87.31 56 LEU B O 1
ATOM 2765 N N . ALA B 1 57 ? 15.398 -12.961 8.062 1 89.19 57 ALA B N 1
ATOM 2766 C CA . ALA B 1 57 ? 16.406 -14.023 8.078 1 89.19 57 ALA B CA 1
ATOM 2767 C C . ALA B 1 57 ? 16.75 -14.422 9.508 1 89.19 57 ALA B C 1
ATOM 2769 O O . ALA B 1 57 ? 16.828 -15.617 9.82 1 89.19 57 ALA B O 1
ATOM 2770 N N . GLU B 1 58 ? 16.953 -13.453 10.297 1 84.5 58 GLU B N 1
ATOM 2771 C CA . GLU B 1 58 ? 17.25 -13.711 11.703 1 84.5 58 GLU B CA 1
ATOM 2772 C C . GLU B 1 58 ? 16.125 -14.484 12.375 1 84.5 58 GLU B C 1
ATOM 2774 O O . GLU B 1 58 ? 16.375 -15.453 13.102 1 84.5 58 GLU B O 1
ATOM 2779 N N . HIS B 1 59 ? 14.945 -14.086 12.141 1 81.94 59 HIS B N 1
ATOM 2780 C CA . HIS B 1 59 ? 13.781 -14.734 12.727 1 81.94 59 HIS B CA 1
ATOM 2781 C C . HIS B 1 59 ? 13.688 -16.188 12.305 1 81.94 59 HIS B C 1
ATOM 2783 O O . HIS B 1 59 ? 13.297 -17.047 13.102 1 81.94 59 HIS B O 1
ATOM 2789 N N . LEU B 1 60 ? 14.062 -16.453 11.109 1 82.5 60 LEU B N 1
ATOM 2790 C CA . LEU B 1 60 ? 13.938 -17.797 10.555 1 82.5 60 LEU B CA 1
ATOM 2791 C C . LEU B 1 60 ? 15.18 -18.641 10.844 1 82.5 60 LEU B C 1
ATOM 2793 O O . LEU B 1 60 ? 15.203 -19.844 10.562 1 82.5 60 LEU B O 1
ATOM 2797 N N . GLY B 1 61 ? 16.125 -18.016 11.422 1 86.75 61 GLY B N 1
ATOM 2798 C CA . GLY B 1 61 ? 17.391 -18.719 11.625 1 86.75 61 GLY B CA 1
ATOM 2799 C C . GLY B 1 61 ? 18.141 -18.953 10.336 1 86.75 61 GLY B C 1
ATOM 2800 O O . GLY B 1 61 ? 18.859 -19.953 10.203 1 86.75 61 GLY B O 1
ATOM 2801 N N . CYS B 1 62 ? 17.953 -18.125 9.375 1 90 62 CYS B N 1
ATOM 2802 C CA . CYS B 1 62 ? 18.625 -18.203 8.086 1 90 62 CYS B CA 1
ATOM 2803 C C . CYS B 1 62 ? 19.781 -17.219 8.023 1 90 62 CYS B C 1
ATOM 2805 O O . CYS B 1 62 ? 19.859 -16.281 8.82 1 90 62 CYS B O 1
ATOM 2807 N N . ALA B 1 63 ? 20.703 -17.547 7.125 1 94.19 63 ALA B N 1
ATOM 2808 C CA . ALA B 1 63 ? 21.781 -16.609 6.82 1 94.19 63 ALA B CA 1
ATOM 2809 C C . ALA B 1 63 ? 21.531 -15.883 5.5 1 94.19 63 ALA B C 1
ATOM 2811 O O . ALA B 1 63 ? 21.078 -16.5 4.527 1 94.19 63 ALA B O 1
ATOM 2812 N N . ILE B 1 64 ? 21.797 -14.594 5.504 1 95.56 64 ILE B N 1
ATOM 2813 C CA . ILE B 1 64 ? 21.578 -13.828 4.277 1 95.56 64 ILE B CA 1
ATOM 2814 C C . ILE B 1 64 ? 22.859 -13.102 3.895 1 95.56 64 ILE B C 1
ATOM 2816 O O . ILE B 1 64 ? 23.562 -12.547 4.754 1 95.56 64 ILE B O 1
ATOM 2820 N N . GLU B 1 65 ? 23.188 -13.211 2.654 1 97.12 65 GLU B N 1
ATOM 2821 C CA . GLU B 1 65 ? 24.312 -12.492 2.064 1 97.12 65 GLU B CA 1
ATOM 2822 C C . GLU B 1 65 ? 23.844 -11.523 0.98 1 97.12 65 GLU B C 1
ATOM 2824 O O . GLU B 1 65 ? 23.219 -11.938 0.004 1 97.12 65 GLU B O 1
ATOM 2829 N N . TRP B 1 66 ? 24.172 -10.281 1.179 1 96.5 66 TRP B N 1
ATOM 2830 C CA . TRP B 1 66 ? 23.812 -9.273 0.183 1 96.5 66 TRP B CA 1
ATOM 2831 C C . TRP B 1 66 ? 24.953 -9.086 -0.822 1 96.5 66 TRP B C 1
ATOM 2833 O O . TRP B 1 66 ? 26.125 -8.992 -0.44 1 96.5 66 TRP B O 1
ATOM 2843 N N . HIS B 1 67 ? 24.641 -8.977 -2.064 1 97.56 67 HIS B N 1
ATOM 2844 C CA . HIS B 1 67 ? 25.609 -8.844 -3.141 1 97.56 67 HIS B CA 1
ATOM 2845 C C . HIS B 1 67 ? 25.594 -7.43 -3.717 1 97.56 67 HIS B C 1
ATOM 2847 O O . HIS B 1 67 ? 26.422 -7.094 -4.574 1 97.56 67 HIS B O 1
ATOM 2853 N N . VAL B 1 68 ? 24.641 -6.672 -3.369 1 95.88 68 VAL B N 1
ATOM 2854 C CA . VAL B 1 68 ? 24.484 -5.273 -3.76 1 95.88 68 VAL B CA 1
ATOM 2855 C C . VAL B 1 68 ? 24.25 -4.414 -2.521 1 95.88 68 VAL B C 1
ATOM 2857 O O . VAL B 1 68 ? 23.625 -4.863 -1.554 1 95.88 68 VAL B O 1
ATOM 2860 N N . LYS B 1 69 ? 24.766 -3.217 -2.559 1 93.62 69 LYS B N 1
ATOM 2861 C CA . LYS B 1 69 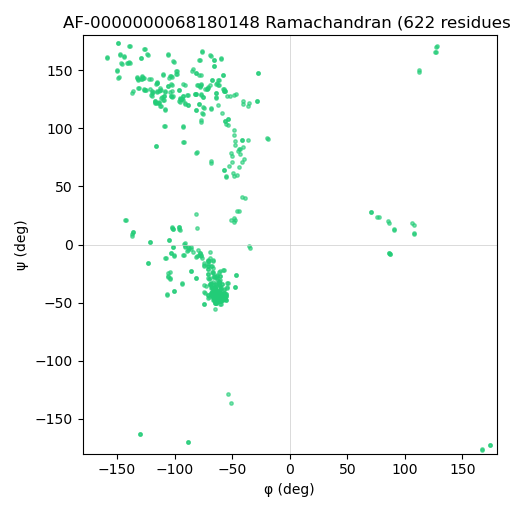? 24.547 -2.297 -1.445 1 93.62 69 LYS B CA 1
ATOM 2862 C C . LYS B 1 69 ? 23.188 -1.63 -1.535 1 93.62 69 LYS B C 1
ATOM 2864 O O . LYS B 1 69 ? 22.734 -1.248 -2.621 1 93.62 69 LYS B O 1
ATOM 2869 N N . GLU B 1 70 ? 22.578 -1.555 -0.477 1 94.06 70 GLU B N 1
ATOM 2870 C CA . GLU B 1 70 ? 21.297 -0.853 -0.451 1 94.06 70 GLU B CA 1
ATOM 2871 C C . GLU B 1 70 ? 21.453 0.59 -0.925 1 94.06 70 GLU B C 1
ATOM 2873 O O . GLU B 1 70 ? 22.438 1.257 -0.596 1 94.06 70 GLU B O 1
ATOM 2878 N N . GLY B 1 71 ? 20.422 1.084 -1.598 1 93.88 71 GLY B N 1
ATOM 2879 C CA . GLY B 1 71 ? 20.453 2.447 -2.104 1 93.88 71 GLY B CA 1
ATOM 2880 C C . GLY B 1 71 ? 21.094 2.561 -3.475 1 93.88 71 GLY B C 1
ATOM 2881 O O . GLY B 1 71 ? 21.016 3.611 -4.113 1 93.88 71 GLY B O 1
ATOM 2882 N N . GLU B 1 72 ? 21.656 1.503 -3.932 1 92.19 72 GLU B N 1
ATOM 2883 C CA . GLU B 1 72 ? 22.281 1.49 -5.25 1 92.19 72 GLU B CA 1
ATOM 2884 C C . GLU B 1 72 ? 21.234 1.384 -6.359 1 92.19 72 GLU B C 1
ATOM 2886 O O . GLU B 1 72 ? 20.266 0.631 -6.238 1 92.19 72 GLU B O 1
ATOM 2891 N N . MET B 1 73 ? 21.438 2.189 -7.375 1 93.88 73 MET B N 1
ATOM 2892 C CA . MET B 1 73 ? 20.641 2.066 -8.586 1 93.88 73 MET B CA 1
ATOM 2893 C C . MET B 1 73 ? 21.141 0.918 -9.453 1 93.88 73 MET B C 1
ATOM 2895 O O . MET B 1 73 ? 22.297 0.912 -9.883 1 93.88 73 MET B O 1
ATOM 2899 N N . LEU B 1 74 ? 20.266 0.016 -9.68 1 94.5 74 LEU B N 1
ATOM 2900 C CA . LEU B 1 74 ? 20.641 -1.159 -10.461 1 94.5 74 LEU B CA 1
ATOM 2901 C C . LEU B 1 74 ? 20.094 -1.049 -11.883 1 94.5 74 LEU B C 1
ATOM 2903 O O . LEU B 1 74 ? 19.016 -0.52 -12.102 1 94.5 74 LEU B O 1
ATOM 2907 N N . PRO B 1 75 ? 20.844 -1.542 -12.797 1 91.88 75 PRO B N 1
ATOM 2908 C CA . PRO B 1 75 ? 20.422 -1.496 -14.195 1 91.88 75 PRO B CA 1
ATOM 2909 C C . PRO B 1 75 ? 19.359 -2.539 -14.523 1 91.88 75 PRO B C 1
ATOM 2911 O O . PRO B 1 75 ? 19.031 -3.383 -13.68 1 91.88 75 PRO B O 1
ATOM 2914 N N . ASN B 1 76 ? 18.812 -2.252 -15.695 1 88.38 76 ASN B N 1
ATOM 2915 C CA . ASN B 1 76 ? 17.891 -3.266 -16.188 1 88.38 76 ASN B CA 1
ATOM 2916 C C . ASN B 1 76 ? 18.594 -4.59 -16.453 1 88.38 76 ASN B C 1
ATOM 2918 O O . ASN B 1 76 ? 19.734 -4.602 -16.922 1 88.38 76 ASN B O 1
ATOM 2922 N N . GLY B 1 77 ? 18 -5.629 -16.125 1 84.44 77 GLY B N 1
ATOM 2923 C CA . GLY B 1 77 ? 18.578 -6.957 -16.281 1 84.44 77 GLY B CA 1
ATOM 2924 C C . GLY B 1 77 ? 18.562 -7.758 -14.992 1 84.44 77 GLY B C 1
ATOM 2925 O O . GLY B 1 77 ? 18.25 -7.227 -13.922 1 84.44 77 GLY B O 1
ATOM 2926 N N . SER B 1 78 ? 18.859 -8.969 -15.086 1 88.38 78 SER B N 1
ATOM 2927 C CA . SER B 1 78 ? 18.875 -9.859 -13.93 1 88.38 78 SER B CA 1
ATOM 2928 C C . SER B 1 78 ? 20.125 -9.641 -13.078 1 88.38 78 SER B C 1
ATOM 2930 O O . SER B 1 78 ? 21.234 -9.945 -13.5 1 88.38 78 SER B O 1
ATOM 2932 N N . VAL B 1 79 ? 19.938 -9.023 -11.922 1 94.5 79 VAL B N 1
ATOM 2933 C CA . VAL B 1 79 ? 21.031 -8.789 -10.984 1 94.5 79 VAL B CA 1
ATOM 2934 C C . VAL B 1 79 ? 20.766 -9.555 -9.688 1 94.5 79 VAL B C 1
ATOM 2936 O O . VAL B 1 79 ? 19.734 -9.375 -9.047 1 94.5 79 VAL B O 1
ATOM 2939 N N . ARG B 1 80 ? 21.719 -10.398 -9.391 1 96.06 80 ARG B N 1
ATOM 2940 C CA . ARG B 1 80 ? 21.656 -11.07 -8.102 1 96.06 80 ARG B CA 1
ATOM 2941 C C . ARG B 1 80 ? 21.891 -10.094 -6.953 1 96.06 80 ARG B C 1
ATOM 2943 O O . ARG B 1 80 ? 22.984 -9.547 -6.809 1 96.06 80 ARG B O 1
ATOM 2950 N N . VAL B 1 81 ? 20.828 -9.945 -6.094 1 97.12 81 VAL B N 1
ATOM 2951 C CA . VAL B 1 81 ? 20.969 -8.914 -5.074 1 97.12 81 VAL B CA 1
ATOM 2952 C C . VAL B 1 81 ? 21.281 -9.555 -3.727 1 97.12 81 VAL B C 1
ATOM 2954 O O . VAL B 1 81 ? 21.875 -8.922 -2.855 1 97.12 81 VAL B O 1
ATOM 2957 N N . ALA B 1 82 ? 20.812 -10.766 -3.523 1 97.31 82 ALA B N 1
ATOM 2958 C CA . ALA B 1 82 ? 21.062 -11.438 -2.25 1 97.31 82 ALA B CA 1
ATOM 2959 C C . ALA B 1 82 ? 20.922 -12.953 -2.389 1 97.31 82 ALA B C 1
ATOM 2961 O O . ALA B 1 82 ? 20.359 -13.438 -3.371 1 97.31 82 ALA B O 1
ATOM 2962 N N . SER B 1 83 ? 21.516 -13.625 -1.41 1 97.06 83 SER B N 1
ATOM 2963 C CA . SER B 1 83 ? 21.328 -15.062 -1.214 1 97.06 83 SER B CA 1
ATOM 2964 C C . SER B 1 83 ? 21 -15.383 0.24 1 97.06 83 SER B C 1
ATOM 2966 O O . SER B 1 83 ? 21.594 -14.82 1.157 1 97.06 83 SER B O 1
ATOM 2968 N N . MET B 1 84 ? 20.047 -16.203 0.363 1 94.31 84 MET B N 1
ATOM 2969 C CA . MET B 1 84 ? 19.641 -16.641 1.698 1 94.31 84 MET B CA 1
ATOM 2970 C C . MET B 1 84 ? 19.797 -18.141 1.858 1 94.31 84 MET B C 1
ATOM 2972 O O . MET B 1 84 ? 19.359 -18.922 1.007 1 94.31 84 MET B O 1
ATOM 2976 N N . THR B 1 85 ? 20.438 -18.547 2.949 1 94.75 85 THR B N 1
ATOM 2977 C CA . THR B 1 85 ? 20.672 -19.953 3.234 1 94.75 85 THR B CA 1
ATOM 2978 C C . THR B 1 85 ? 19.922 -20.375 4.496 1 94.75 85 THR B C 1
ATOM 2980 O O . THR B 1 85 ? 19.984 -19.688 5.516 1 94.75 85 THR B O 1
ATOM 2983 N N . GLY B 1 86 ? 19.234 -21.469 4.383 1 89.94 86 GLY B N 1
ATOM 2984 C CA . GLY B 1 86 ? 18.5 -21.984 5.527 1 89.94 86 GLY B CA 1
ATOM 2985 C C . GLY B 1 86 ? 17.641 -23.188 5.184 1 89.94 86 GLY B C 1
ATOM 2986 O O . GLY B 1 86 ? 17.812 -23.797 4.129 1 89.94 86 GLY B O 1
ATOM 2987 N N . ALA B 1 87 ? 16.828 -23.609 6.168 1 84.69 87 ALA B N 1
ATOM 2988 C CA . ALA B 1 87 ? 15.914 -24.734 5.957 1 84.69 87 ALA B CA 1
ATOM 2989 C C . ALA B 1 87 ? 14.984 -24.484 4.781 1 84.69 87 ALA B C 1
ATOM 2991 O O . ALA B 1 87 ? 14.367 -23.406 4.691 1 84.69 87 ALA B O 1
ATOM 2992 N N . THR B 1 88 ? 14.859 -25.453 3.9 1 81.12 88 THR B N 1
ATOM 2993 C CA . THR B 1 88 ? 14.078 -25.312 2.676 1 81.12 88 THR B CA 1
ATOM 2994 C C . THR B 1 88 ? 12.633 -24.938 2.992 1 81.12 88 THR B C 1
ATOM 2996 O O . THR B 1 88 ? 12.062 -24.047 2.348 1 81.12 88 THR B O 1
ATOM 2999 N N . ALA B 1 89 ? 12.109 -25.547 3.973 1 76.81 89 ALA B N 1
ATOM 3000 C CA . ALA B 1 89 ? 10.727 -25.281 4.348 1 76.81 89 ALA B CA 1
ATOM 3001 C C . ALA B 1 89 ? 10.531 -23.828 4.742 1 76.81 89 ALA B C 1
ATOM 3003 O O . ALA B 1 89 ? 9.555 -23.188 4.336 1 76.81 89 ALA B O 1
ATOM 3004 N N . ASP B 1 90 ? 11.461 -23.281 5.496 1 80.94 90 ASP B N 1
ATOM 3005 C CA . ASP B 1 90 ? 11.383 -21.906 5.953 1 80.94 90 ASP B CA 1
ATOM 3006 C C . ASP B 1 90 ? 11.523 -20.922 4.785 1 80.94 90 ASP B C 1
ATOM 3008 O O . ASP B 1 90 ? 10.82 -19.922 4.723 1 80.94 90 ASP B O 1
ATOM 3012 N N . LEU B 1 91 ? 12.422 -21.266 3.924 1 84 91 LEU B N 1
ATOM 3013 C CA . LEU B 1 91 ? 12.648 -20.391 2.773 1 84 91 LEU B CA 1
ATOM 3014 C C . LEU B 1 91 ? 11.43 -20.359 1.861 1 84 91 LEU B C 1
ATOM 3016 O O . LEU B 1 91 ? 10.969 -19.297 1.465 1 84 91 LEU B O 1
ATOM 3020 N N . VAL B 1 92 ? 10.859 -21.469 1.638 1 77.81 92 VAL B N 1
ATOM 3021 C CA . VAL B 1 92 ? 9.703 -21.562 0.755 1 77.81 92 VAL B CA 1
ATOM 3022 C C . VAL B 1 92 ? 8.516 -20.828 1.37 1 77.81 92 VAL B C 1
ATOM 3024 O O . VAL B 1 92 ? 7.809 -20.094 0.678 1 77.81 92 VAL B O 1
ATOM 3027 N N . HIS B 1 93 ? 8.398 -20.922 2.602 1 75.88 93 HIS B N 1
ATOM 3028 C CA . HIS B 1 93 ? 7.273 -20.297 3.299 1 75.88 93 HIS B CA 1
ATOM 3029 C C . HIS B 1 93 ? 7.406 -18.781 3.324 1 75.88 93 HIS B C 1
ATOM 3031 O O . HIS B 1 93 ? 6.41 -18.078 3.471 1 75.88 93 HIS B O 1
ATOM 3037 N N . SER B 1 94 ? 8.57 -18.297 3.146 1 83.56 94 SER B N 1
ATOM 3038 C CA . SER B 1 94 ? 8.797 -16.875 3.303 1 83.56 94 SER B CA 1
ATOM 3039 C C . SER B 1 94 ? 8.953 -16.188 1.95 1 83.56 94 SER B C 1
ATOM 3041 O O . SER B 1 94 ? 9.203 -14.977 1.886 1 83.56 94 SER B O 1
ATOM 3043 N N . GLU B 1 95 ? 8.797 -16.859 0.895 1 84.75 95 GLU B N 1
ATOM 3044 C CA . GLU B 1 95 ? 9.07 -16.344 -0.44 1 84.75 95 GLU B CA 1
ATOM 3045 C C . GLU B 1 95 ? 8.18 -15.133 -0.745 1 84.75 95 GLU B C 1
ATOM 3047 O O . GLU B 1 95 ? 8.672 -14.094 -1.186 1 84.75 95 GLU B O 1
ATOM 3052 N N . LEU B 1 96 ? 6.93 -15.367 -0.521 1 82.81 96 LEU B N 1
ATOM 3053 C CA . LEU B 1 96 ? 5.992 -14.297 -0.847 1 82.81 96 LEU B CA 1
ATOM 3054 C C . LEU B 1 96 ? 6.289 -13.047 -0.023 1 82.81 96 LEU B C 1
ATOM 3056 O O . LEU B 1 96 ? 6.242 -11.93 -0.543 1 82.81 96 LEU B O 1
ATOM 3060 N N . LEU B 1 97 ? 6.555 -13.234 1.202 1 86.19 97 LEU B N 1
ATOM 3061 C CA . LEU B 1 97 ? 6.859 -12.094 2.066 1 86.19 97 LEU B CA 1
ATOM 3062 C C . LEU B 1 97 ? 8.133 -11.391 1.608 1 86.19 97 LEU B C 1
ATOM 3064 O O . LEU B 1 97 ? 8.188 -10.156 1.585 1 86.19 97 LEU B O 1
ATOM 3068 N N . ILE B 1 98 ? 9.164 -12.195 1.276 1 89.88 98 ILE B N 1
ATOM 3069 C CA . ILE B 1 98 ? 10.414 -11.648 0.76 1 89.88 98 ILE B CA 1
ATOM 3070 C C . ILE B 1 98 ? 10.133 -10.789 -0.469 1 89.88 98 ILE B C 1
ATOM 3072 O O . ILE B 1 98 ? 10.578 -9.641 -0.543 1 89.88 98 ILE B O 1
ATOM 3076 N N . LYS B 1 99 ? 9.391 -11.328 -1.297 1 89.75 99 LYS B N 1
ATOM 3077 C CA . LYS B 1 99 ? 9.055 -10.625 -2.533 1 89.75 99 LYS B CA 1
ATOM 3078 C C . LYS B 1 99 ? 8.273 -9.344 -2.244 1 89.75 99 LYS B C 1
ATOM 3080 O O . LYS B 1 99 ? 8.578 -8.289 -2.801 1 89.75 99 LYS B O 1
ATOM 3085 N N . ASN B 1 100 ? 7.316 -9.422 -1.415 1 89.44 100 ASN B N 1
ATOM 3086 C CA . ASN B 1 100 ? 6.461 -8.281 -1.115 1 89.44 100 ASN B CA 1
ATOM 3087 C C . ASN B 1 100 ? 7.25 -7.145 -0.469 1 89.44 100 ASN B C 1
ATOM 3089 O O . ASN B 1 100 ? 7.062 -5.977 -0.815 1 89.44 100 ASN B O 1
ATOM 3093 N N . ILE B 1 101 ? 8.078 -7.465 0.4 1 90.75 101 ILE B N 1
ATOM 3094 C CA . ILE B 1 101 ? 8.867 -6.457 1.095 1 90.75 101 ILE B CA 1
ATOM 3095 C C . ILE B 1 101 ? 9.797 -5.75 0.103 1 90.75 101 ILE B C 1
ATOM 3097 O O . ILE B 1 101 ? 9.789 -4.52 0.009 1 90.75 101 ILE B O 1
ATOM 3101 N N . LEU B 1 102 ? 10.5 -6.527 -0.641 1 94 102 LEU B N 1
ATOM 3102 C CA . LEU B 1 102 ? 11.508 -5.957 -1.526 1 94 102 LEU B CA 1
ATOM 3103 C C . LEU B 1 102 ? 10.859 -5.215 -2.688 1 94 102 LEU B C 1
ATOM 3105 O O . LEU B 1 102 ? 11.305 -4.129 -3.062 1 94 102 LEU B O 1
ATOM 3109 N N . SER B 1 103 ? 9.859 -5.84 -3.236 1 93.12 103 SER B N 1
ATOM 3110 C CA . SER B 1 103 ? 9.18 -5.219 -4.371 1 93.12 103 SER B CA 1
ATOM 3111 C C . SER B 1 103 ? 8.609 -3.857 -3.996 1 93.12 103 SER B C 1
ATOM 3113 O O . SER B 1 103 ? 8.781 -2.883 -4.734 1 93.12 103 SER B O 1
ATOM 3115 N N . ARG B 1 104 ? 8.039 -3.762 -2.895 1 92.25 104 ARG B N 1
ATOM 3116 C CA . ARG B 1 104 ? 7.41 -2.521 -2.455 1 92.25 104 ARG B CA 1
ATOM 3117 C C . ARG B 1 104 ? 8.461 -1.498 -2.029 1 92.25 104 ARG B C 1
ATOM 3119 O O . ARG B 1 104 ? 8.43 -0.348 -2.471 1 92.25 104 ARG B O 1
ATOM 3126 N N . ALA B 1 105 ? 9.336 -1.937 -1.185 1 92.94 105 ALA B N 1
ATOM 3127 C CA . ALA B 1 105 ? 10.367 -1.021 -0.693 1 92.94 105 ALA B CA 1
ATOM 3128 C C . ALA B 1 105 ? 11.188 -0.451 -1.844 1 92.94 105 ALA B C 1
ATOM 3130 O O . ALA B 1 105 ? 11.391 0.763 -1.931 1 92.94 105 ALA B O 1
ATOM 3131 N N . SER B 1 106 ? 11.602 -1.318 -2.705 1 96 106 SER B N 1
ATOM 3132 C CA . SER B 1 106 ? 12.422 -0.883 -3.828 1 96 106 SER B CA 1
ATOM 3133 C C . SER B 1 106 ? 11.617 -0.05 -4.816 1 96 106 SER B C 1
ATOM 3135 O O . SER B 1 106 ? 12.141 0.874 -5.438 1 96 106 SER B O 1
ATOM 3137 N N . GLY B 1 107 ? 10.344 -0.427 -4.961 1 94.88 107 GLY B N 1
ATOM 3138 C CA . GLY B 1 107 ? 9.477 0.392 -5.793 1 94.88 107 GLY B CA 1
ATOM 3139 C C . GLY B 1 107 ? 9.352 1.822 -5.305 1 94.88 107 GLY B C 1
ATOM 3140 O O . GLY B 1 107 ? 9.508 2.766 -6.086 1 94.88 107 GLY B O 1
ATOM 3141 N N . ILE B 1 108 ? 9.141 1.983 -4.086 1 95.38 108 ILE B N 1
ATOM 3142 C CA . ILE B 1 108 ? 9.016 3.297 -3.465 1 95.38 108 ILE B CA 1
ATOM 3143 C C . ILE B 1 108 ? 10.328 4.062 -3.598 1 95.38 108 ILE B C 1
ATOM 3145 O O . ILE B 1 108 ? 10.344 5.227 -4.004 1 95.38 108 ILE B O 1
ATOM 3149 N N . ALA B 1 109 ? 11.43 3.412 -3.268 1 95.69 109 ALA B N 1
ATOM 3150 C CA . ALA B 1 109 ? 12.742 4.055 -3.314 1 95.69 109 ALA B CA 1
ATOM 3151 C C . ALA B 1 109 ? 13.07 4.52 -4.727 1 95.69 109 ALA B C 1
ATOM 3153 O O . ALA B 1 109 ? 13.609 5.613 -4.918 1 95.69 109 ALA B O 1
ATOM 3154 N N . THR B 1 110 ? 12.75 3.699 -5.68 1 96.62 110 THR B N 1
ATOM 3155 C CA . THR B 1 110 ? 13.031 4.039 -7.07 1 96.62 110 THR B CA 1
ATOM 3156 C C . THR B 1 110 ? 12.227 5.266 -7.496 1 96.62 110 THR B C 1
ATOM 3158 O O . THR B 1 110 ? 12.781 6.207 -8.07 1 96.62 110 THR B O 1
ATOM 3161 N N . PHE B 1 111 ? 10.945 5.258 -7.246 1 96.12 111 PHE B N 1
ATOM 3162 C CA . PHE B 1 111 ? 10.062 6.363 -7.598 1 96.12 111 PHE B CA 1
ATOM 3163 C C . PHE B 1 111 ? 10.516 7.652 -6.926 1 96.12 111 PHE B C 1
ATOM 3165 O O . PHE B 1 111 ? 10.633 8.695 -7.574 1 96.12 111 PHE B O 1
ATOM 3172 N N . ALA B 1 112 ? 10.812 7.594 -5.66 1 96 112 ALA B N 1
ATOM 3173 C CA . ALA B 1 112 ? 11.281 8.75 -4.895 1 96 112 ALA B CA 1
ATOM 3174 C C . ALA B 1 112 ? 12.594 9.273 -5.449 1 96 112 ALA B C 1
ATOM 3176 O O . ALA B 1 112 ? 12.797 10.492 -5.543 1 96 112 ALA B O 1
ATOM 3177 N N . SER B 1 113 ? 13.469 8.391 -5.754 1 95.81 113 SER B N 1
ATOM 3178 C CA . SER B 1 113 ? 14.766 8.781 -6.309 1 95.81 113 SER B CA 1
ATOM 3179 C C . SER B 1 113 ? 14.594 9.531 -7.629 1 95.81 113 SER B C 1
ATOM 3181 O O . SER B 1 113 ? 15.312 10.492 -7.898 1 95.81 113 SER B O 1
ATOM 3183 N N . ARG B 1 114 ? 13.672 9.086 -8.406 1 95.31 114 ARG B N 1
ATOM 3184 C CA . ARG B 1 114 ? 13.398 9.758 -9.672 1 95.31 114 ARG B CA 1
ATOM 3185 C C . ARG B 1 114 ? 12.875 11.164 -9.445 1 95.31 114 ARG B C 1
ATOM 3187 O O . ARG B 1 114 ? 13.266 12.102 -10.141 1 95.31 114 ARG B O 1
ATOM 3194 N N . LEU B 1 115 ? 11.984 11.297 -8.531 1 96.25 115 LEU B N 1
ATOM 3195 C CA . LEU B 1 115 ? 11.469 12.617 -8.195 1 96.25 115 LEU B CA 1
ATOM 3196 C C . LEU B 1 115 ? 12.594 13.531 -7.703 1 96.25 115 LEU B C 1
ATOM 3198 O O . LEU B 1 115 ? 12.664 14.695 -8.102 1 96.25 115 LEU B O 1
ATOM 3202 N N . LYS B 1 116 ? 13.43 13.016 -6.895 1 94.31 116 LYS B N 1
ATOM 3203 C CA . LYS B 1 116 ? 14.539 13.797 -6.352 1 94.31 116 LYS B CA 1
ATOM 3204 C C . LYS B 1 116 ? 15.477 14.266 -7.461 1 94.31 116 LYS B C 1
ATOM 3206 O O . LYS B 1 116 ? 15.969 15.391 -7.43 1 94.31 116 LYS B O 1
ATOM 3211 N N . ARG B 1 117 ? 15.758 13.414 -8.344 1 93.75 117 ARG B N 1
ATOM 3212 C CA . ARG B 1 117 ? 16.625 13.766 -9.461 1 93.75 117 ARG B CA 1
ATOM 3213 C C . ARG B 1 117 ? 16.031 14.914 -10.273 1 93.75 117 ARG B C 1
ATOM 3215 O O . ARG B 1 117 ? 16.75 15.844 -10.656 1 93.75 117 ARG B O 1
ATOM 3222 N N . LEU B 1 118 ? 14.766 14.828 -10.492 1 94.62 118 LEU B N 1
ATOM 3223 C CA . LEU B 1 118 ? 14.086 15.883 -11.234 1 94.62 118 LEU B CA 1
ATOM 3224 C C . LEU B 1 118 ? 14.125 17.203 -10.469 1 94.62 118 LEU B C 1
ATOM 3226 O O . LEU B 1 118 ? 14.273 18.266 -11.062 1 94.62 118 LEU B O 1
ATOM 3230 N N . LEU B 1 119 ? 13.992 17.125 -9.203 1 94.44 119 LEU B N 1
ATOM 3231 C CA . LEU B 1 119 ? 14.016 18.297 -8.352 1 94.44 119 LEU B CA 1
ATOM 3232 C C . LEU B 1 119 ? 15.398 18.953 -8.352 1 94.44 119 LEU B C 1
ATOM 3234 O O . LEU B 1 119 ? 15.516 20.172 -8.305 1 94.44 119 LEU B O 1
ATOM 3238 N N . ALA B 1 120 ? 16.391 18.125 -8.375 1 91 120 ALA B N 1
ATOM 3239 C CA . ALA B 1 120 ? 17.766 18.641 -8.391 1 91 120 ALA B CA 1
ATOM 3240 C C . ALA B 1 120 ? 18.016 19.484 -9.633 1 91 120 ALA B C 1
ATOM 3242 O O . ALA B 1 120 ? 18.844 20.391 -9.602 1 91 120 ALA B O 1
ATOM 3243 N N . ASP B 1 121 ? 17.234 19.203 -10.57 1 91 121 ASP B N 1
ATOM 3244 C CA . ASP B 1 121 ? 17.391 19.938 -11.836 1 91 121 ASP B CA 1
ATOM 3245 C C . ASP B 1 121 ? 16.516 21.188 -11.859 1 91 121 ASP B C 1
ATOM 3247 O O . ASP B 1 121 ? 16.5 21.922 -12.844 1 91 121 ASP B O 1
ATOM 3251 N N . SER B 1 122 ? 15.852 21.359 -10.789 1 90.5 122 SER B N 1
ATOM 3252 C CA . SER B 1 122 ? 14.961 22.5 -10.719 1 90.5 122 SER B CA 1
ATOM 3253 C C . SER B 1 122 ? 15.531 23.594 -9.82 1 90.5 122 SER B C 1
ATOM 3255 O O . SER B 1 122 ? 16.516 23.375 -9.109 1 90.5 122 SER B O 1
ATOM 3257 N N . SER B 1 123 ? 15.023 24.766 -9.922 1 90.69 123 SER B N 1
ATOM 3258 C CA . SER B 1 123 ? 15.453 25.891 -9.102 1 90.69 123 SER B CA 1
ATOM 3259 C C . SER B 1 123 ? 14.555 26.062 -7.883 1 90.69 123 SER B C 1
ATOM 3261 O O . SER B 1 123 ? 14.641 27.078 -7.176 1 90.69 123 SER B O 1
ATOM 3263 N N . TRP B 1 124 ? 13.789 25.078 -7.691 1 92.94 124 TRP B N 1
ATOM 3264 C CA . TRP B 1 124 ? 12.867 25.172 -6.566 1 92.94 124 TRP B CA 1
ATOM 3265 C C . TRP B 1 124 ? 13.609 25.047 -5.242 1 92.94 124 TRP B C 1
ATOM 3267 O O . TRP B 1 124 ? 14.477 24.188 -5.086 1 92.94 124 TRP B O 1
ATOM 3277 N N . GLY B 1 125 ? 13.305 25.906 -4.305 1 92.56 125 GLY B N 1
ATOM 3278 C CA . GLY B 1 125 ? 14.031 26.016 -3.047 1 92.56 125 GLY B CA 1
ATOM 3279 C C . GLY B 1 125 ? 13.445 25.141 -1.952 1 92.56 125 GLY B C 1
ATOM 3280 O O . GLY B 1 125 ? 13.984 25.078 -0.844 1 92.56 125 GLY B O 1
ATOM 3281 N N . GLY B 1 126 ? 12.383 24.438 -2.199 1 94.06 126 GLY B N 1
ATOM 3282 C CA . GLY B 1 126 ? 11.766 23.594 -1.185 1 94.06 126 GLY B CA 1
ATOM 3283 C C . GLY B 1 126 ? 12.336 22.203 -1.139 1 94.06 126 GLY B C 1
ATOM 3284 O O . GLY B 1 126 ? 13.414 21.938 -1.674 1 94.06 126 GLY B O 1
ATOM 3285 N N . GLU B 1 127 ? 11.641 21.344 -0.372 1 94.25 127 GLU B N 1
ATOM 3286 C CA . GLU B 1 127 ? 12.094 19.969 -0.214 1 94.25 127 GLU B CA 1
ATOM 3287 C C . GLU B 1 127 ? 10.938 18.984 -0.404 1 94.25 127 GLU B C 1
ATOM 3289 O O . GLU B 1 127 ? 9.797 19.281 -0.035 1 94.25 127 GLU B O 1
ATOM 3294 N N . LEU B 1 128 ? 11.336 17.891 -1.001 1 95.5 128 LEU B N 1
ATOM 3295 C CA . LEU B 1 128 ? 10.406 16.766 -1.062 1 95.5 128 LEU B CA 1
ATOM 3296 C C . LEU B 1 128 ? 10.438 15.969 0.239 1 95.5 128 LEU B C 1
ATOM 3298 O O . LEU B 1 128 ? 11.508 15.633 0.742 1 95.5 128 LEU B O 1
ATOM 3302 N N . VAL B 1 129 ? 9.234 15.734 0.789 1 93.69 129 VAL B N 1
ATOM 3303 C CA . VAL B 1 129 ? 9.148 14.992 2.041 1 93.69 129 VAL B CA 1
ATOM 3304 C C . VAL B 1 129 ? 8.203 13.805 1.873 1 93.69 129 VAL B C 1
ATOM 3306 O O . VAL B 1 129 ? 7.523 13.688 0.85 1 93.69 129 VAL B O 1
ATOM 3309 N N . SER B 1 130 ? 8.203 12.891 2.861 1 92.06 130 SER B N 1
ATOM 3310 C CA . SER B 1 130 ? 7.285 11.75 2.816 1 92.06 130 SER B CA 1
ATOM 3311 C C . SER B 1 130 ? 5.836 12.203 2.928 1 92.06 130 SER B C 1
ATOM 3313 O O . SER B 1 130 ? 5.555 13.289 3.438 1 92.06 130 SER B O 1
ATOM 3315 N N . PRO B 1 131 ? 4.965 11.391 2.369 1 91.31 131 PRO B N 1
ATOM 3316 C CA . PRO B 1 131 ? 3.547 11.75 2.443 1 91.31 131 PRO B CA 1
ATOM 3317 C C . PRO B 1 131 ? 3.045 11.867 3.881 1 91.31 131 PRO B C 1
ATOM 3319 O O . PRO B 1 131 ? 3.635 11.289 4.797 1 91.31 131 PRO B O 1
ATOM 3322 N N . PHE B 1 132 ? 1.896 12.602 3.977 1 84.62 132 PHE B N 1
ATOM 3323 C CA . PHE B 1 132 ? 1.311 12.852 5.289 1 84.62 132 PHE B CA 1
ATOM 3324 C C . PHE B 1 132 ? 0.504 11.641 5.758 1 84.62 132 PHE B C 1
ATOM 3326 O O . PHE B 1 132 ? 0.056 11.602 6.906 1 84.62 132 PHE B O 1
ATOM 3333 N N . THR B 1 133 ? 0.329 10.719 4.832 1 82.31 133 THR B N 1
ATOM 3334 C CA . THR B 1 133 ? -0.39 9.484 5.121 1 82.31 133 THR B CA 1
ATOM 3335 C C . THR B 1 133 ? 0.477 8.266 4.805 1 82.31 133 THR B C 1
ATOM 3337 O O . THR B 1 133 ? 1.542 8.398 4.195 1 82.31 133 THR B O 1
ATOM 3340 N N . HIS B 1 134 ? 0.067 7.156 5.324 1 84.19 134 HIS B N 1
ATOM 3341 C CA . HIS B 1 134 ? 0.819 5.926 5.121 1 84.19 134 HIS B CA 1
ATOM 3342 C C . HIS B 1 134 ? -0.103 4.711 5.121 1 84.19 134 HIS B C 1
ATOM 3344 O O . HIS B 1 134 ? -1.306 4.84 5.363 1 84.19 134 HIS B O 1
ATOM 3350 N N . THR B 1 135 ? 0.49 3.609 4.809 1 86.69 135 THR B N 1
ATOM 3351 C CA . THR B 1 135 ? -0.25 2.354 4.855 1 86.69 135 THR B CA 1
ATOM 3352 C C . THR B 1 135 ? -0.171 1.73 6.25 1 86.69 135 THR B C 1
ATOM 3354 O O . THR B 1 135 ? 0.917 1.399 6.723 1 86.69 135 THR B O 1
ATOM 3357 N N . PRO B 1 136 ? -1.373 1.561 6.863 1 83.62 136 PRO B N 1
ATOM 3358 C CA . PRO B 1 136 ? -1.336 0.903 8.172 1 83.62 136 PRO B CA 1
ATOM 3359 C C . PRO B 1 136 ? -0.654 -0.462 8.125 1 83.62 136 PRO B C 1
ATOM 3361 O O . PRO B 1 136 ? -0.932 -1.266 7.234 1 83.62 136 PRO B O 1
ATOM 3364 N N . GLY B 1 137 ? 0.289 -0.669 9.109 1 82.19 137 GLY B N 1
ATOM 3365 C CA . GLY B 1 137 ? 1 -1.937 9.172 1 82.19 137 GLY B CA 1
ATOM 3366 C C . GLY B 1 137 ? 2.242 -1.969 8.305 1 82.19 137 GLY B C 1
ATOM 3367 O O . GLY B 1 137 ? 3.041 -2.904 8.383 1 82.19 137 GLY B O 1
ATOM 3368 N N . PHE B 1 138 ? 2.408 -0.945 7.52 1 87.88 138 PHE B N 1
ATOM 3369 C CA . PHE B 1 138 ? 3.506 -0.963 6.562 1 87.88 138 PHE B CA 1
ATOM 3370 C C . PHE B 1 138 ? 4.227 0.381 6.539 1 87.88 138 PHE B C 1
ATOM 3372 O O . PHE B 1 138 ? 5.078 0.619 5.68 1 87.88 138 PHE B O 1
ATOM 3379 N N . ALA B 1 139 ? 3.934 1.217 7.453 1 83.69 139 ALA B N 1
ATOM 3380 C CA . ALA B 1 139 ? 4.418 2.594 7.484 1 83.69 139 ALA B CA 1
ATOM 3381 C C . ALA B 1 139 ? 5.938 2.637 7.613 1 83.69 139 ALA B C 1
ATOM 3383 O O . ALA B 1 139 ? 6.602 3.434 6.945 1 83.69 139 ALA B O 1
ATOM 3384 N N . LEU B 1 140 ? 6.434 1.797 8.438 1 82.75 140 LEU B N 1
ATOM 3385 C CA . LEU B 1 140 ? 7.867 1.819 8.703 1 82.75 140 LEU B CA 1
ATOM 3386 C C . LEU B 1 140 ? 8.656 1.482 7.441 1 82.75 140 LEU B C 1
ATOM 3388 O O . LEU B 1 140 ? 9.688 2.102 7.164 1 82.75 140 LEU B O 1
ATOM 3392 N N . VAL B 1 141 ? 8.227 0.515 6.672 1 87.88 141 VAL B N 1
ATOM 3393 C CA . VAL B 1 141 ? 8.898 0.133 5.43 1 87.88 141 VAL B CA 1
ATOM 3394 C C . VAL B 1 141 ? 8.828 1.284 4.43 1 87.88 141 VAL B C 1
ATOM 3396 O O . VAL B 1 141 ? 9.812 1.6 3.764 1 87.88 141 VAL B O 1
ATOM 3399 N N . GLU B 1 142 ? 7.645 1.878 4.352 1 89.25 142 GLU B N 1
ATOM 3400 C CA . GLU B 1 142 ? 7.453 2.992 3.428 1 89.25 142 GLU B CA 1
ATOM 3401 C C . GLU B 1 142 ? 8.375 4.156 3.768 1 89.25 142 GLU B C 1
ATOM 3403 O O . GLU B 1 142 ? 9.062 4.688 2.891 1 89.25 142 GLU B O 1
ATOM 3408 N N . GLU B 1 143 ? 8.398 4.52 5 1 85.94 143 GLU B N 1
ATOM 3409 C CA . GLU B 1 143 ? 9.25 5.621 5.445 1 85.94 143 GLU B CA 1
ATOM 3410 C C . GLU B 1 143 ? 10.719 5.312 5.203 1 85.94 143 GLU B C 1
ATOM 3412 O O . GLU B 1 143 ? 11.477 6.172 4.738 1 85.94 143 GLU B O 1
ATOM 3417 N N . TYR B 1 144 ? 11.109 4.141 5.488 1 86.56 144 TYR B N 1
ATOM 3418 C CA . TYR B 1 144 ? 12.5 3.732 5.312 1 86.56 144 TYR B CA 1
ATOM 3419 C C . TYR B 1 144 ? 12.898 3.779 3.842 1 86.56 144 TYR B C 1
ATOM 3421 O O . TYR B 1 144 ? 13.984 4.25 3.5 1 86.56 144 TYR B O 1
ATOM 3429 N N . ALA B 1 145 ? 12.07 3.221 3.029 1 92.62 145 ALA B N 1
ATOM 3430 C CA . ALA B 1 145 ? 12.344 3.209 1.595 1 92.62 145 ALA B CA 1
ATOM 3431 C C . ALA B 1 145 ? 12.562 4.625 1.067 1 92.62 145 ALA B C 1
ATOM 3433 O O . ALA B 1 145 ? 13.469 4.863 0.268 1 92.62 145 ALA B O 1
ATOM 3434 N N . MET B 1 146 ? 11.75 5.551 1.46 1 92.62 146 MET B N 1
ATOM 3435 C CA . MET B 1 146 ? 11.898 6.945 1.052 1 92.62 146 MET B CA 1
ATOM 3436 C C . MET B 1 146 ? 13.195 7.539 1.595 1 92.62 146 MET B C 1
ATOM 3438 O O . MET B 1 146 ? 13.867 8.305 0.906 1 92.62 146 MET B O 1
ATOM 3442 N N . PHE B 1 147 ? 13.531 7.203 2.752 1 88.88 147 PHE B N 1
ATOM 3443 C CA . PHE B 1 147 ? 14.781 7.641 3.35 1 88.88 147 PHE B CA 1
ATOM 3444 C C . PHE B 1 147 ? 15.969 7.141 2.537 1 88.88 147 PHE B C 1
ATOM 3446 O O . PHE B 1 147 ? 16.938 7.883 2.311 1 88.88 147 PHE B O 1
ATOM 3453 N N . VAL B 1 148 ? 15.93 5.898 2.152 1 91.69 148 VAL B N 1
ATOM 3454 C CA . VAL B 1 148 ? 16.984 5.312 1.329 1 91.69 148 VAL B CA 1
ATOM 3455 C C . VAL B 1 148 ? 17.172 6.152 0.069 1 91.69 148 VAL B C 1
ATOM 3457 O O . VAL B 1 148 ? 18.312 6.309 -0.409 1 91.69 148 VAL B O 1
ATOM 3460 N N . ALA B 1 149 ? 16.109 6.719 -0.415 1 93.88 149 ALA B N 1
ATOM 3461 C CA . ALA B 1 149 ? 16.172 7.543 -1.618 1 93.88 149 ALA B CA 1
ATOM 3462 C C . ALA B 1 149 ? 16.547 8.984 -1.283 1 93.88 149 ALA B C 1
ATOM 3464 O O . ALA B 1 149 ? 16.625 9.836 -2.172 1 93.88 149 ALA B O 1
ATOM 3465 N N . GLY B 1 150 ? 16.703 9.289 -0.03 1 91.38 150 GLY B N 1
ATOM 3466 C CA . GLY B 1 150 ? 17.109 10.625 0.395 1 91.38 150 GLY B CA 1
ATOM 3467 C C . GLY B 1 150 ? 15.922 11.539 0.653 1 91.38 150 GLY B C 1
ATOM 3468 O O . GLY B 1 150 ? 16.078 12.766 0.701 1 91.38 150 GLY B O 1
ATOM 3469 N N . VAL B 1 151 ? 14.781 11.023 0.718 1 92.88 151 VAL B N 1
ATOM 3470 C CA . VAL B 1 151 ? 13.594 11.812 1.032 1 92.88 151 VAL B CA 1
ATOM 3471 C C . VAL B 1 151 ? 13.352 11.812 2.541 1 92.88 151 VAL B C 1
ATOM 3473 O O . VAL B 1 151 ? 13.125 10.758 3.137 1 92.88 151 VAL B O 1
ATOM 3476 N N . PRO B 1 152 ? 13.344 12.969 3.117 1 88.94 152 PRO B N 1
ATOM 3477 C CA . PRO B 1 152 ? 13.156 13.016 4.57 1 88.94 152 PRO B CA 1
ATOM 3478 C C . PRO B 1 152 ? 11.703 12.828 4.984 1 88.94 152 PRO B C 1
ATOM 3480 O O . PRO B 1 152 ? 10.797 13 4.164 1 88.94 152 PRO B O 1
ATOM 3483 N N . SER B 1 153 ? 11.562 12.43 6.199 1 85 153 SER B N 1
ATOM 3484 C CA . SER B 1 153 ? 10.234 12.258 6.766 1 85 153 SER B CA 1
ATOM 3485 C C . SER B 1 153 ? 9.523 13.602 6.922 1 85 153 SER B C 1
ATOM 3487 O O . SER B 1 153 ? 10.148 14.602 7.258 1 85 153 SER B O 1
ATOM 3489 N N . SER B 1 154 ? 8.227 13.602 6.648 1 82.06 154 SER B N 1
ATOM 3490 C CA . SER B 1 154 ? 7.406 14.781 6.914 1 82.06 154 SER B CA 1
ATOM 3491 C C . SER B 1 154 ? 7.137 14.938 8.406 1 82.06 154 SER B C 1
ATOM 3493 O O . SER B 1 154 ? 6.703 16 8.852 1 82.06 154 SER B O 1
ATOM 3495 N N . ARG B 1 155 ? 7.348 13.922 9.039 1 66.62 155 ARG B N 1
ATOM 3496 C CA . ARG B 1 155 ? 7.016 13.891 10.461 1 66.62 155 ARG B CA 1
ATOM 3497 C C . ARG B 1 155 ? 8.219 14.273 11.312 1 66.62 155 ARG B C 1
ATOM 3499 O O . ARG B 1 155 ? 9.305 13.719 11.141 1 66.62 155 ARG B O 1
ATOM 3506 N N . ASN B 1 156 ? 8.172 15.445 11.727 1 58.12 156 ASN B N 1
ATOM 3507 C CA . ASN B 1 156 ? 9.195 15.82 12.688 1 58.12 156 ASN B CA 1
ATOM 3508 C C . ASN B 1 156 ? 8.836 15.375 14.102 1 58.12 156 ASN B C 1
ATOM 3510 O O . ASN B 1 156 ? 7.734 15.656 14.586 1 58.12 156 ASN B O 1
ATOM 3514 N N . LEU B 1 157 ? 9.633 14.508 14.586 1 49.38 157 LEU B N 1
ATOM 3515 C CA . LEU B 1 157 ? 9.391 13.914 15.898 1 49.38 157 LEU B CA 1
ATOM 3516 C C . LEU B 1 157 ? 9.047 15 16.922 1 49.38 157 LEU B C 1
ATOM 3518 O O . LEU B 1 157 ? 8.297 14.742 17.875 1 49.38 157 LEU B O 1
ATOM 3522 N N . SER B 1 158 ? 9.492 16.094 16.672 1 51.19 158 SER B N 1
ATOM 3523 C CA . SER B 1 158 ? 9.289 17.125 17.688 1 51.19 158 SER B CA 1
ATOM 3524 C C . SER B 1 158 ? 8.156 18.062 17.297 1 51.19 158 SER B C 1
ATOM 3526 O O . SER B 1 158 ? 7.93 19.078 17.953 1 51.19 158 SER B O 1
ATOM 3528 N N . SER B 1 159 ? 7.43 17.594 16.328 1 67.19 159 SER B N 1
ATOM 3529 C CA . SER B 1 159 ? 6.387 18.5 15.859 1 67.19 159 SER B CA 1
ATOM 3530 C C . SER B 1 159 ? 5 17.922 16.109 1 67.19 159 SER B C 1
ATOM 3532 O O . SER B 1 159 ? 4.824 16.703 16.141 1 67.19 159 SER B O 1
ATOM 3534 N N . VAL B 1 160 ? 4.164 18.891 16.562 1 71.81 160 VAL B N 1
ATOM 3535 C CA . VAL B 1 160 ? 2.77 18.531 16.781 1 71.81 160 VAL B CA 1
ATOM 3536 C C . VAL B 1 160 ? 1.938 18.891 15.555 1 71.81 160 VAL B C 1
ATOM 3538 O O . VAL B 1 160 ? 1.984 20.031 15.078 1 71.81 160 VAL B O 1
ATOM 3541 N N . LEU B 1 161 ? 1.313 17.859 15.07 1 76.81 161 LEU B N 1
ATOM 3542 C CA . LEU B 1 161 ? 0.389 18.109 13.969 1 76.81 161 LEU B CA 1
ATOM 3543 C C . LEU B 1 161 ? -1.026 18.328 14.484 1 76.81 161 LEU B C 1
ATOM 3545 O O . LEU B 1 161 ? -1.543 17.531 15.266 1 76.81 161 LEU B O 1
ATOM 3549 N N . LEU B 1 162 ? -1.591 19.438 14.125 1 77.88 162 LEU B N 1
ATOM 3550 C CA . LEU B 1 162 ? -2.957 19.781 14.5 1 77.88 162 LEU B CA 1
ATOM 3551 C C . LEU B 1 162 ? -3.887 19.703 13.289 1 77.88 162 LEU B C 1
ATOM 3553 O O . LEU B 1 162 ? -3.947 20.641 12.492 1 77.88 162 LEU B O 1
ATOM 3557 N N . PRO B 1 163 ? -4.598 18.609 13.281 1 75.69 163 PRO B N 1
ATOM 3558 C CA . PRO B 1 163 ? -5.613 18.578 12.227 1 75.69 163 PRO B CA 1
ATOM 3559 C C . PRO B 1 163 ? -6.707 19.625 12.422 1 75.69 163 PRO B C 1
ATOM 3561 O O . PRO B 1 163 ? -6.926 20.094 13.539 1 75.69 163 PRO B O 1
ATOM 3564 N N . MET B 1 164 ? -7.332 19.906 11.328 1 73.06 164 MET B N 1
ATOM 3565 C CA . MET B 1 164 ? -8.406 20.891 11.383 1 73.06 164 MET B CA 1
ATOM 3566 C C . MET B 1 164 ? -9.5 20.453 12.352 1 73.06 164 MET B C 1
ATOM 3568 O O . MET B 1 164 ? -10.102 21.281 13.039 1 73.06 164 MET B O 1
ATOM 3572 N N . SER B 1 165 ? -9.672 19.234 12.383 1 72.56 165 SER B N 1
ATOM 3573 C CA . SER B 1 165 ? -10.703 18.688 13.258 1 72.56 165 SER B CA 1
ATOM 3574 C C . SER B 1 165 ? -10.375 18.953 14.727 1 72.56 165 SER B C 1
ATOM 3576 O O . SER B 1 165 ? -11.266 19.266 15.523 1 72.56 165 SER B O 1
ATOM 3578 N N . HIS B 1 166 ? -9.164 18.828 15.008 1 74.5 166 HIS B N 1
ATOM 3579 C CA . HIS B 1 166 ? -8.719 19.125 16.375 1 74.5 166 HIS B CA 1
ATOM 3580 C C . HIS B 1 166 ? -8.891 20.594 16.703 1 74.5 166 HIS B C 1
ATOM 3582 O O . HIS B 1 166 ? -9.281 20.938 17.812 1 74.5 166 HIS B O 1
ATOM 3588 N N . VAL B 1 167 ? -8.562 21.406 15.766 1 79.19 167 VAL B N 1
ATOM 3589 C CA . VAL B 1 167 ? -8.711 22.844 15.938 1 79.19 167 VAL B CA 1
ATOM 3590 C C . VAL B 1 167 ? -10.172 23.172 16.266 1 79.19 167 VAL B C 1
ATOM 3592 O O . VAL B 1 167 ? -10.445 23.938 17.188 1 79.19 167 VAL B O 1
ATOM 3595 N N . GLU B 1 168 ? -10.984 22.531 15.531 1 75.75 168 GLU B N 1
ATOM 3596 C CA . GLU B 1 168 ? -12.414 22.734 15.758 1 75.75 168 GLU B CA 1
ATOM 3597 C C . GLU B 1 168 ? -12.82 22.234 17.141 1 75.75 168 GLU B C 1
ATOM 3599 O O . GLU B 1 168 ? -13.531 22.938 17.875 1 75.75 168 GLU B O 1
ATOM 3604 N N . ALA B 1 169 ? -12.375 21.141 17.562 1 72.94 169 ALA B N 1
ATOM 3605 C CA . ALA B 1 169 ? -12.711 20.547 18.844 1 72.94 169 ALA B CA 1
ATOM 3606 C C . ALA B 1 169 ? -12.188 21.391 20 1 72.94 169 ALA B C 1
ATOM 3608 O O . ALA B 1 169 ? -12.797 21.422 21.078 1 72.94 169 ALA B O 1
ATOM 3609 N N . ALA B 1 170 ? -11.133 22.109 19.734 1 76.06 170 ALA B N 1
ATOM 3610 C CA . ALA B 1 170 ? -10.484 22.906 20.766 1 76.06 170 ALA B CA 1
ATOM 3611 C C . ALA B 1 170 ? -11.109 24.281 20.875 1 76.06 170 ALA B C 1
ATOM 3613 O O . ALA B 1 170 ? -10.75 25.078 21.75 1 76.06 170 ALA B O 1
ATOM 3614 N N . GLY B 1 171 ? -12.062 24.609 20.047 1 77.62 171 GLY B N 1
ATOM 3615 C CA . GLY B 1 171 ? -12.695 25.922 20.078 1 77.62 171 GLY B CA 1
ATOM 3616 C C . GLY B 1 171 ? -11.945 26.969 19.281 1 77.62 171 GLY B C 1
ATOM 3617 O O . GLY B 1 171 ? -11.992 28.156 19.594 1 77.62 171 GLY B O 1
ATOM 3618 N N . GLY B 1 172 ? -11.133 26.5 18.375 1 84.12 172 GLY B N 1
ATOM 3619 C CA . GLY B 1 172 ? -10.414 27.422 17.516 1 84.12 172 GLY B CA 1
ATOM 3620 C C . GLY B 1 172 ? -8.914 27.203 17.531 1 84.12 172 GLY B C 1
ATOM 3621 O O . GLY B 1 172 ? -8.383 26.547 18.438 1 84.12 172 GLY B O 1
ATOM 3622 N N . VAL B 1 173 ? -8.258 27.812 16.562 1 88.75 173 VAL B N 1
ATOM 3623 C CA . VAL B 1 173 ? -6.84 27.531 16.328 1 88.75 173 VAL B CA 1
ATOM 3624 C C . VAL B 1 173 ? -6.004 28.203 17.422 1 88.75 173 VAL B C 1
ATOM 3626 O O . VAL B 1 173 ? -4.992 27.641 17.859 1 88.75 173 VAL B O 1
ATOM 3629 N N . VAL B 1 174 ? -6.391 29.359 17.906 1 88.56 174 VAL B N 1
ATOM 3630 C CA . VAL B 1 174 ? -5.66 30.078 18.953 1 88.56 174 VAL B CA 1
ATOM 3631 C C . VAL B 1 174 ? -5.668 29.25 20.234 1 88.56 174 VAL B C 1
ATOM 3633 O O . VAL B 1 174 ? -4.621 29.047 20.859 1 88.56 174 VAL B O 1
ATOM 3636 N N . ASN B 1 175 ? -6.828 28.797 20.547 1 86.69 175 ASN B N 1
ATOM 3637 C CA . ASN B 1 175 ? -6.969 27.984 21.75 1 86.69 175 ASN B CA 1
ATOM 3638 C C . ASN B 1 175 ? -6.148 26.703 21.641 1 86.69 175 ASN B C 1
ATOM 3640 O O . ASN B 1 175 ? -5.477 26.312 22.609 1 86.69 175 ASN B O 1
ATOM 3644 N N . ALA B 1 176 ? -6.281 26.125 20.531 1 85.19 176 ALA B N 1
ATOM 3645 C CA . ALA B 1 176 ? -5.582 24.859 20.328 1 85.19 176 ALA B CA 1
ATOM 3646 C C . ALA B 1 176 ? -4.074 25.031 20.453 1 85.19 176 ALA B C 1
ATOM 3648 O O . ALA B 1 176 ? -3.414 24.281 21.172 1 85.19 176 ALA B O 1
ATOM 3649 N N . ILE B 1 177 ? -3.543 26.016 19.828 1 88.19 177 ILE B N 1
ATOM 3650 C CA . ILE B 1 177 ? -2.102 26.25 19.828 1 88.19 177 ILE B CA 1
ATOM 3651 C C . ILE B 1 177 ? -1.646 26.656 21.234 1 88.19 177 ILE B C 1
ATOM 3653 O O . ILE B 1 177 ? -0.627 26.172 21.719 1 88.19 177 ILE B O 1
ATOM 3657 N N . SER B 1 178 ? -2.385 27.484 21.844 1 87.12 178 SER B N 1
ATOM 3658 C CA . SER B 1 178 ? -2.045 27.938 23.203 1 87.12 178 SER B CA 1
ATOM 3659 C C . SER B 1 178 ? -1.996 26.766 24.172 1 87.12 178 SER B C 1
ATOM 3661 O O . SER B 1 178 ? -1.088 26.672 25 1 87.12 178 SER B O 1
ATOM 3663 N N . ALA B 1 179 ? -2.971 26 24.016 1 81.5 179 ALA B N 1
ATOM 3664 C CA . ALA B 1 179 ? -3.039 24.844 24.906 1 81.5 179 ALA B CA 1
ATOM 3665 C C . ALA B 1 179 ? -1.829 23.938 24.719 1 81.5 179 ALA B C 1
ATOM 3667 O O . ALA B 1 179 ? -1.26 23.438 25.688 1 81.5 179 ALA B O 1
ATOM 3668 N N . ILE B 1 180 ? -1.448 23.719 23.5 1 81.88 180 ILE B N 1
ATOM 3669 C CA . ILE B 1 180 ? -0.317 22.859 23.188 1 81.88 180 ILE B CA 1
ATOM 3670 C C . ILE B 1 180 ? 0.976 23.484 23.688 1 81.88 180 ILE B C 1
ATOM 3672 O O . ILE B 1 180 ? 1.797 22.828 24.328 1 81.88 180 ILE B O 1
ATOM 3676 N N . LYS B 1 181 ? 1.105 24.703 23.469 1 84.06 181 LYS B N 1
ATOM 3677 C CA . LYS B 1 181 ? 2.33 25.391 23.875 1 84.06 181 LYS B CA 1
ATOM 3678 C C . LYS B 1 181 ? 2.438 25.469 25.391 1 84.06 181 LYS B C 1
ATOM 3680 O O . LYS B 1 181 ? 3.537 25.406 25.953 1 84.06 181 LYS B O 1
ATOM 3685 N N . ALA B 1 182 ? 1.335 25.578 26.062 1 82.94 182 ALA B N 1
ATOM 3686 C CA . ALA B 1 182 ? 1.325 25.609 27.531 1 82.94 182 ALA B CA 1
ATOM 3687 C C . ALA B 1 182 ? 1.826 24.297 28.109 1 82.94 182 ALA B C 1
ATOM 3689 O O . ALA B 1 182 ? 2.467 24.281 29.156 1 82.94 182 ALA B O 1
ATOM 3690 N N . LYS B 1 183 ? 1.639 23.328 27.406 1 76.62 183 LYS B N 1
ATOM 3691 C CA . LYS B 1 183 ? 1.976 22 27.906 1 76.62 183 LYS B CA 1
ATOM 3692 C C . LYS B 1 183 ? 3.318 21.531 27.344 1 76.62 183 LYS B C 1
ATOM 3694 O O . LYS B 1 183 ? 4.125 20.938 28.078 1 76.62 183 LYS B O 1
ATOM 3699 N N . ALA B 1 184 ? 3.553 21.797 26.125 1 75.88 184 ALA B N 1
ATOM 3700 C CA . ALA B 1 184 ? 4.711 21.234 25.438 1 75.88 184 ALA B CA 1
ATOM 3701 C C . ALA B 1 184 ? 5.852 22.25 25.359 1 75.88 184 ALA B C 1
ATOM 3703 O O . ALA B 1 184 ? 6.977 21.891 25 1 75.88 184 ALA B O 1
ATOM 3704 N N . GLY B 1 185 ? 5.551 23.438 25.703 1 78.25 185 GLY B N 1
ATOM 3705 C CA . GLY B 1 185 ? 6.57 24.469 25.641 1 78.25 185 GLY B CA 1
ATOM 3706 C C . GLY B 1 185 ? 6.309 25.516 24.578 1 78.25 185 GLY B C 1
ATOM 3707 O O . GLY B 1 185 ? 5.77 25.203 23.516 1 78.25 185 GLY B O 1
ATOM 3708 N N . LYS B 1 186 ? 6.727 26.625 24.797 1 82.56 186 LYS B N 1
ATOM 3709 C CA . LYS B 1 186 ? 6.449 27.781 23.953 1 82.56 186 LYS B CA 1
ATOM 3710 C C . LYS B 1 186 ? 7.125 27.625 22.594 1 82.56 186 LYS B C 1
ATOM 3712 O O . LYS B 1 186 ? 6.637 28.156 21.594 1 82.56 186 LYS B O 1
ATOM 3717 N N . ASN B 1 187 ? 8.172 26.812 22.547 1 82.31 187 ASN B N 1
ATOM 3718 C CA . ASN B 1 187 ? 8.945 26.703 21.312 1 82.31 187 ASN B CA 1
ATOM 3719 C C . ASN B 1 187 ? 8.586 25.438 20.547 1 82.31 187 ASN B C 1
ATOM 3721 O O . ASN B 1 187 ? 9.25 25.078 19.578 1 82.31 187 ASN B O 1
ATOM 3725 N N . THR B 1 188 ? 7.504 24.859 20.969 1 82.19 188 THR B N 1
ATOM 3726 C CA . THR B 1 188 ? 7.059 23.656 20.281 1 82.19 188 THR B CA 1
ATOM 3727 C C . THR B 1 188 ? 6.684 23.938 18.844 1 82.19 188 THR B C 1
ATOM 3729 O O . THR B 1 188 ? 6.004 24.938 18.562 1 82.19 188 THR B O 1
ATOM 3732 N N . HIS B 1 189 ? 7.207 23.141 17.953 1 86.56 189 HIS B N 1
ATOM 3733 C CA . HIS B 1 189 ? 6.848 23.266 16.547 1 86.56 189 HIS B CA 1
ATOM 3734 C C . HIS B 1 189 ? 5.453 22.703 16.297 1 86.56 189 HIS B C 1
ATOM 3736 O O . HIS B 1 189 ? 5.199 21.516 16.531 1 86.56 189 HIS B O 1
ATOM 3742 N N . ILE B 1 190 ? 4.598 23.578 15.859 1 86.94 190 ILE B N 1
ATOM 3743 C CA . ILE B 1 190 ? 3.219 23.172 15.625 1 86.94 190 ILE B CA 1
ATOM 3744 C C . ILE B 1 190 ? 2.881 23.328 14.141 1 86.94 190 ILE B C 1
ATOM 3746 O O . ILE B 1 190 ? 3.088 24.406 13.57 1 86.94 190 ILE B O 1
ATOM 3750 N N . THR B 1 191 ? 2.459 22.25 13.578 1 90.5 191 THR B N 1
ATOM 3751 C CA . THR B 1 191 ? 1.942 22.266 12.211 1 90.5 191 THR B CA 1
ATOM 3752 C C . THR B 1 191 ? 0.418 22.203 12.211 1 90.5 191 THR B C 1
ATOM 3754 O O . THR B 1 191 ? -0.167 21.328 12.852 1 90.5 191 THR B O 1
ATOM 3757 N N . VAL B 1 192 ? -0.235 23.125 11.508 1 90 192 VAL B N 1
ATOM 3758 C CA . VAL B 1 192 ? -1.693 23.156 11.453 1 90 192 VAL B CA 1
ATOM 3759 C C . VAL B 1 192 ? -2.162 22.797 10.039 1 90 192 VAL B C 1
ATOM 3761 O O . VAL B 1 192 ? -1.696 23.391 9.062 1 90 192 VAL B O 1
ATOM 3764 N N . GLU B 1 193 ? -3.033 21.812 9.992 1 90.5 193 GLU B N 1
ATOM 3765 C CA . GLU B 1 193 ? -3.68 21.516 8.719 1 90.5 193 GLU B CA 1
ATOM 3766 C C . GLU B 1 193 ? -4.781 22.531 8.406 1 90.5 193 GLU B C 1
ATOM 3768 O O . GLU B 1 193 ? -5.637 22.797 9.25 1 90.5 193 GLU B O 1
ATOM 3773 N N . CYS B 1 194 ? -4.715 23.094 7.195 1 90.81 194 CYS B N 1
ATOM 3774 C CA . CYS B 1 194 ? -5.66 24.141 6.82 1 90.81 194 CYS B CA 1
ATOM 3775 C C . CYS B 1 194 ? -6.332 23.812 5.488 1 90.81 194 CYS B C 1
ATOM 3777 O O . CYS B 1 194 ? -5.695 23.266 4.586 1 90.81 194 CYS B O 1
ATOM 3779 N N . GLY B 1 195 ? -7.582 24.156 5.461 1 85.88 195 GLY B N 1
ATOM 3780 C CA . GLY B 1 195 ? -8.305 23.969 4.215 1 85.88 195 GLY B CA 1
ATOM 3781 C C . GLY B 1 195 ? -8.516 25.266 3.443 1 85.88 195 GLY B C 1
ATOM 3782 O O . GLY B 1 195 ? -8.992 25.234 2.307 1 85.88 195 GLY B O 1
ATOM 3783 N N . SER B 1 196 ? -8.148 26.406 4.074 1 90.25 196 SER B N 1
ATOM 3784 C CA . SER B 1 196 ? -8.352 27.703 3.441 1 90.25 196 SER B CA 1
ATOM 3785 C C . SER B 1 196 ? -7.258 28.688 3.836 1 90.25 196 SER B C 1
ATOM 3787 O O . SER B 1 196 ? -6.504 28.438 4.781 1 90.25 196 SER B O 1
ATOM 3789 N N . LEU B 1 197 ? -7.25 29.719 3 1 95.56 197 LEU B N 1
ATOM 3790 C CA . LEU B 1 197 ? -6.281 30.766 3.287 1 95.56 197 LEU B CA 1
ATOM 3791 C C . LEU B 1 197 ? -6.566 31.422 4.641 1 95.56 197 LEU B C 1
ATOM 3793 O O . LEU B 1 197 ? -5.641 31.688 5.41 1 95.56 197 LEU B O 1
ATOM 3797 N N . ASP B 1 198 ? -7.793 31.672 4.91 1 94.38 198 ASP B N 1
ATOM 3798 C CA . ASP B 1 198 ? -8.18 32.312 6.168 1 94.38 198 ASP B CA 1
ATOM 3799 C C . ASP B 1 198 ? -7.754 31.453 7.363 1 94.38 198 ASP B C 1
ATOM 3801 O O . ASP B 1 198 ? -7.254 31.984 8.359 1 94.38 198 ASP B O 1
ATOM 3805 N N . GLU B 1 199 ? -7.93 30.234 7.266 1 91.56 199 GLU B N 1
ATOM 3806 C CA . GLU B 1 199 ? -7.508 29.312 8.32 1 91.56 199 GLU B CA 1
ATOM 3807 C C . GLU B 1 199 ? -5.992 29.359 8.508 1 91.56 199 GLU B C 1
ATOM 3809 O O . GLU B 1 199 ? -5.5 29.328 9.641 1 91.56 199 GLU B O 1
ATOM 3814 N N . ALA B 1 200 ? -5.316 29.391 7.395 1 95.75 200 ALA B N 1
ATOM 3815 C CA . ALA B 1 200 ? -3.857 29.422 7.441 1 95.75 200 ALA B CA 1
ATOM 3816 C C . ALA B 1 200 ? -3.354 30.719 8.07 1 95.75 200 ALA B C 1
ATOM 3818 O O . ALA B 1 200 ? -2.418 30.703 8.875 1 95.75 200 ALA B O 1
ATOM 3819 N N . LYS B 1 201 ? -3.975 31.766 7.738 1 96.25 201 LYS B N 1
ATOM 3820 C CA . LYS B 1 201 ? -3.613 33.062 8.328 1 96.25 201 LYS B CA 1
ATOM 3821 C C . LYS B 1 201 ? -3.855 33.062 9.836 1 96.25 201 LYS B C 1
ATOM 3823 O O . LYS B 1 201 ? -3.014 33.531 10.609 1 96.25 201 LYS B O 1
ATOM 3828 N N . ALA B 1 202 ? -4.961 32.562 10.188 1 94.38 202 ALA B N 1
ATOM 3829 C CA . ALA B 1 202 ? -5.289 32.469 11.609 1 94.38 202 ALA B CA 1
ATOM 3830 C C . ALA B 1 202 ? -4.27 31.609 12.359 1 94.38 202 ALA B C 1
ATOM 3832 O O . ALA B 1 202 ? -3.861 31.953 13.469 1 94.38 202 ALA B O 1
ATOM 3833 N N . ALA B 1 203 ? -3.902 30.547 11.766 1 94.62 203 ALA B N 1
ATOM 3834 C CA . ALA B 1 203 ? -2.912 29.656 12.375 1 94.62 203 ALA B CA 1
ATOM 3835 C C . ALA B 1 203 ? -1.567 30.359 12.531 1 94.62 203 ALA B C 1
ATOM 3837 O O . ALA B 1 203 ? -0.931 30.281 13.578 1 94.62 203 ALA B O 1
ATOM 3838 N N . ALA B 1 204 ? -1.162 31 11.516 1 95.75 204 ALA B N 1
ATOM 3839 C CA . ALA B 1 204 ? 0.099 31.734 11.555 1 95.75 204 ALA B CA 1
ATOM 3840 C C . ALA B 1 204 ? 0.082 32.812 12.641 1 95.75 204 ALA B C 1
ATOM 3842 O O . ALA B 1 204 ? 1.044 32.938 13.398 1 95.75 204 ALA B O 1
ATOM 3843 N N . GLU B 1 205 ? -1.009 33.5 12.664 1 94.81 205 GLU B N 1
ATOM 3844 C CA . GLU B 1 205 ? -1.166 34.562 13.664 1 94.81 205 GLU B CA 1
ATOM 3845 C C . GLU B 1 205 ? -1.111 34 15.078 1 94.81 205 GLU B C 1
ATOM 3847 O O . GLU B 1 205 ? -0.6 34.656 15.992 1 94.81 205 GLU B O 1
ATOM 3852 N N . ALA B 1 206 ? -1.612 32.812 15.227 1 93.38 206 ALA B N 1
ATOM 3853 C CA . ALA B 1 206 ? -1.665 32.156 16.531 1 93.38 206 ALA B CA 1
ATOM 3854 C C . ALA B 1 206 ? -0.305 31.578 16.906 1 93.38 206 ALA B C 1
ATOM 3856 O O . ALA B 1 206 ? -0.117 31.109 18.031 1 93.38 206 ALA B O 1
ATOM 3857 N N . GLY B 1 207 ? 0.634 31.578 15.953 1 92.25 207 GLY B N 1
ATOM 3858 C CA . GLY B 1 207 ? 1.992 31.188 16.281 1 92.25 207 GLY B CA 1
ATOM 3859 C C . GLY B 1 207 ? 2.354 29.812 15.75 1 92.25 207 GLY B C 1
ATOM 3860 O O . GLY B 1 207 ? 3.303 29.188 16.219 1 92.25 207 GLY B O 1
ATOM 3861 N N . ALA B 1 208 ? 1.645 29.312 14.82 1 93.06 208 ALA B N 1
ATOM 3862 C CA . ALA B 1 208 ? 2.014 28.047 14.18 1 93.06 208 ALA B CA 1
ATOM 3863 C C . ALA B 1 208 ? 3.361 28.172 13.477 1 93.06 208 ALA B C 1
ATOM 3865 O O . ALA B 1 208 ? 3.664 29.203 12.867 1 93.06 208 ALA B O 1
ATOM 3866 N N . SER B 1 209 ? 4.133 27.094 13.57 1 92.19 209 SER B N 1
ATOM 3867 C CA . SER B 1 209 ? 5.418 27.062 12.883 1 92.19 209 SER B CA 1
ATOM 3868 C C . SER B 1 209 ? 5.25 26.703 11.414 1 92.19 209 SER B C 1
ATOM 3870 O O . SER B 1 209 ? 6.047 27.125 10.57 1 92.19 209 SER B O 1
ATOM 3872 N N . SER B 1 210 ? 4.227 25.953 11.117 1 93.94 210 SER B N 1
ATOM 3873 C CA . SER B 1 210 ? 3.975 25.469 9.758 1 93.94 210 SER B CA 1
ATOM 3874 C C . SER B 1 210 ? 2.48 25.297 9.508 1 93.94 210 SER B C 1
ATOM 3876 O O . SER B 1 210 ? 1.71 25.062 10.438 1 93.94 210 SER B O 1
ATOM 3878 N N . VAL B 1 211 ? 2.123 25.484 8.25 1 94.56 211 VAL B N 1
ATOM 3879 C CA . VAL B 1 211 ? 0.771 25.172 7.805 1 94.56 211 VAL B CA 1
ATOM 3880 C C . VAL B 1 211 ? 0.83 24.141 6.672 1 94.56 211 VAL B C 1
ATOM 3882 O O . VAL B 1 211 ? 1.74 24.172 5.844 1 94.56 211 VAL B O 1
ATOM 3885 N N . ARG B 1 212 ? -0.136 23.266 6.715 1 93.94 212 ARG B N 1
ATOM 3886 C CA . ARG B 1 212 ? -0.174 22.172 5.75 1 93.94 212 ARG B CA 1
ATOM 3887 C C . ARG B 1 212 ? -1.455 22.219 4.926 1 93.94 212 ARG B C 1
ATOM 3889 O O . ARG B 1 212 ? -2.551 22.344 5.477 1 93.94 212 ARG B O 1
ATOM 3896 N N . PHE B 1 213 ? -1.237 22.172 3.625 1 92.69 213 PHE B N 1
ATOM 3897 C CA . PHE B 1 213 ? -2.369 22.141 2.705 1 92.69 213 PHE B CA 1
ATOM 3898 C C . PHE B 1 213 ? -2.439 20.797 1.984 1 92.69 213 PHE B C 1
ATOM 3900 O O . PHE B 1 213 ? -1.414 20.266 1.565 1 92.69 213 PHE B O 1
ATOM 3907 N N . GLU B 1 214 ? -3.727 20.312 1.977 1 87.19 214 GLU B N 1
ATOM 3908 C CA . GLU B 1 214 ? -3.963 19.094 1.199 1 87.19 214 GLU B CA 1
ATOM 3909 C C . GLU B 1 214 ? -5.012 19.328 0.114 1 87.19 214 GLU B C 1
ATOM 3911 O O . GLU B 1 214 ? -5.988 20.047 0.333 1 87.19 214 GLU B O 1
ATOM 3916 N N . SER B 1 215 ? -4.797 18.906 -1.104 1 79.5 215 SER B N 1
ATOM 3917 C CA . SER B 1 215 ? -5.773 18.828 -2.184 1 79.5 215 SER B CA 1
ATOM 3918 C C . SER B 1 215 ? -6.059 20.203 -2.775 1 79.5 215 SER B C 1
ATOM 3920 O O . SER B 1 215 ? -7.191 20.5 -3.17 1 79.5 215 SER B O 1
ATOM 3922 N N . LEU B 1 216 ? -5.145 21.125 -2.631 1 87.25 216 LEU B N 1
ATOM 3923 C CA . LEU B 1 216 ? -5.273 22.391 -3.324 1 87.25 216 LEU B CA 1
ATOM 3924 C C . LEU B 1 216 ? -4.801 22.281 -4.77 1 87.25 216 LEU B C 1
ATOM 3926 O O . LEU B 1 216 ? -3.885 21.5 -5.066 1 87.25 216 LEU B O 1
ATOM 3930 N N . THR B 1 217 ? -5.438 23.047 -5.594 1 89.81 217 THR B N 1
ATOM 3931 C CA . THR B 1 217 ? -4.906 23.188 -6.949 1 89.81 217 THR B CA 1
ATOM 3932 C C . THR B 1 217 ? -3.588 23.938 -6.938 1 89.81 217 THR B C 1
ATOM 3934 O O . THR B 1 217 ? -3.279 24.656 -5.977 1 89.81 217 THR B O 1
ATOM 3937 N N . VAL B 1 218 ? -2.883 23.797 -8.023 1 93.56 218 VAL B N 1
ATOM 3938 C CA . VAL B 1 218 ? -1.604 24.5 -8.156 1 93.56 218 VAL B CA 1
ATOM 3939 C C . VAL B 1 218 ? -1.82 26 -8.07 1 93.56 218 VAL B C 1
ATOM 3941 O O . VAL B 1 218 ? -1.041 26.719 -7.426 1 93.56 218 VAL B O 1
ATOM 3944 N N . LYS B 1 219 ? -2.846 26.469 -8.68 1 94.44 219 LYS B N 1
ATOM 3945 C CA . LYS B 1 219 ? -3.176 27.891 -8.664 1 94.44 219 LYS B CA 1
ATOM 3946 C C . LYS B 1 219 ? -3.479 28.375 -7.242 1 94.44 219 LYS B C 1
ATOM 3948 O O . LYS B 1 219 ? -2.961 29.391 -6.805 1 94.44 219 LYS B O 1
ATOM 3953 N N . GLU B 1 220 ? -4.297 27.641 -6.562 1 94.69 220 GLU B N 1
ATOM 3954 C CA . GLU B 1 220 ? -4.621 27.984 -5.18 1 94.69 220 GLU B CA 1
ATOM 3955 C C . GLU B 1 220 ? -3.379 27.953 -4.297 1 94.69 220 GLU B C 1
ATOM 3957 O O . GLU B 1 220 ? -3.168 28.859 -3.482 1 94.69 220 GLU B O 1
ATOM 3962 N N . LEU B 1 221 ? -2.625 26.969 -4.496 1 94.62 221 LEU B N 1
ATOM 3963 C CA . LEU B 1 221 ? -1.411 26.812 -3.701 1 94.62 221 LEU B CA 1
ATOM 3964 C C . LEU B 1 221 ? -0.47 28 -3.908 1 94.62 221 LEU B C 1
ATOM 3966 O O . LEU B 1 221 ? 0.107 28.516 -2.947 1 94.62 221 LEU B O 1
ATOM 3970 N N . GLY B 1 222 ? -0.323 28.375 -5.094 1 95.75 222 GLY B N 1
ATOM 3971 C CA . GLY B 1 222 ? 0.496 29.531 -5.406 1 95.75 222 GLY B CA 1
ATOM 3972 C C . GLY B 1 222 ? -0.006 30.812 -4.754 1 95.75 222 GLY B C 1
ATOM 3973 O O . GLY B 1 222 ? 0.768 31.547 -4.137 1 95.75 222 GLY B O 1
ATOM 3974 N N . SER B 1 223 ? -1.239 31.016 -4.867 1 96.75 223 SER B N 1
ATOM 3975 C CA . SER B 1 223 ? -1.853 32.219 -4.312 1 96.75 223 SER B CA 1
ATOM 3976 C C . SER B 1 223 ? -1.771 32.219 -2.789 1 96.75 223 SER B C 1
ATOM 3978 O O . SER B 1 223 ? -1.396 33.219 -2.186 1 96.75 223 SER B O 1
ATOM 3980 N N . PHE B 1 224 ? -2.131 31.109 -2.207 1 97.12 224 PHE B N 1
ATOM 3981 C CA . PHE B 1 224 ? -2.127 31 -0.752 1 97.12 224 PHE B CA 1
ATOM 3982 C C . PHE B 1 224 ? -0.72 31.188 -0.198 1 97.12 224 PHE B C 1
ATOM 3984 O O . PHE B 1 224 ? -0.515 31.953 0.747 1 97.12 224 PHE B O 1
ATOM 3991 N N . SER B 1 225 ? 0.21 30.516 -0.812 1 97.19 225 SER B N 1
ATOM 3992 C CA . SER B 1 225 ? 1.573 30.531 -0.292 1 97.19 225 SER B CA 1
ATOM 3993 C C . SER B 1 225 ? 2.184 31.938 -0.419 1 97.19 225 SER B C 1
ATOM 3995 O O . SER B 1 225 ? 2.865 32.406 0.496 1 97.19 225 SER B O 1
ATOM 3997 N N . ALA B 1 226 ? 1.97 32.562 -1.512 1 97.25 226 ALA B N 1
ATOM 3998 C CA . ALA B 1 226 ? 2.475 33.906 -1.702 1 97.25 226 ALA B CA 1
ATOM 3999 C C . ALA B 1 226 ? 1.887 34.875 -0.666 1 97.25 226 ALA B C 1
ATOM 4001 O O . ALA B 1 226 ? 2.609 35.688 -0.074 1 97.25 226 ALA B O 1
ATOM 4002 N N . ALA B 1 227 ? 0.63 34.781 -0.505 1 97.69 227 ALA B N 1
ATOM 4003 C CA . ALA B 1 227 ? -0.058 35.625 0.455 1 97.69 227 ALA B CA 1
ATOM 4004 C C . ALA B 1 227 ? 0.479 35.406 1.867 1 97.69 227 ALA B C 1
ATOM 4006 O O . ALA B 1 227 ? 0.708 36.375 2.605 1 97.69 227 ALA B O 1
ATOM 4007 N N . LEU B 1 228 ? 0.647 34.25 2.219 1 97.75 228 LEU B N 1
ATOM 4008 C CA . LEU B 1 228 ? 1.108 33.906 3.559 1 97.75 228 LEU B CA 1
ATOM 4009 C C . LEU B 1 228 ? 2.543 34.375 3.775 1 97.75 228 LEU B C 1
ATOM 4011 O O . LEU B 1 228 ? 2.85 35 4.793 1 97.75 228 LEU B O 1
ATOM 4015 N N . LYS B 1 229 ? 3.418 34.156 2.832 1 96.81 229 LYS B N 1
ATOM 4016 C CA . LYS B 1 229 ? 4.832 34.469 2.977 1 96.81 229 LYS B CA 1
ATOM 4017 C C . LYS B 1 229 ? 5.047 36 2.99 1 96.81 229 LYS B C 1
ATOM 4019 O O . LYS B 1 229 ? 5.992 36.469 3.613 1 96.81 229 LYS B O 1
ATOM 4024 N N . SER B 1 230 ? 4.195 36.688 2.33 1 96.81 230 SER B N 1
ATOM 4025 C CA . SER B 1 230 ? 4.305 38.125 2.297 1 96.81 230 SER B CA 1
ATOM 4026 C C . SER B 1 230 ? 4.129 38.719 3.688 1 96.81 230 SER B C 1
ATOM 4028 O O . SER B 1 230 ? 4.656 39.812 3.977 1 96.81 230 SER B O 1
ATOM 4030 N N . VAL B 1 231 ? 3.453 38.094 4.527 1 96.62 231 VAL B N 1
ATOM 4031 C CA . VAL B 1 231 ? 3.174 38.594 5.867 1 96.62 231 VAL B CA 1
ATOM 4032 C C . VAL B 1 231 ? 3.998 37.812 6.895 1 96.62 231 VAL B C 1
ATOM 4034 O O . VAL B 1 231 ? 4.527 38.406 7.844 1 96.62 231 VAL B O 1
ATOM 4037 N N . TYR B 1 232 ? 4.035 36.5 6.688 1 96.56 232 TYR B N 1
ATOM 4038 C CA . TYR B 1 232 ? 4.73 35.594 7.605 1 96.56 232 TYR B CA 1
ATOM 4039 C C . TYR B 1 232 ? 5.891 34.906 6.91 1 96.56 232 TYR B C 1
ATOM 4041 O O . TYR B 1 232 ? 5.812 33.719 6.605 1 96.56 232 TYR B O 1
ATOM 4049 N N . SER B 1 233 ? 7.004 35.469 6.836 1 94.5 233 SER B N 1
ATOM 4050 C CA . SER B 1 233 ? 8.125 35 6.027 1 94.5 233 SER B CA 1
ATOM 4051 C C . SER B 1 233 ? 8.734 33.75 6.602 1 94.5 233 SER B C 1
ATOM 4053 O O . SER B 1 233 ? 9.297 32.938 5.867 1 94.5 233 SER B O 1
ATOM 4055 N N . SER B 1 234 ? 8.586 33.562 7.828 1 94.69 234 SER B N 1
ATOM 4056 C CA . SER B 1 234 ? 9.227 32.406 8.477 1 94.69 234 SER B CA 1
ATOM 4057 C C . SER B 1 234 ? 8.297 31.219 8.523 1 94.69 234 SER B C 1
ATOM 4059 O O . SER B 1 234 ? 8.711 30.109 8.898 1 94.69 234 SER B O 1
ATOM 4061 N N . LEU B 1 235 ? 7.09 31.406 8.188 1 95.81 235 LEU B N 1
ATOM 4062 C CA . LEU B 1 235 ? 6.113 30.312 8.203 1 95.81 235 LEU B CA 1
ATOM 4063 C C . LEU B 1 235 ? 6.488 29.234 7.195 1 95.81 235 LEU B C 1
ATOM 4065 O O . LEU B 1 235 ? 6.77 29.531 6.031 1 95.81 235 LEU B O 1
ATOM 4069 N N . ILE B 1 236 ? 6.57 28.047 7.648 1 95.06 236 ILE B N 1
ATOM 4070 C CA . ILE B 1 236 ? 6.82 26.922 6.754 1 95.06 236 ILE B CA 1
ATOM 4071 C C . ILE B 1 236 ? 5.516 26.484 6.094 1 95.06 236 ILE B C 1
ATOM 4073 O O . ILE B 1 236 ? 4.512 26.266 6.777 1 95.06 236 ILE B O 1
ATOM 4077 N N . ILE B 1 237 ? 5.523 26.359 4.812 1 96.5 237 ILE B N 1
ATOM 4078 C CA . ILE B 1 237 ? 4.332 25.953 4.078 1 96.5 237 ILE B CA 1
ATOM 4079 C C . ILE B 1 237 ? 4.543 24.578 3.469 1 96.5 237 ILE B C 1
ATOM 4081 O O . ILE B 1 237 ? 5.441 24.375 2.648 1 96.5 237 ILE B O 1
ATOM 4085 N N . GLU B 1 238 ? 3.713 23.656 3.865 1 95.31 238 GLU B N 1
ATOM 4086 C CA . GLU B 1 238 ? 3.725 22.281 3.369 1 95.31 238 GLU B CA 1
ATOM 4087 C C . GLU B 1 238 ? 2.498 22 2.506 1 95.31 238 GLU B C 1
ATOM 4089 O O . GLU B 1 238 ? 1.405 22.484 2.789 1 95.31 238 GLU B O 1
ATOM 4094 N N . ALA B 1 239 ? 2.703 21.172 1.53 1 94.88 239 ALA B N 1
ATOM 4095 C CA . ALA B 1 239 ? 1.567 20.859 0.666 1 94.88 239 ALA B CA 1
ATOM 4096 C C . ALA B 1 239 ? 1.667 19.438 0.121 1 94.88 239 ALA B C 1
ATOM 4098 O O . ALA B 1 239 ? 2.768 18.938 -0.118 1 94.88 239 ALA B O 1
ATOM 4099 N N . SER B 1 240 ? 0.546 18.844 0.016 1 93.06 240 SER B N 1
ATOM 4100 C CA . SER B 1 240 ? 0.423 17.562 -0.656 1 93.06 240 SER B CA 1
ATOM 4101 C C . SER B 1 240 ? -0.306 17.703 -1.988 1 93.06 240 SER B C 1
ATOM 4103 O O . SER B 1 240 ? -1.364 18.328 -2.061 1 93.06 240 SER B O 1
ATOM 4105 N N . GLY B 1 241 ? 0.298 17.188 -3.055 1 89.31 241 GLY B N 1
ATOM 4106 C CA . GLY B 1 241 ? -0.304 17.172 -4.379 1 89.31 241 GLY B CA 1
ATOM 4107 C C . GLY B 1 241 ? -0.28 15.805 -5.035 1 89.31 241 GLY B C 1
ATOM 4108 O O . GLY B 1 241 ? 0.401 14.891 -4.555 1 89.31 241 GLY B O 1
ATOM 4109 N N . ASN B 1 242 ? -1.129 15.648 -6.008 1 87.88 242 ASN B N 1
ATOM 4110 C CA . ASN B 1 242 ? -1.141 14.43 -6.812 1 87.88 242 ASN B CA 1
ATOM 4111 C C . ASN B 1 242 ? -0.257 14.57 -8.047 1 87.88 242 ASN B C 1
ATOM 4113 O O . ASN B 1 242 ? -0.739 14.938 -9.125 1 87.88 242 ASN B O 1
ATOM 4117 N N . PHE B 1 243 ? 0.968 14.25 -7.891 1 91.56 243 PHE B N 1
ATOM 4118 C CA . PHE B 1 243 ? 1.892 14.406 -9.008 1 91.56 243 PHE B CA 1
ATOM 4119 C C . PHE B 1 243 ? 2.842 13.219 -9.094 1 91.56 243 PHE B C 1
ATOM 4121 O O . PHE B 1 243 ? 2.982 12.453 -8.133 1 91.56 243 PHE B O 1
ATOM 4128 N N . ASP B 1 244 ? 3.34 13.039 -10.273 1 92.62 244 ASP B N 1
ATOM 4129 C CA . ASP B 1 244 ? 4.414 12.094 -10.555 1 92.62 244 ASP B CA 1
ATOM 4130 C C . ASP B 1 244 ? 5.535 12.758 -11.359 1 92.62 244 ASP B C 1
ATOM 4132 O O . ASP B 1 244 ? 5.652 13.984 -11.367 1 92.62 244 ASP B O 1
ATOM 4136 N N . GLU B 1 245 ? 6.391 11.969 -11.969 1 93.19 245 GLU B N 1
ATOM 4137 C CA . GLU B 1 245 ? 7.547 12.5 -12.688 1 93.19 245 GLU B CA 1
ATOM 4138 C C . GLU B 1 245 ? 7.113 13.422 -13.828 1 93.19 245 GLU B C 1
ATOM 4140 O O . GLU B 1 245 ? 7.801 14.391 -14.141 1 93.19 245 GLU B O 1
ATOM 4145 N N . THR B 1 246 ? 5.973 13.18 -14.305 1 92.12 246 THR B N 1
ATOM 4146 C CA . THR B 1 246 ? 5.535 13.906 -15.492 1 92.12 246 THR B CA 1
ATOM 4147 C C . THR B 1 246 ? 4.895 15.234 -15.109 1 92.12 246 THR B C 1
ATOM 4149 O O . THR B 1 246 ? 4.871 16.172 -15.906 1 92.12 246 THR B O 1
ATOM 4152 N N . THR B 1 247 ? 4.414 15.359 -13.906 1 93.06 247 THR B N 1
ATOM 4153 C CA . THR B 1 247 ? 3.643 16.547 -13.562 1 93.06 247 THR B CA 1
ATOM 4154 C C . THR B 1 247 ? 4.285 17.281 -12.391 1 93.06 247 THR B C 1
ATOM 4156 O O . THR B 1 247 ? 3.809 18.344 -11.984 1 93.06 247 THR B O 1
ATOM 4159 N N . LEU B 1 248 ? 5.352 16.828 -11.914 1 94.56 248 LEU B N 1
ATOM 4160 C CA . LEU B 1 248 ? 6.02 17.391 -10.742 1 94.56 248 LEU B CA 1
ATOM 4161 C C . LEU B 1 248 ? 6.301 18.875 -10.922 1 94.56 248 LEU B C 1
ATOM 4163 O O . LEU B 1 248 ? 6.074 19.672 -10.008 1 94.56 248 LEU B O 1
ATOM 4167 N N . ARG B 1 249 ? 6.734 19.297 -12.023 1 93.06 249 ARG B N 1
ATOM 4168 C CA . ARG B 1 249 ? 7.188 20.656 -12.273 1 93.06 249 ARG B CA 1
ATOM 4169 C C . ARG B 1 249 ? 6.059 21.656 -12.047 1 93.06 249 ARG B C 1
ATOM 4171 O O . ARG B 1 249 ? 6.301 22.781 -11.594 1 93.06 249 ARG B O 1
ATOM 4178 N N . GLN B 1 250 ? 4.883 21.219 -12.32 1 92.5 250 GLN B N 1
ATOM 4179 C CA . GLN B 1 250 ? 3.723 22.094 -12.156 1 92.5 250 GLN B CA 1
ATOM 4180 C C . GLN B 1 250 ? 3.475 22.406 -10.68 1 92.5 250 GLN B C 1
ATOM 4182 O O . GLN B 1 250 ? 2.838 23.406 -10.359 1 92.5 250 GLN B O 1
ATOM 4187 N N . PHE B 1 251 ? 4.012 21.641 -9.859 1 92.62 251 PHE B N 1
ATOM 4188 C CA . PHE B 1 251 ? 3.709 21.781 -8.438 1 92.62 251 PHE B CA 1
ATOM 4189 C C . PHE B 1 251 ? 4.828 22.516 -7.715 1 92.62 251 PHE B C 1
ATOM 4191 O O . PHE B 1 251 ? 4.73 22.781 -6.512 1 92.62 251 PHE B O 1
ATOM 4198 N N . LEU B 1 252 ? 5.84 22.844 -8.438 1 94.62 252 LEU B N 1
ATOM 4199 C CA . LEU B 1 252 ? 6.969 23.531 -7.828 1 94.62 252 LEU B CA 1
ATOM 4200 C C . LEU B 1 252 ? 6.684 25.016 -7.688 1 94.62 252 LEU B C 1
ATOM 4202 O O . LEU B 1 252 ? 7.297 25.844 -8.367 1 94.62 252 LEU B O 1
ATOM 4206 N N . VAL B 1 253 ? 5.938 25.328 -6.715 1 93 253 VAL B N 1
ATOM 4207 C CA . VAL B 1 253 ? 5.52 26.703 -6.426 1 93 253 VAL B CA 1
ATOM 4208 C C . VAL B 1 253 ? 6.547 27.375 -5.527 1 93 253 VAL B C 1
ATOM 4210 O O . VAL B 1 253 ? 6.957 26.812 -4.508 1 93 253 VAL B O 1
ATOM 4213 N N . PRO B 1 254 ? 7.074 28.516 -5.777 1 90.56 254 PRO B N 1
ATOM 4214 C CA . PRO B 1 254 ? 8.203 29.156 -5.094 1 90.56 254 PRO B CA 1
ATOM 4215 C C . PRO B 1 254 ? 7.992 29.266 -3.584 1 90.56 254 PRO B C 1
ATOM 4217 O O . PRO B 1 254 ? 8.945 29.109 -2.812 1 90.56 254 PRO B O 1
ATOM 4220 N N . ASN B 1 255 ? 6.816 29.531 -3.086 1 95.06 255 ASN B N 1
ATOM 4221 C CA . ASN B 1 255 ? 6.594 29.844 -1.677 1 95.06 255 ASN B CA 1
ATOM 4222 C C . ASN B 1 255 ? 6.172 28.609 -0.895 1 95.06 255 ASN B C 1
ATOM 4224 O O . ASN B 1 255 ? 5.848 28.688 0.29 1 95.06 255 ASN B O 1
ATOM 4228 N N . VAL B 1 256 ? 6.371 27.516 -1.475 1 96.06 256 VAL B N 1
ATOM 4229 C CA . VAL B 1 256 ? 6.102 26.25 -0.795 1 96.06 256 VAL B CA 1
ATOM 4230 C C . VAL B 1 256 ? 7.41 25.641 -0.31 1 96.06 256 VAL B C 1
ATOM 4232 O O . VAL B 1 256 ? 8.352 25.469 -1.09 1 96.06 256 VAL B O 1
ATOM 4235 N N . ASP B 1 257 ? 7.465 25.297 0.947 1 95.75 257 ASP B N 1
ATOM 4236 C CA . ASP B 1 257 ? 8.719 24.859 1.558 1 95.75 257 ASP B CA 1
ATOM 4237 C C . ASP B 1 257 ? 8.859 23.344 1.518 1 95.75 257 ASP B C 1
ATOM 4239 O O . ASP B 1 257 ? 9.977 22.812 1.486 1 95.75 257 ASP B O 1
ATOM 4243 N N . ALA B 1 258 ? 7.816 22.641 1.623 1 95.31 258 ALA B N 1
ATOM 4244 C CA . ALA B 1 258 ? 7.801 21.172 1.6 1 95.31 258 ALA B CA 1
ATOM 4245 C C . ALA B 1 258 ? 6.66 20.656 0.732 1 95.31 258 ALA B C 1
ATOM 4247 O O . ALA B 1 258 ? 5.516 21.094 0.871 1 95.31 258 ALA B O 1
ATOM 4248 N N . LEU B 1 259 ? 7.004 19.766 -0.094 1 95.69 259 LEU B N 1
ATOM 4249 C CA . LEU B 1 259 ? 6.035 19.188 -1.017 1 95.69 259 LEU B CA 1
ATOM 4250 C C . LEU B 1 259 ? 6.051 17.672 -0.936 1 95.69 259 LEU B C 1
ATOM 4252 O O . LEU B 1 259 ? 7.113 17.062 -0.761 1 95.69 259 LEU B O 1
ATOM 4256 N N . THR B 1 260 ? 4.871 17.078 -1.057 1 95.38 260 THR B N 1
ATOM 4257 C CA . THR B 1 260 ? 4.793 15.625 -1.071 1 95.38 260 THR B CA 1
ATOM 4258 C C . THR B 1 260 ? 3.693 15.148 -2.02 1 95.38 260 THR B C 1
ATOM 4260 O O . THR B 1 260 ? 2.877 15.945 -2.48 1 95.38 260 THR B O 1
ATOM 4263 N N . THR B 1 261 ? 3.791 13.875 -2.377 1 94.12 261 THR B N 1
ATOM 4264 C CA . THR B 1 261 ? 2.756 13.242 -3.184 1 94.12 261 THR B CA 1
ATOM 4265 C C . THR B 1 261 ? 2.348 11.898 -2.586 1 94.12 261 THR B C 1
ATOM 4267 O O . THR B 1 261 ? 3.197 11.148 -2.111 1 94.12 261 THR B O 1
ATOM 4270 N N . ARG B 1 262 ? 1.102 11.609 -2.656 1 90.19 262 ARG B N 1
ATOM 4271 C CA . ARG B 1 262 ? 0.579 10.352 -2.137 1 90.19 262 ARG B CA 1
ATOM 4272 C C . ARG B 1 262 ? 1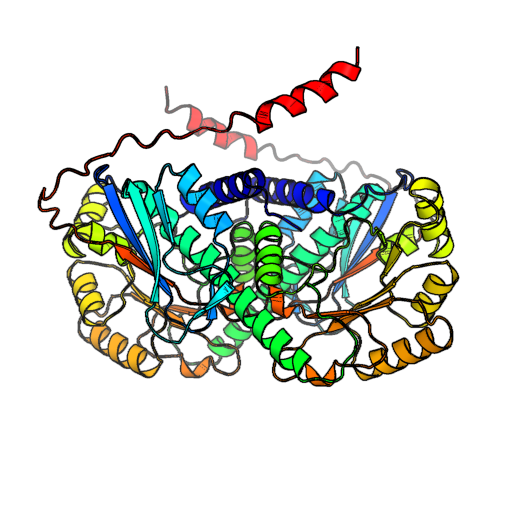.007 9.18 -3.014 1 90.19 262 ARG B C 1
ATOM 4274 O O . ARG B 1 262 ? 0.924 8.023 -2.596 1 90.19 262 ARG B O 1
ATOM 4281 N N . LYS B 1 263 ? 1.477 9.43 -4.148 1 90.88 263 LYS B N 1
ATOM 4282 C CA . LYS B 1 263 ? 1.896 8.375 -5.059 1 90.88 263 LYS B CA 1
ATOM 4283 C C . LYS B 1 263 ? 3.113 7.629 -4.52 1 90.88 263 LYS B C 1
ATOM 4285 O O . LYS B 1 263 ? 3.443 6.539 -4.988 1 90.88 263 LYS B O 1
ATOM 4290 N N . MET B 1 264 ? 3.73 8.188 -3.543 1 91.94 264 MET B N 1
ATOM 4291 C CA . MET B 1 264 ? 4.879 7.508 -2.949 1 91.94 264 MET B CA 1
ATOM 4292 C C . MET B 1 264 ? 4.426 6.391 -2.012 1 91.94 264 MET B C 1
ATOM 4294 O O . MET B 1 264 ? 5.242 5.586 -1.562 1 91.94 264 MET B O 1
ATOM 4298 N N . PHE B 1 265 ? 3.158 6.285 -1.748 1 87.38 265 PHE B N 1
ATOM 4299 C CA . PHE B 1 265 ? 2.715 5.125 -0.983 1 87.38 265 PHE B CA 1
ATOM 4300 C C . PHE B 1 265 ? 1.662 4.34 -1.754 1 87.38 265 PHE B C 1
ATOM 4302 O O . PHE B 1 265 ? 1.374 3.188 -1.422 1 87.38 265 PHE B O 1
ATOM 4309 N N . SER B 1 266 ? 1.052 4.891 -2.777 1 85.06 266 SER B N 1
ATOM 4310 C CA . SER B 1 266 ? -0.028 4.18 -3.451 1 85.06 266 SER B CA 1
ATOM 4311 C C . SER B 1 266 ? 0.089 4.305 -4.969 1 85.06 266 SER B C 1
ATOM 4313 O O . SER B 1 266 ? -0.798 3.867 -5.703 1 85.06 266 SER B O 1
ATOM 4315 N N . GLY B 1 267 ? 1.005 4.785 -5.527 1 82.81 267 GLY B N 1
ATOM 4316 C CA . GLY B 1 267 ? 1.045 5.043 -6.957 1 82.81 267 GLY B CA 1
ATOM 4317 C C . GLY B 1 267 ? 2.404 4.777 -7.574 1 82.81 267 GLY B C 1
ATOM 4318 O O . GLY B 1 267 ? 2.736 5.336 -8.617 1 82.81 267 GLY B O 1
ATOM 4319 N N . TYR B 1 268 ? 3.186 4.039 -7 1 82.25 268 TYR B N 1
ATOM 4320 C CA . TYR B 1 268 ? 4.52 3.734 -7.504 1 82.25 268 TYR B CA 1
ATOM 4321 C C . TYR B 1 268 ? 4.535 2.396 -8.234 1 82.25 268 TYR B C 1
ATOM 4323 O O . TYR B 1 268 ? 3.756 1.496 -7.91 1 82.25 268 TYR B O 1
ATOM 4331 N N . PRO B 1 269 ? 5.367 2.334 -9.227 1 80.75 269 PRO B N 1
ATOM 4332 C CA . PRO B 1 269 ? 5.539 1.013 -9.836 1 80.75 269 PRO B CA 1
ATOM 4333 C C . PRO B 1 269 ? 6.309 0.045 -8.938 1 80.75 269 PRO B C 1
ATOM 4335 O O . PRO B 1 269 ? 7.301 0.431 -8.312 1 80.75 269 PRO B O 1
ATOM 4338 N N . VAL B 1 270 ? 5.809 -1.111 -8.867 1 82.62 270 VAL B N 1
ATOM 4339 C CA . VAL B 1 270 ? 6.516 -2.113 -8.078 1 82.62 270 VAL B CA 1
ATOM 4340 C C . VAL B 1 270 ? 7.602 -2.771 -8.93 1 82.62 270 VAL B C 1
ATOM 4342 O O . VAL B 1 270 ? 7.48 -2.834 -10.156 1 82.62 270 VAL B O 1
ATOM 4345 N N . LEU B 1 271 ? 8.641 -3.156 -8.219 1 88.5 271 LEU B N 1
ATOM 4346 C CA . LEU B 1 271 ? 9.742 -3.805 -8.922 1 88.5 271 LEU B CA 1
ATOM 4347 C C . LEU B 1 271 ? 9.633 -5.324 -8.812 1 88.5 271 LEU B C 1
ATOM 4349 O O . LEU B 1 271 ? 9.234 -5.848 -7.77 1 88.5 271 LEU B O 1
ATOM 4353 N N . ASP B 1 272 ? 10.109 -5.984 -9.805 1 85.62 272 ASP B N 1
ATOM 4354 C CA . ASP B 1 272 ? 9.984 -7.438 -9.875 1 85.62 272 ASP B CA 1
ATOM 4355 C C . ASP B 1 272 ? 11.234 -8.117 -9.312 1 85.62 272 ASP B C 1
ATOM 4357 O O . ASP B 1 272 ? 12.352 -7.82 -9.75 1 85.62 272 ASP B O 1
ATOM 4361 N N . PHE B 1 273 ? 10.992 -8.93 -8.422 1 90.25 273 PHE B N 1
ATOM 4362 C CA . PHE B 1 273 ? 12.031 -9.805 -7.898 1 90.25 273 PHE B CA 1
ATOM 4363 C C . PHE B 1 273 ? 11.727 -11.266 -8.211 1 90.25 273 PHE B C 1
ATOM 4365 O O . PHE B 1 273 ? 10.57 -11.695 -8.109 1 90.25 273 PHE B O 1
ATOM 4372 N N . ILE B 1 274 ? 12.742 -11.938 -8.555 1 87.25 274 ILE B N 1
ATOM 4373 C CA . ILE B 1 274 ? 12.625 -13.367 -8.828 1 87.25 274 ILE B CA 1
ATOM 4374 C C . ILE B 1 274 ? 13.398 -14.156 -7.773 1 87.25 274 ILE B C 1
ATOM 4376 O O . ILE B 1 274 ? 14.523 -13.805 -7.426 1 87.25 274 ILE B O 1
ATOM 4380 N N . LEU B 1 275 ? 12.734 -15.125 -7.281 1 88.56 275 LEU B N 1
ATOM 4381 C CA . LEU B 1 275 ? 13.359 -16.031 -6.32 1 88.56 275 LEU B CA 1
ATOM 4382 C C . LEU B 1 275 ? 13.609 -17.391 -6.949 1 88.56 275 LEU B C 1
ATOM 4384 O O . LEU B 1 275 ? 12.727 -17.953 -7.613 1 88.56 275 LEU B O 1
ATOM 4388 N N . SER B 1 276 ? 14.82 -17.828 -6.754 1 87.31 276 SER B N 1
ATOM 4389 C CA . SER B 1 276 ? 15.18 -19.141 -7.289 1 87.31 276 SER B CA 1
ATOM 4390 C C . SER B 1 276 ? 16.062 -19.922 -6.316 1 87.31 276 SER B C 1
ATOM 4392 O O . SER B 1 276 ? 16.688 -19.328 -5.438 1 87.31 276 SER B O 1
ATOM 4394 N N . TYR B 1 277 ? 16.062 -21.266 -6.438 1 86.12 277 TYR B N 1
ATOM 4395 C CA . TYR B 1 277 ? 16.875 -22.094 -5.551 1 86.12 277 TYR B CA 1
ATOM 4396 C C . TYR B 1 277 ? 18.094 -22.641 -6.281 1 86.12 277 TYR B C 1
ATOM 4398 O O . TYR B 1 277 ? 18 -23.016 -7.453 1 86.12 277 TYR B O 1
ATOM 4406 N N . GLU B 1 278 ? 19.266 -22.594 -5.594 1 80.38 278 GLU B N 1
ATOM 4407 C CA . GLU B 1 278 ? 20.469 -23.203 -6.145 1 80.38 278 GLU B CA 1
ATOM 4408 C C . GLU B 1 278 ? 20.422 -24.734 -6.008 1 80.38 278 GLU B C 1
ATOM 4410 O O . GLU B 1 278 ? 19.984 -25.25 -4.984 1 80.38 278 GLU B O 1
ATOM 4415 N N . THR B 1 279 ? 20.344 -25.578 -7.012 1 63.62 279 THR B N 1
ATOM 4416 C CA . THR B 1 279 ? 20.406 -27.031 -6.988 1 63.62 279 THR B CA 1
ATOM 4417 C C . THR B 1 279 ? 21.797 -27.516 -6.598 1 63.62 279 THR B C 1
ATOM 4419 O O . THR B 1 279 ? 22.781 -27.141 -7.234 1 63.62 279 THR B O 1
ATOM 4422 N N . GLY B 1 280 ? 22.328 -27.406 -5.41 1 47.47 280 GLY B N 1
ATOM 4423 C CA . GLY B 1 280 ? 23.641 -27.922 -5.004 1 47.47 280 GLY B CA 1
ATOM 4424 C C . GLY B 1 280 ? 23.938 -29.297 -5.543 1 47.47 280 GLY B C 1
ATOM 4425 O O . GLY B 1 280 ? 23.125 -30.219 -5.395 1 47.47 280 GLY B O 1
ATOM 4426 N N . SER B 1 281 ? 24.516 -29.672 -6.668 1 39 281 SER B N 1
ATOM 4427 C CA . SER B 1 281 ? 25.531 -30.703 -6.48 1 39 281 SER B CA 1
ATOM 4428 C C . SER B 1 281 ? 26.5 -30.344 -5.355 1 39 281 SER B C 1
ATOM 4430 O O . SER B 1 281 ? 27.344 -29.453 -5.512 1 39 281 SER B O 1
ATOM 4432 N N . LEU B 1 282 ? 26.141 -30.125 -4.121 1 36.25 282 LEU B N 1
ATOM 4433 C CA . LEU B 1 282 ? 27.156 -30.078 -3.076 1 36.25 282 LEU B CA 1
ATOM 4434 C C . LEU B 1 282 ? 28.219 -31.156 -3.291 1 36.25 282 LEU B C 1
ATOM 4436 O O . LEU B 1 282 ? 27.938 -32.344 -3.117 1 36.25 282 LEU B O 1
ATOM 4440 N N . THR B 1 283 ? 29.109 -31.109 -4.191 1 32.09 283 THR B N 1
ATOM 4441 C CA . THR B 1 283 ? 30.344 -31.797 -3.865 1 32.09 283 THR B CA 1
ATOM 4442 C C . THR B 1 283 ? 30.906 -31.297 -2.533 1 32.09 283 THR B C 1
ATOM 4444 O O . THR B 1 283 ? 30.906 -30.094 -2.264 1 32.09 283 THR B O 1
ATOM 4447 N N . PRO B 1 284 ? 31.266 -32.188 -1.48 1 33.66 284 PRO B N 1
ATOM 4448 C CA . PRO B 1 284 ? 31.953 -31.984 -0.207 1 33.66 284 PRO B CA 1
ATOM 4449 C C . PRO B 1 284 ? 33.25 -31.156 -0.362 1 33.66 284 PRO B C 1
ATOM 4451 O O . PRO B 1 284 ? 34.062 -31.141 0.541 1 33.66 284 PRO B O 1
ATOM 4454 N N . SER B 1 285 ? 33.562 -30.406 -1.321 1 30.05 285 SER B N 1
ATOM 4455 C CA . SER B 1 285 ? 34.969 -30.062 -1.321 1 30.05 285 SER B CA 1
ATOM 4456 C C . SER B 1 285 ? 35.406 -29.469 0.02 1 30.05 285 SER B C 1
ATOM 4458 O O . SER B 1 285 ? 36.344 -29.969 0.652 1 30.05 285 SER B O 1
ATOM 4460 N N . THR B 1 286 ? 36.156 -28.125 0.005 1 29.19 286 THR B N 1
ATOM 4461 C CA . THR B 1 286 ? 37.219 -27.562 0.798 1 29.19 286 THR B CA 1
ATOM 4462 C C . THR B 1 286 ? 36.719 -27.156 2.184 1 29.19 286 THR B C 1
ATOM 4464 O O . THR B 1 286 ? 35.625 -26.609 2.318 1 29.19 286 THR B O 1
ATOM 4467 N N . SER B 1 287 ? 37.5 -27.531 3.344 1 27.83 287 SER B N 1
ATOM 4468 C CA . SER B 1 287 ? 37.656 -27.281 4.773 1 27.83 287 SER B CA 1
ATOM 4469 C C . SER B 1 287 ? 37.594 -25.781 5.07 1 27.83 287 SER B C 1
ATOM 4471 O O . SER B 1 287 ? 38.406 -25 4.574 1 27.83 287 SER B O 1
ATOM 4473 N N . LEU B 1 288 ? 36.469 -25.297 5.164 1 28.31 288 LEU B N 1
ATOM 4474 C CA . LEU B 1 288 ? 36.469 -23.922 5.68 1 28.31 288 LEU B CA 1
ATOM 4475 C C . LEU B 1 288 ? 37.406 -23.781 6.875 1 28.31 288 LEU B C 1
ATOM 4477 O O . LEU B 1 288 ? 37.188 -24.438 7.902 1 28.31 288 LEU B O 1
ATOM 4481 N N . HIS B 1 289 ? 38.719 -23.641 6.633 1 26.53 289 HIS B N 1
ATOM 4482 C CA . HIS B 1 289 ? 39.625 -23.188 7.691 1 26.53 289 HIS B CA 1
ATOM 4483 C C . HIS B 1 289 ? 39.062 -21.969 8.414 1 26.53 289 HIS B C 1
ATOM 4485 O O . HIS B 1 289 ? 38.875 -20.906 7.805 1 26.53 289 HIS B O 1
ATOM 4491 N N . VAL B 1 290 ? 38.281 -22.25 9.336 1 27.44 290 VAL B N 1
ATOM 4492 C CA . VAL B 1 290 ? 37.812 -21.297 10.344 1 27.44 290 VAL B CA 1
ATOM 4493 C C . VAL B 1 290 ? 39.031 -20.703 11.062 1 27.44 290 VAL B C 1
ATOM 4495 O O . VAL B 1 290 ? 39.719 -21.391 11.805 1 27.44 290 VAL B O 1
ATOM 4498 N N . GLY B 1 291 ? 39.906 -19.953 10.359 1 23.97 291 GLY B N 1
ATOM 4499 C CA . GLY B 1 291 ? 40.875 -19.25 11.156 1 23.97 291 GLY B CA 1
ATOM 4500 C C . GLY B 1 291 ? 40.281 -18.531 12.352 1 23.97 291 GLY B C 1
ATOM 4501 O O . GLY B 1 291 ? 39.125 -18.141 12.32 1 23.97 291 GLY B O 1
ATOM 4502 N N . SER B 1 292 ? 40.906 -18.766 13.625 1 25.52 292 SER B N 1
ATOM 4503 C CA . SER B 1 292 ? 40.688 -18.312 14.992 1 25.52 292 SER B CA 1
ATOM 4504 C C . SER B 1 292 ? 40.594 -16.797 15.07 1 25.52 292 SER B C 1
ATOM 4506 O O . SER B 1 292 ? 40.781 -16.203 16.141 1 25.52 292 SER B O 1
ATOM 4508 N N . GLN B 1 293 ? 40.312 -16.125 14.078 1 21.69 293 GLN B N 1
ATOM 4509 C CA . GLN B 1 293 ? 40.5 -14.719 14.43 1 21.69 293 GLN B CA 1
ATOM 4510 C C . GLN B 1 293 ? 39.625 -14.328 15.617 1 21.69 293 GLN B C 1
ATOM 4512 O O . GLN B 1 293 ? 38.438 -14.664 15.664 1 21.69 293 GLN B O 1
ATOM 4517 N N . LYS B 1 294 ? 40.312 -14.016 16.75 1 25.95 294 LYS B N 1
ATOM 4518 C CA . LYS B 1 294 ? 39.906 -13.414 18.016 1 25.95 294 LYS B CA 1
ATOM 4519 C C . LYS B 1 294 ? 38.844 -12.336 17.812 1 25.95 294 LYS B C 1
ATOM 4521 O O . LYS B 1 294 ? 39.062 -11.375 17.078 1 25.95 294 LYS B O 1
ATOM 4526 N N . ARG B 1 295 ? 37.625 -12.781 17.859 1 25.92 295 ARG B N 1
ATOM 4527 C CA . ARG B 1 295 ? 36.469 -11.906 18.031 1 25.92 295 ARG B CA 1
ATOM 4528 C C . ARG B 1 295 ? 36.719 -10.898 19.141 1 25.92 295 ARG B C 1
ATOM 4530 O O . ARG B 1 295 ? 36.781 -11.258 20.328 1 25.92 295 ARG B O 1
ATOM 4537 N N . THR B 1 296 ? 37.719 -10.117 18.969 1 23.09 296 THR B N 1
ATOM 4538 C CA . THR B 1 296 ? 37.656 -9.102 20.016 1 23.09 296 THR B CA 1
ATOM 4539 C C . THR B 1 296 ? 36.25 -8.477 20.078 1 23.09 296 THR B C 1
ATOM 4541 O O . THR B 1 296 ? 35.812 -7.816 19.125 1 23.09 296 THR B O 1
ATOM 4544 N N . ILE B 1 297 ? 35.406 -9.203 20.625 1 22.36 297 ILE B N 1
ATOM 4545 C CA . ILE B 1 297 ? 34.094 -8.852 21.125 1 22.36 297 ILE B CA 1
ATOM 4546 C C . ILE B 1 297 ? 34.156 -7.543 21.891 1 22.36 297 ILE B C 1
ATOM 4548 O O . ILE B 1 297 ? 34.781 -7.465 22.953 1 22.36 297 ILE B O 1
ATOM 4552 N N . VAL B 1 298 ? 34.438 -6.445 21.172 1 22.81 298 VAL B N 1
ATOM 4553 C CA . VAL B 1 298 ? 34.406 -5.195 21.906 1 22.81 298 VAL B CA 1
ATOM 4554 C C . VAL B 1 298 ? 33.125 -5.113 22.734 1 22.81 298 VAL B C 1
ATOM 4556 O O . VAL B 1 298 ? 32.031 -5.289 22.188 1 22.81 298 VAL B O 1
ATOM 4559 N N . ALA B 1 299 ? 33.094 -5.414 24.047 1 24.91 299 ALA B N 1
ATOM 4560 C CA . ALA B 1 299 ? 32.344 -5.305 25.297 1 24.91 299 ALA B CA 1
ATOM 4561 C C . ALA B 1 299 ? 31.609 -3.967 25.375 1 24.91 299 ALA B C 1
ATOM 4563 O O . ALA B 1 299 ? 30.969 -3.67 26.391 1 24.91 299 ALA B O 1
ATOM 4564 N N . PHE B 1 300 ? 31.812 -3.168 24.391 1 22.69 300 PHE B N 1
ATOM 4565 C CA . PHE B 1 300 ? 31.5 -1.81 24.812 1 22.69 300 PHE B CA 1
ATOM 4566 C C . PH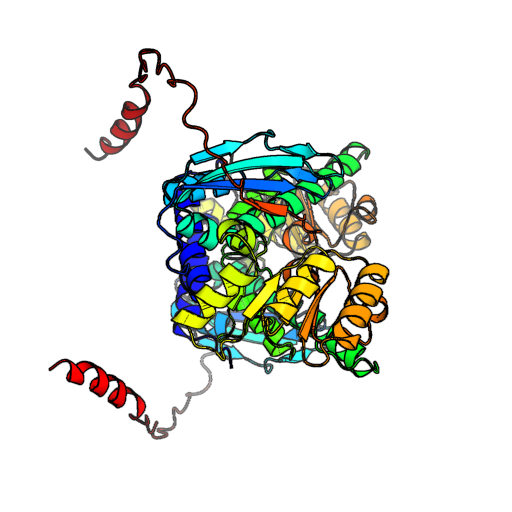E B 1 300 ? 30 -1.649 25.062 1 22.69 300 PHE B C 1
ATOM 4568 O O . PHE B 1 300 ? 29.594 -0.909 25.969 1 22.69 300 PHE B O 1
ATOM 4575 N N . TRP B 1 301 ? 29.219 -2.268 24.281 1 21.55 301 TRP B N 1
ATOM 4576 C CA . TRP B 1 301 ? 27.969 -1.518 24.188 1 21.55 301 TRP B CA 1
ATOM 4577 C C . TRP B 1 301 ? 27.094 -1.808 25.406 1 21.55 301 TRP B C 1
ATOM 4579 O O . TRP B 1 301 ? 25.922 -1.398 25.438 1 21.55 301 TRP B O 1
ATOM 4589 N N . VAL B 1 302 ? 27.484 -2.721 26.297 1 23.12 302 VAL B N 1
ATOM 4590 C CA . VAL B 1 302 ? 26.547 -3.059 27.359 1 23.12 302 VAL B CA 1
ATOM 4591 C C . VAL B 1 302 ? 26.344 -1.848 28.266 1 23.12 302 VAL B C 1
ATOM 4593 O O . VAL B 1 302 ? 25.375 -1.804 29.047 1 23.12 302 VAL B O 1
ATOM 4596 N N . ARG B 1 303 ? 27.281 -1.021 28.359 1 23.14 303 ARG B N 1
ATOM 4597 C CA . ARG B 1 303 ? 27.234 -0.178 29.547 1 23.14 303 ARG B CA 1
ATOM 4598 C C . ARG B 1 303 ? 26.016 0.738 29.516 1 23.14 303 ARG B C 1
ATOM 4600 O O . ARG B 1 303 ? 25.438 1.047 30.547 1 23.14 303 ARG B O 1
ATOM 4607 N N . LYS B 1 304 ? 25.797 1.372 28.453 1 24.73 304 LYS B N 1
ATOM 4608 C CA . LYS B 1 304 ? 25.031 2.582 28.75 1 24.73 304 LYS B CA 1
ATOM 4609 C C . LYS B 1 304 ? 23.578 2.252 29.062 1 24.73 304 LYS B C 1
ATOM 4611 O O . LYS B 1 304 ? 22.797 3.141 29.406 1 24.73 304 LYS B O 1
ATOM 4616 N N . CYS B 1 305 ? 23.141 1.073 28.734 1 22.98 305 CYS B N 1
ATOM 4617 C CA . CYS B 1 305 ? 21.734 1.037 29.156 1 22.98 305 CYS B CA 1
ATOM 4618 C C . CYS B 1 305 ? 21.625 0.986 30.672 1 22.98 305 CYS B C 1
ATOM 4620 O O . CYS B 1 305 ? 20.531 0.933 31.219 1 22.98 305 CYS B O 1
ATOM 4622 N N . ALA B 1 306 ? 22.719 0.608 31.281 1 25.16 306 ALA B N 1
ATOM 4623 C CA . ALA B 1 306 ? 22.609 0.509 32.719 1 25.16 306 ALA B CA 1
ATOM 4624 C C . ALA B 1 306 ? 22.328 1.873 33.344 1 25.16 306 ALA B C 1
ATOM 4626 O O . ALA B 1 306 ? 21.812 1.958 34.469 1 25.16 306 ALA B O 1
ATOM 4627 N N . LEU B 1 307 ? 22.844 2.881 32.781 1 23.91 307 LEU B N 1
ATOM 4628 C CA . LEU B 1 307 ? 22.766 4.07 33.594 1 23.91 307 LEU B CA 1
ATOM 4629 C C . LEU B 1 307 ? 21.312 4.535 33.75 1 23.91 307 LEU B C 1
ATOM 4631 O O . LEU B 1 307 ? 20.938 5.094 34.781 1 23.91 307 LEU B O 1
ATOM 4635 N N . LEU B 1 308 ? 20.484 4.344 32.719 1 22.69 308 LEU B N 1
ATOM 4636 C CA . LEU B 1 308 ? 19.266 5.098 33 1 22.69 308 LEU B CA 1
ATOM 4637 C C . LEU B 1 308 ? 18.406 4.363 34.031 1 22.69 308 LEU B C 1
ATOM 4639 O O . LEU B 1 308 ? 17.297 4.809 34.344 1 22.69 308 LEU B O 1
ATOM 4643 N N . LEU B 1 309 ? 18.797 3.078 34.375 1 23.91 309 LEU B N 1
ATOM 4644 C CA . LEU B 1 309 ? 17.969 2.59 35.5 1 23.91 309 LEU B CA 1
ATOM 4645 C C . LEU B 1 309 ? 18.172 3.441 36.75 1 23.91 309 LEU B C 1
ATOM 4647 O O . LEU B 1 309 ? 17.391 3.354 37.688 1 23.91 309 LEU B O 1
ATOM 4651 N N . LYS B 1 310 ? 19.328 4.016 36.969 1 26.36 310 LYS B N 1
ATOM 4652 C CA . LYS B 1 310 ? 19.625 4.465 38.344 1 26.36 310 LYS B CA 1
ATOM 4653 C C . LYS B 1 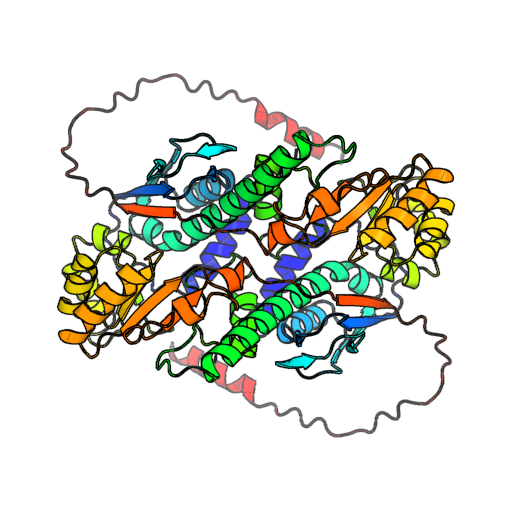310 ? 18.781 5.676 38.719 1 26.36 310 LYS B C 1
ATOM 4655 O O . LYS B 1 310 ? 18.781 6.109 39.875 1 26.36 310 LYS B O 1
ATOM 4660 N N . LEU B 1 311 ? 18.406 6.484 37.719 1 23.69 311 LEU B N 1
ATOM 4661 C CA . LEU B 1 311 ? 17.969 7.684 38.438 1 23.69 311 LEU B CA 1
ATOM 4662 C C . LEU B 1 311 ? 16.672 7.41 39.219 1 23.69 311 LEU B C 1
ATOM 4664 O O . LEU B 1 311 ? 16.109 8.328 39.812 1 23.69 311 LEU B O 1
ATOM 4668 N N . GLU B 1 312 ? 16.047 6.152 39.031 1 21.81 312 GLU B N 1
ATOM 4669 C CA . GLU B 1 312 ? 15.047 6.047 40.094 1 21.81 312 GLU B CA 1
ATOM 4670 C C . GLU B 1 312 ? 15.672 5.617 41.406 1 21.81 312 GLU B C 1
ATOM 4672 O O . GLU B 1 312 ? 14.969 5.441 42.406 1 21.81 312 GLU B O 1
ATOM 4677 N N . SER B 1 313 ? 17.016 5.641 41.625 1 20.88 313 SER B N 1
ATOM 4678 C CA . SER B 1 313 ? 17.078 5.742 43.094 1 20.88 313 SER B CA 1
ATOM 4679 C C . SER B 1 313 ? 16.766 7.164 43.562 1 20.88 313 SER B C 1
ATOM 4681 O O . SER B 1 313 ? 17.188 8.133 42.906 1 20.88 313 SER B O 1
#

Foldseek 3Di:
DLPPPLVNLLVLLVVVLVVLPVPDPQQPPPPQDKFKKWKKFAAWFFWAQVSNVVSLCVNQVKDKDAPDDGLDTDHHGIDTGMMIIGGPRSCVSCVVVVFVLGQLLRQLLGQLLLLVVLVVVDPFQAAEAEDPDADPSCRSSLQRSNVSSVHYHPDDPQEAEAEPVNQVVQVHLLSSLVVCCVVSNVPGAYEYEDDDLVNVQRNVVSPHQEYEYEPDDLVRLLVSLVVCCVVVVRYAYEYEDADGSVCSVSNRHRSHHYYYYPCSHPPTGTTDMDMDIDPDPPPVDDDPPPPPPPPPPVPPDPPPVVPVVPVVD/DLPPPLVNLLVLLVVVLVVLPVPDPQQPPPPQDKFKKWKKFAAWFFWAQVSNVVSLCVVQVKDKDAPDDGLDTDHHGIDTGMMIIGGPRSCVSCVVVVFVLGQLLGQLLGQLLLLVVLVVVDPFQAAEAEDPDADPSCRSSLQRSNVSSVHYHPDDPQEAEAEPVNQVVQVHLLSSLVVCCVVSNVPGAYEYEDDDLVNVQRNVVSPHQEYEYEPDDLVRLQVSLVVCCVVVVRYAYEYEDADGSVCSVSNRHRSHHYYYYPCSHPPTGTTGMDMDIDPDPPPVDDDPPPPPPPPPVVPPPPPPVVPVVPVVD

Sequence (626 aa):
MHSVSRRSAKLLVSSWLSEESSYSLPGYDLESSKTVLVITMKTSGVLAGVPFLDALAEHLGCAIEWHVKEGEMLPNGSVRVASMTGATADLVHSELLIKNILSRASGIATFASRLKRLLADSSWGGELVSPFTHTPGFALVEEYAMFVAGVPSSRNLSSVLLPMSHVEAAGGVVNAISAIKAKAGKNTHITVECGSLDEAKAAAEAGASSVRFESLTVKELGSFSAALKSVYSSLIIEASGNFDETTLRQFLVPNVDALTTRKMFSGYPVLDFILSYETGSLTPSTSLHVGSQKRTIVAFWVRKCALLLKLESMHSVSRRSAKLLVSSWLSEESSYSLPGYDLESSKTVLVITMKTSGVLAGVPFLDALAEHLGCAIEWHVKEGEMLPNGSVRVASMTGATADLVHSELLIKNILSRASGIATFASRLKRLLADSSWGGELVSPFTHTPGFALVEEYAMFVAGVPSSRNLSSVLLPMSHVEAAGGVVNAISAIKAKAGKNTHITVECGSLDEAKAAAEAGASSVRFESLTVKELGSFSAALKSVYSSLIIEASGNFDETTLRQFLVPNVDALTTRKMFSGYPVLDFILSYETGSLTPSTSLHVGSQKRTIVAFWVRKCALLLKLES

pLDDT: mean 78.66, std 22.41, range [20.27, 97.81]

Solvent-accessible surface area (backbone atoms only — not comparable to full-atom values): 33752 Å² total; per-residue (Å²): 126,88,67,78,48,64,66,58,35,35,54,48,45,53,54,35,51,59,59,50,54,72,68,45,75,71,56,58,87,49,62,82,45,71,41,38,38,36,35,28,36,44,51,56,35,22,43,32,47,61,70,49,52,51,27,43,27,56,73,70,67,30,48,74,47,71,70,55,64,75,53,41,76,42,62,71,42,82,39,68,38,33,38,36,37,32,44,37,35,60,52,62,68,40,43,66,58,54,42,39,48,36,18,48,17,14,9,29,13,29,50,44,33,52,47,50,55,54,48,70,74,43,88,60,82,44,41,65,30,42,44,97,65,61,51,62,63,35,39,68,52,52,54,46,12,28,40,61,41,68,31,45,70,61,70,49,90,73,40,43,78,38,47,50,31,51,24,55,71,49,72,30,53,51,49,35,45,50,54,48,26,73,72,70,33,83,81,51,40,30,33,34,41,31,93,44,63,67,52,40,51,50,33,47,73,52,61,38,44,25,38,32,37,66,80,56,52,59,68,54,46,44,53,44,29,48,58,45,40,72,76,40,69,78,52,39,30,33,38,38,41,91,47,49,85,88,46,41,73,71,63,64,44,82,57,39,44,31,40,24,29,59,34,66,75,25,46,34,64,70,41,54,64,46,64,38,53,62,79,69,81,74,69,84,73,83,79,78,74,74,72,77,75,78,73,76,70,81,74,62,78,70,56,67,69,58,55,73,64,55,64,77,104,127,87,66,77,48,65,64,57,35,35,54,49,44,53,53,34,49,60,59,49,54,72,69,44,77,71,58,59,86,49,62,81,46,72,41,40,39,36,36,27,35,45,50,56,34,22,44,31,45,60,69,48,52,51,28,44,27,55,75,70,68,31,48,73,47,72,69,53,65,73,54,40,74,42,62,71,42,82,38,68,39,33,36,34,36,32,42,37,35,61,51,62,68,40,44,64,58,52,41,39,45,35,18,47,16,13,10,31,13,29,52,44,33,53,46,50,54,56,49,70,73,43,87,61,81,44,42,65,31,42,44,99,66,60,53,63,65,35,41,69,53,53,53,45,12,29,40,61,41,68,30,45,70,61,70,49,90,73,40,44,78,38,47,51,31,51,22,55,71,49,72,31,53,51,50,36,45,49,54,47,27,72,71,70,32,84,81,52,39,29,34,36,42,31,92,43,62,68,51,40,51,51,33,47,73,53,61,38,44,25,38,33,38,67,79,56,52,60,68,54,46,45,53,45,28,48,57,46,41,75,76,39,70,79,52,38,30,33,38,38,40,93,46,50,86,89,46,41,74,73,62,62,44,82,57,39,43,32,40,25,29,59,32,66,75,26,47,36,64,70,41,54,62,47,63,38,51,61,80,70,80,73,70,85,72,84,79,78,76,74,72,76,75,76,72,75,68,77,72,63,80,67,55,67,69,57,56,73,62,50,70,77,104